Protein AF-0000000085955250 (afdb_homodimer)

Structure (mmCIF, N/CA/C/O backbone):
data_AF-0000000085955250-model_v1
#
loop_
_entity.id
_entity.type
_entity.pdbx_description
1 polymer '17-beta-hydroxysteroid dehydrogenase type 6'
#
loop_
_atom_site.group_PDB
_atom_site.id
_atom_site.type_symbol
_atom_site.label_atom_id
_atom_site.label_alt_id
_atom_site.label_comp_id
_atom_site.label_asym_id
_atom_site.label_entity_id
_atom_site.label_seq_id
_atom_site.pdbx_PDB_ins_code
_atom_site.Cartn_x
_atom_site.Cartn_y
_atom_site.Cartn_z
_atom_site.occupancy
_atom_site.B_iso_or_equiv
_atom_site.auth_seq_id
_atom_site.auth_comp_id
_atom_site.auth_asym_id
_atom_site.auth_atom_id
_atom_site.pdbx_PDB_model_num
ATOM 1 N N . CYS A 1 1 ? -8.086 26.609 -38.875 1 62.72 1 CYS A N 1
ATOM 2 C CA . CYS A 1 1 ? -8.953 26.188 -37.781 1 62.72 1 CYS A CA 1
ATOM 3 C C . CYS A 1 1 ? -8.195 25.312 -36.781 1 62.72 1 CYS A C 1
ATOM 5 O O . CYS A 1 1 ? -8.281 25.516 -35.594 1 62.72 1 CYS A O 1
ATOM 7 N N . CYS A 1 2 ? -7.375 24.484 -37.312 1 74 2 CYS A N 1
ATOM 8 C CA . CYS A 1 2 ? -6.621 23.578 -36.469 1 74 2 CYS A CA 1
ATOM 9 C C . CYS A 1 2 ? -5.504 24.312 -35.719 1 74 2 CYS A C 1
ATOM 11 O O . CYS A 1 2 ? -5.25 24.047 -34.562 1 74 2 CYS A O 1
ATOM 13 N N . LEU A 1 3 ? -4.961 25.266 -36.406 1 76 3 LEU A N 1
ATOM 14 C CA . LEU A 1 3 ? -3.863 26.016 -35.812 1 76 3 LEU A CA 1
ATOM 15 C C . LEU A 1 3 ? -4.367 26.906 -34.688 1 76 3 LEU A C 1
ATOM 17 O O . LEU A 1 3 ? -3.693 27.047 -33.656 1 76 3 LEU A O 1
ATOM 21 N N . LEU A 1 4 ? -5.566 27.5 -34.875 1 77.94 4 LEU A N 1
ATOM 22 C CA . LEU A 1 4 ? -6.16 28.344 -33.844 1 77.94 4 LEU A CA 1
ATOM 23 C C . LEU A 1 4 ? -6.535 27.516 -32.625 1 77.94 4 LEU A C 1
ATOM 25 O O . LEU A 1 4 ? -6.355 27.969 -31.5 1 77.94 4 LEU A O 1
ATOM 29 N N . ALA A 1 5 ? -7.004 26.359 -32.844 1 80.25 5 ALA A N 1
ATOM 30 C CA . ALA A 1 5 ? -7.355 25.469 -31.734 1 80.25 5 ALA A CA 1
ATOM 31 C C . ALA A 1 5 ? -6.117 25.047 -30.953 1 80.25 5 ALA A C 1
ATOM 33 O O . ALA A 1 5 ? -6.129 25.031 -29.719 1 80.25 5 ALA A O 1
ATOM 34 N N . SER A 1 6 ? -5.121 24.766 -31.641 1 82.31 6 SER A N 1
ATOM 35 C CA . SER A 1 6 ? -3.869 24.391 -31 1 82.31 6 SER A CA 1
ATOM 36 C C . SER A 1 6 ? -3.273 25.547 -30.219 1 82.31 6 SER A C 1
ATOM 38 O O . SER A 1 6 ? -2.752 25.359 -29.109 1 82.31 6 SER A O 1
ATOM 40 N N . ALA A 1 7 ? -3.342 26.656 -30.844 1 84.31 7 ALA A N 1
ATOM 41 C CA . ALA A 1 7 ? -2.832 27.859 -30.172 1 84.31 7 ALA A CA 1
ATOM 42 C C . ALA A 1 7 ? -3.633 28.156 -28.906 1 84.31 7 ALA A C 1
ATOM 44 O O . ALA A 1 7 ? -3.064 28.547 -27.875 1 84.31 7 ALA A O 1
ATOM 45 N N . LEU A 1 8 ? -4.855 27.969 -28.953 1 86.62 8 LEU A N 1
ATOM 46 C CA . LEU A 1 8 ? -5.727 28.172 -27.797 1 86.62 8 LEU A CA 1
ATOM 47 C C . LEU A 1 8 ? -5.41 27.188 -26.688 1 86.62 8 LEU A C 1
ATOM 49 O O . LEU A 1 8 ? -5.379 27.547 -25.516 1 86.62 8 LEU A O 1
ATOM 53 N N . VAL A 1 9 ? -5.164 25.984 -27.047 1 84.38 9 VAL A N 1
ATOM 54 C CA . VAL A 1 9 ? -4.82 24.969 -26.062 1 84.38 9 VAL A CA 1
ATOM 55 C C . VAL A 1 9 ? -3.502 25.328 -25.391 1 84.38 9 VAL A C 1
ATOM 57 O O . VAL A 1 9 ? -3.375 25.203 -24.172 1 84.38 9 VAL A O 1
ATOM 60 N N . VAL A 1 10 ? -2.613 25.703 -26.172 1 85 10 VAL A N 1
ATOM 61 C CA . VAL A 1 10 ? -1.311 26.078 -25.641 1 85 10 VAL A CA 1
ATOM 62 C C . VAL A 1 10 ? -1.462 27.297 -24.719 1 85 10 VAL A C 1
ATOM 64 O O . VAL A 1 10 ? -0.892 27.312 -23.625 1 85 10 VAL A O 1
ATOM 67 N N . PHE A 1 11 ? -2.209 28.266 -25.219 1 86.56 11 PHE A N 1
ATOM 68 C CA . PHE A 1 11 ? -2.428 29.469 -24.422 1 86.56 11 PHE A CA 1
ATOM 69 C C . PHE A 1 11 ? -3.129 29.125 -23.109 1 86.56 11 PHE A C 1
ATOM 71 O O . PHE A 1 11 ? -2.736 29.594 -22.047 1 86.56 11 PHE A O 1
ATOM 78 N N . LEU A 1 12 ? -4.129 28.359 -23.125 1 86.12 12 LEU A N 1
ATOM 79 C CA . LEU A 1 12 ? -4.871 27.969 -21.938 1 86.12 12 LEU A CA 1
ATOM 80 C C . LEU A 1 12 ? -3.988 27.172 -20.984 1 86.12 12 LEU A C 1
ATOM 82 O O . LEU A 1 12 ? -4.09 27.328 -19.766 1 86.12 12 LEU A O 1
ATOM 86 N N . THR A 1 13 ? -3.188 26.359 -21.531 1 83.44 13 THR A N 1
ATOM 87 C CA . THR A 1 13 ? -2.26 25.578 -20.703 1 83.44 13 THR A CA 1
ATOM 88 C C . THR A 1 13 ? -1.254 26.5 -20.016 1 83.44 13 THR A C 1
ATOM 90 O O . THR A 1 13 ? -1.001 26.375 -18.828 1 83.44 13 THR A O 1
ATOM 93 N N . LEU A 1 14 ? -0.76 27.391 -20.781 1 86.56 14 LEU A N 1
ATOM 94 C CA . LEU A 1 14 ? 0.194 28.328 -20.219 1 86.56 14 LEU A CA 1
ATOM 95 C C . LEU A 1 14 ? -0.471 29.203 -19.156 1 86.56 14 LEU A C 1
ATOM 97 O O . LEU A 1 14 ? 0.111 29.469 -18.109 1 86.56 14 LEU A O 1
ATOM 101 N N . ALA A 1 15 ? -1.614 29.734 -19.516 1 86.56 15 ALA A N 1
ATOM 102 C CA . ALA A 1 15 ? -2.359 30.547 -18.562 1 86.56 15 ALA A CA 1
ATOM 103 C C . ALA A 1 15 ? -2.641 29.781 -17.281 1 86.56 15 ALA A C 1
ATOM 105 O O . ALA A 1 15 ? -2.535 30.328 -16.172 1 86.56 15 ALA A O 1
ATOM 106 N N . TYR A 1 16 ? -2.975 28.578 -17.422 1 84.12 16 TYR A N 1
ATOM 107 C CA . TYR A 1 16 ? -3.23 27.734 -16.25 1 84.12 16 TYR A CA 1
ATOM 108 C C . TYR A 1 16 ? -1.992 27.625 -15.375 1 84.12 16 TYR A C 1
ATOM 110 O O . TYR A 1 16 ? -2.076 27.781 -14.148 1 84.12 16 TYR A O 1
ATOM 118 N N . TYR A 1 17 ? -0.926 27.438 -15.953 1 83.69 17 TYR A N 1
ATOM 119 C CA . TYR A 1 17 ? 0.299 27.25 -15.18 1 83.69 17 TYR A CA 1
ATOM 120 C C . TYR A 1 17 ? 0.752 28.562 -14.555 1 83.69 17 TYR A C 1
ATOM 122 O O . TYR A 1 17 ? 1.313 28.562 -13.453 1 83.69 17 TYR A O 1
ATOM 130 N N . VAL A 1 18 ? 0.541 29.641 -15.258 1 85.88 18 VAL A N 1
ATOM 131 C CA . VAL A 1 18 ? 0.868 30.938 -14.695 1 85.88 18 VAL A CA 1
ATOM 132 C C . VAL A 1 18 ? -0.051 31.234 -13.508 1 85.88 18 VAL A C 1
ATOM 134 O O . VAL A 1 18 ? 0.408 31.672 -12.453 1 85.88 18 VAL A O 1
ATOM 137 N N . LEU A 1 19 ? -1.279 31.016 -13.688 1 85.75 19 LEU A N 1
ATOM 138 C CA . LEU A 1 19 ? -2.238 31.234 -12.609 1 85.75 19 LEU A CA 1
ATOM 139 C C . LEU A 1 19 ? -1.94 30.328 -11.43 1 85.75 19 LEU A C 1
ATOM 141 O O . LEU A 1 19 ? -2.012 30.75 -10.273 1 85.75 19 LEU A O 1
ATOM 145 N N . ARG A 1 20 ? -1.637 29.156 -11.758 1 83.12 20 ARG A N 1
ATOM 146 C CA . ARG A 1 20 ? -1.283 28.219 -10.703 1 83.12 20 ARG A CA 1
ATOM 147 C C . ARG A 1 20 ? -0.05 28.688 -9.938 1 83.12 20 ARG A C 1
ATOM 149 O O . ARG A 1 20 ? -0.006 28.594 -8.711 1 83.12 20 ARG A O 1
ATOM 156 N N . TYR A 1 21 ? 0.845 29.125 -10.648 1 84.06 21 TYR A N 1
ATOM 157 C CA . TYR A 1 21 ? 2.057 29.656 -10.031 1 84.06 21 TYR A CA 1
ATOM 158 C C . TYR A 1 21 ? 1.734 30.812 -9.094 1 84.06 21 TYR A C 1
ATOM 160 O O . TYR A 1 21 ? 2.232 30.875 -7.969 1 84.06 21 TYR A O 1
ATOM 168 N N . LEU A 1 22 ? 0.908 31.734 -9.516 1 88.12 22 LEU A N 1
ATOM 169 C CA . LEU A 1 22 ? 0.552 32.906 -8.719 1 88.12 22 LEU A CA 1
ATOM 170 C C . LEU A 1 22 ? -0.234 32.5 -7.477 1 88.12 22 LEU A C 1
ATOM 172 O O . LEU A 1 22 ? 0.004 33 -6.383 1 88.12 22 LEU A O 1
ATOM 176 N N . TRP A 1 23 ? -1.06 31.547 -7.664 1 88.5 23 TRP A N 1
ATOM 177 C CA . TRP A 1 23 ? -1.859 31.078 -6.543 1 88.5 23 TRP A CA 1
ATOM 178 C C . TRP A 1 23 ? -0.984 30.375 -5.512 1 88.5 23 TRP A C 1
ATOM 180 O O . TRP A 1 23 ? -1.25 30.438 -4.309 1 88.5 23 TRP A O 1
ATOM 190 N N . GLU A 1 24 ? -0.008 29.797 -5.988 1 89.69 24 GLU A N 1
ATOM 191 C CA . GLU A 1 24 ? 0.88 29.031 -5.121 1 89.69 24 GLU A CA 1
ATOM 192 C C . GLU A 1 24 ? 1.785 29.953 -4.305 1 89.69 24 GLU A C 1
ATOM 194 O O . GLU A 1 24 ? 2.396 29.516 -3.324 1 89.69 24 GLU A O 1
ATOM 199 N N . LEU A 1 25 ? 1.793 31.219 -4.617 1 89.69 25 LEU A N 1
ATOM 200 C CA . LEU A 1 25 ? 2.611 32.188 -3.896 1 89.69 25 LEU A CA 1
ATOM 201 C C . LEU A 1 25 ? 1.873 32.719 -2.672 1 89.69 25 LEU A C 1
ATOM 203 O O . LEU A 1 25 ? 2.488 33.281 -1.771 1 89.69 25 LEU A O 1
ATOM 207 N N . LEU A 1 26 ? 0.583 32.594 -2.727 1 93.88 26 LEU A N 1
ATOM 208 C CA . LEU A 1 26 ? -0.203 33.062 -1.595 1 93.88 26 LEU A CA 1
ATOM 209 C C . LEU A 1 26 ? 0.048 32.219 -0.359 1 93.88 26 LEU A C 1
ATOM 211 O O . LEU A 1 26 ? 0.102 30.984 -0.45 1 93.88 26 LEU A O 1
ATOM 215 N N . THR A 1 27 ? 0.267 32.875 0.782 1 96.06 27 THR A N 1
ATOM 216 C CA . THR A 1 27 ? 0.557 32.156 2.025 1 96.06 27 THR A CA 1
ATOM 217 C C . THR A 1 27 ? -0.538 32.406 3.059 1 96.06 27 THR A C 1
ATOM 219 O O . THR A 1 27 ? -1.311 33.375 2.932 1 96.06 27 THR A O 1
ATOM 222 N N . VAL A 1 28 ? -0.69 31.547 3.996 1 96.56 28 VAL A N 1
ATOM 223 C CA . VAL A 1 28 ? -1.624 31.719 5.102 1 96.56 28 VAL A CA 1
ATOM 224 C C . VAL A 1 28 ? -1.154 32.875 5.992 1 96.56 28 VAL A C 1
ATOM 226 O O . VAL A 1 28 ? 0.038 33.188 6.039 1 96.56 28 VAL A O 1
ATOM 229 N N . ASP A 1 29 ? -2.074 33.438 6.68 1 94.81 29 ASP A N 1
ATOM 230 C CA . ASP A 1 29 ? -1.772 34.562 7.566 1 94.81 29 ASP A CA 1
ATOM 231 C C . ASP A 1 29 ? -1.427 34.094 8.969 1 94.81 29 ASP A C 1
ATOM 233 O O . ASP A 1 29 ? -1.71 32.938 9.32 1 94.81 29 ASP A O 1
ATOM 237 N N . ASN A 1 30 ? -0.737 34.906 9.75 1 95.5 30 ASN A N 1
ATOM 238 C CA . ASN A 1 30 ? -0.492 34.719 11.172 1 95.5 30 ASN A CA 1
ATOM 239 C C . ASN A 1 30 ? 0.23 33.406 11.445 1 95.5 30 ASN A C 1
ATOM 241 O O . ASN A 1 30 ? -0.233 32.594 12.258 1 95.5 30 ASN A O 1
ATOM 245 N N . ILE A 1 31 ? 1.337 33.188 10.781 1 95.5 31 ILE A N 1
ATOM 246 C CA . ILE A 1 31 ? 2.053 31.922 10.891 1 95.5 31 ILE A CA 1
ATOM 247 C C . ILE A 1 31 ? 2.615 31.766 12.305 1 95.5 31 ILE A C 1
ATOM 249 O O . ILE A 1 31 ? 2.873 30.641 12.758 1 95.5 31 ILE A O 1
ATOM 253 N N . THR A 1 32 ? 2.74 32.875 13.039 1 95.19 32 THR A N 1
ATOM 254 C CA . THR A 1 32 ? 3.295 32.844 14.383 1 95.19 32 THR A CA 1
ATOM 255 C C . THR A 1 32 ? 2.309 32.219 15.352 1 95.19 32 THR A C 1
ATOM 257 O O . THR A 1 32 ? 2.678 31.844 16.469 1 95.19 32 THR A O 1
ATOM 260 N N . THR A 1 33 ? 1.059 32.031 15 1 97.06 33 THR A N 1
ATOM 261 C CA . THR A 1 33 ? 0.061 31.391 15.844 1 97.06 33 THR A CA 1
ATOM 262 C C . THR A 1 33 ? -0.259 30 15.328 1 97.06 33 THR A C 1
ATOM 264 O O . THR A 1 33 ? -1.216 29.359 15.781 1 97.06 33 THR A O 1
ATOM 267 N N . LYS A 1 34 ? 0.477 29.547 14.352 1 98.12 34 LYS A N 1
ATOM 268 C CA . LYS A 1 34 ? 0.288 28.25 13.719 1 98.12 34 LYS A CA 1
ATOM 269 C C . LYS A 1 34 ? 1.434 27.297 14.055 1 98.12 34 LYS A C 1
ATOM 271 O O . LYS A 1 34 ? 2.492 27.344 13.43 1 98.12 34 LYS A O 1
ATOM 276 N N . ALA A 1 35 ? 1.151 26.391 14.93 1 98.62 35 ALA A N 1
ATOM 277 C CA . ALA A 1 35 ? 2.174 25.453 15.391 1 98.62 35 ALA A CA 1
ATOM 278 C C . ALA A 1 35 ? 2.291 24.266 14.445 1 98.62 35 ALA A C 1
ATOM 280 O O . ALA A 1 35 ? 1.32 23.906 13.781 1 98.62 35 ALA A O 1
ATOM 281 N N . VAL A 1 36 ? 3.465 23.672 14.422 1 98.75 36 VAL A N 1
ATOM 282 C CA . VAL A 1 36 ? 3.689 22.469 13.625 1 98.75 36 VAL A CA 1
ATOM 283 C C . VAL A 1 36 ? 4.309 21.391 14.492 1 98.75 36 VAL A C 1
ATOM 285 O O . VAL A 1 36 ? 5.109 21.672 15.383 1 98.75 36 VAL A O 1
ATOM 288 N N . PHE A 1 37 ? 3.902 20.172 14.305 1 98.88 37 PHE A N 1
ATOM 289 C CA . PHE A 1 37 ? 4.523 18.969 14.875 1 98.88 37 PHE A CA 1
ATOM 290 C C . PHE A 1 37 ? 5.121 18.094 13.781 1 98.88 37 PHE A C 1
ATOM 292 O O . PHE A 1 37 ? 4.445 17.766 12.805 1 98.88 37 PHE A O 1
ATOM 299 N N . ILE A 1 38 ? 6.355 17.734 13.953 1 98.81 38 ILE A N 1
ATOM 300 C CA . ILE A 1 38 ? 7.086 16.984 12.922 1 98.81 38 ILE A CA 1
ATOM 301 C C . ILE A 1 38 ? 7.711 15.734 13.539 1 98.81 38 ILE A C 1
ATOM 303 O O . ILE A 1 38 ? 8.414 15.82 14.547 1 98.81 38 ILE A O 1
ATOM 307 N N . THR A 1 39 ? 7.449 14.609 12.953 1 98.62 39 THR A N 1
ATOM 308 C CA . THR A 1 39 ? 8.109 13.391 13.406 1 98.62 39 THR A CA 1
ATOM 309 C C . THR A 1 39 ? 9.422 13.172 12.648 1 98.62 39 THR A C 1
ATOM 311 O O . THR A 1 39 ? 9.602 13.695 11.555 1 98.62 39 THR A O 1
ATOM 314 N N . GLY A 1 40 ? 10.312 12.328 13.234 1 96.88 40 GLY A N 1
ATOM 315 C CA . GLY A 1 40 ? 11.562 11.977 12.578 1 96.88 40 GLY A CA 1
ATOM 316 C C . GLY A 1 40 ? 12.555 13.117 12.531 1 96.88 40 GLY A C 1
ATOM 317 O O . GLY A 1 40 ? 13.188 13.359 11.5 1 96.88 40 GLY A O 1
ATOM 318 N N . CYS A 1 41 ? 12.672 13.859 13.562 1 97.12 41 CYS A N 1
ATOM 319 C CA . CYS A 1 41 ? 13.531 15.031 13.586 1 97.12 41 CYS A CA 1
ATOM 320 C C . CYS A 1 41 ? 14.906 14.695 14.156 1 97.12 41 CYS A C 1
ATOM 322 O O . CYS A 1 41 ? 15.695 15.594 14.461 1 97.12 41 CYS A O 1
ATOM 324 N N . ASP A 1 42 ? 15.195 13.398 14.312 1 94 42 ASP A N 1
ATOM 325 C CA . ASP A 1 42 ? 16.531 13 14.75 1 94 42 ASP A CA 1
ATOM 326 C C . ASP A 1 42 ? 17.594 13.445 13.742 1 94 42 ASP A C 1
ATOM 328 O O . ASP A 1 42 ? 18.734 13.703 14.117 1 94 42 ASP A O 1
ATOM 332 N N . SER A 1 43 ? 17.203 13.445 12.5 1 87.25 43 SER A N 1
ATOM 333 C CA . SER A 1 43 ? 18.094 13.828 11.414 1 87.25 43 SER A CA 1
ATOM 334 C C . SER A 1 43 ? 17.312 14.109 10.133 1 87.25 43 SER A C 1
ATOM 336 O O . SER A 1 43 ? 16.094 14.219 10.156 1 87.25 43 SER A O 1
ATOM 338 N N . GLY A 1 44 ? 18.016 14.5 9.141 1 88.5 44 GLY A N 1
ATOM 339 C CA . GLY A 1 44 ? 17.484 14.484 7.785 1 88.5 44 GLY A CA 1
ATOM 340 C C . GLY A 1 44 ? 16.469 15.594 7.527 1 88.5 44 GLY A C 1
ATOM 341 O O . GLY A 1 44 ? 16.641 16.719 8.016 1 88.5 44 GLY A O 1
ATOM 342 N N . PHE A 1 45 ? 15.461 15.297 6.691 1 92.19 45 PHE A N 1
ATOM 343 C CA . PHE A 1 45 ? 14.461 16.266 6.25 1 92.19 45 PHE A CA 1
ATOM 344 C C . PHE A 1 45 ? 13.688 16.812 7.441 1 92.19 45 PHE A C 1
ATOM 346 O O . PHE A 1 45 ? 13.391 18.016 7.492 1 92.19 45 PHE A O 1
ATOM 353 N N . GLY A 1 46 ? 13.391 15.922 8.398 1 95.75 46 GLY A N 1
ATOM 354 C CA . GLY A 1 46 ? 12.617 16.344 9.562 1 95.75 46 GLY A CA 1
ATOM 355 C C . GLY A 1 46 ? 13.281 17.453 10.352 1 95.75 46 GLY A C 1
ATOM 356 O O . GLY A 1 46 ? 12.648 18.453 10.672 1 95.75 46 GLY A O 1
ATOM 357 N N . ARG A 1 47 ? 14.539 17.25 10.586 1 94.94 47 ARG A N 1
ATOM 358 C CA . ARG A 1 47 ? 15.312 18.25 11.32 1 94.94 47 ARG A CA 1
ATOM 359 C C . ARG A 1 47 ? 15.383 19.562 10.547 1 94.94 47 ARG A C 1
ATOM 361 O O . ARG A 1 47 ? 15.188 20.641 11.125 1 94.94 47 ARG A O 1
ATOM 368 N N . MET A 1 48 ? 15.617 19.453 9.305 1 95.25 48 MET A N 1
ATOM 369 C CA . MET A 1 48 ? 15.781 20.625 8.453 1 95.25 48 MET A CA 1
ATOM 370 C C . MET A 1 48 ? 14.492 21.438 8.391 1 95.25 48 MET A C 1
ATOM 372 O O . MET A 1 48 ? 14.516 22.672 8.492 1 95.25 48 MET A O 1
ATOM 376 N N . ILE A 1 49 ? 13.359 20.781 8.242 1 97.44 49 ILE A N 1
ATOM 377 C CA . ILE A 1 49 ? 12.094 21.5 8.125 1 97.44 49 ILE A CA 1
ATOM 378 C C . ILE A 1 49 ? 11.695 22.062 9.492 1 97.44 49 ILE A C 1
ATOM 380 O O . ILE A 1 49 ? 11.102 23.141 9.578 1 97.44 49 ILE A O 1
ATOM 384 N N . ALA A 1 50 ? 12 21.344 10.57 1 97.94 50 ALA A N 1
ATOM 385 C CA . ALA A 1 50 ? 11.75 21.859 11.914 1 97.94 50 ALA A CA 1
ATOM 386 C C . ALA A 1 50 ? 12.477 23.188 12.133 1 97.94 50 ALA A C 1
ATOM 388 O O . ALA A 1 50 ? 11.883 24.156 12.602 1 97.94 50 ALA A O 1
ATOM 389 N N . MET A 1 51 ? 13.688 23.219 11.742 1 96.31 51 MET A N 1
ATOM 390 C CA . MET A 1 51 ? 14.508 24.422 11.898 1 96.31 51 MET A CA 1
ATOM 391 C C . MET A 1 51 ? 13.961 25.562 11.047 1 96.31 51 MET A C 1
ATOM 393 O O . MET A 1 51 ? 13.867 26.703 11.508 1 96.31 51 MET A O 1
ATOM 397 N N . LYS A 1 52 ? 13.617 25.25 9.844 1 96.81 52 LYS A N 1
ATOM 398 C CA . LYS A 1 52 ? 13.109 26.281 8.945 1 96.81 52 LYS A CA 1
ATOM 399 C C . LYS A 1 52 ? 11.82 26.906 9.484 1 96.81 52 LYS A C 1
ATOM 401 O O . LYS A 1 52 ? 11.656 28.125 9.461 1 96.81 52 LYS A O 1
ATOM 406 N N . CYS A 1 53 ? 10.922 26.094 9.953 1 98 53 CYS A N 1
ATOM 407 C CA . CYS A 1 53 ? 9.672 26.594 10.516 1 98 53 CYS A CA 1
ATOM 408 C C . CYS A 1 53 ? 9.938 27.484 11.727 1 98 53 CYS A C 1
ATOM 410 O O . CYS A 1 53 ? 9.398 28.578 11.828 1 98 53 CYS A O 1
ATOM 412 N N . ALA A 1 54 ? 10.797 27.016 12.609 1 97.62 54 ALA A N 1
ATOM 413 C CA . ALA A 1 54 ? 11.117 27.75 13.828 1 97.62 54 ALA A CA 1
AT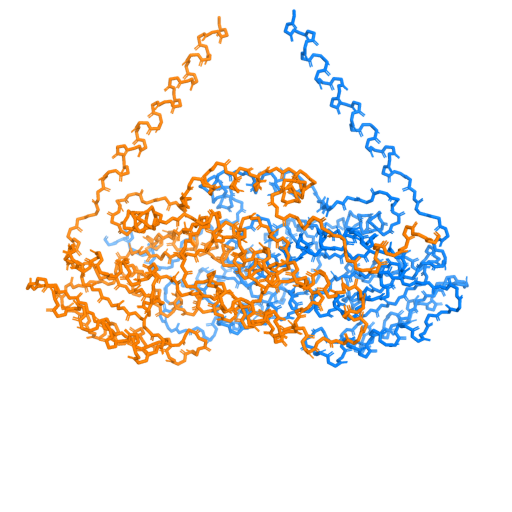OM 414 C C . ALA A 1 54 ? 11.773 29.094 13.492 1 97.62 54 ALA A C 1
ATOM 416 O O . ALA A 1 54 ? 11.453 30.125 14.086 1 97.62 54 ALA A O 1
ATOM 417 N N . GLN A 1 55 ? 12.672 29.031 12.57 1 96.12 55 GLN A N 1
ATOM 418 C CA . GLN A 1 55 ? 13.391 30.234 12.141 1 96.12 55 GLN A CA 1
ATOM 419 C C . GLN A 1 55 ? 12.43 31.266 11.562 1 96.12 55 GLN A C 1
ATOM 421 O O . GLN A 1 55 ? 12.672 32.469 11.656 1 96.12 55 GLN A O 1
ATOM 426 N N . ASN A 1 56 ? 11.359 30.812 11.008 1 95.75 56 ASN A N 1
ATOM 427 C CA . ASN A 1 56 ? 10.391 31.719 10.383 1 95.75 56 ASN A CA 1
ATOM 428 C C . ASN A 1 56 ? 9.273 32.094 11.352 1 95.75 56 ASN A C 1
ATOM 430 O O . ASN A 1 56 ? 8.273 32.688 10.953 1 95.75 56 ASN A O 1
ATOM 434 N N . GLY A 1 57 ? 9.406 31.672 12.602 1 95.38 57 GLY A N 1
ATOM 435 C CA . GLY A 1 57 ? 8.539 32.188 13.656 1 95.38 57 GLY A CA 1
ATOM 436 C C . GLY A 1 57 ? 7.387 31.234 13.977 1 95.38 57 GLY A C 1
ATOM 437 O O . GLY A 1 57 ? 6.531 31.562 14.797 1 95.38 57 GLY A O 1
ATOM 438 N N . MET A 1 58 ? 7.277 30.078 13.367 1 97.62 58 MET A N 1
ATOM 439 C CA . MET A 1 58 ? 6.23 29.125 13.695 1 97.62 58 MET A CA 1
ATOM 440 C C . MET A 1 58 ? 6.598 28.312 14.93 1 97.62 58 MET A C 1
ATOM 442 O O . MET A 1 58 ? 7.688 27.734 15 1 97.62 58 MET A O 1
ATOM 446 N N . PRO A 1 59 ? 5.715 28.297 15.953 1 97.88 59 PRO A N 1
ATOM 447 C CA . PRO A 1 59 ? 6 27.359 17.047 1 97.88 59 PRO A CA 1
ATOM 448 C C . PRO A 1 59 ? 6.156 25.922 16.547 1 97.88 59 PRO A C 1
ATOM 450 O O . PRO A 1 59 ? 5.273 25.406 15.859 1 97.88 59 PRO A O 1
ATOM 453 N N . THR A 1 60 ? 7.281 25.297 16.906 1 98.5 60 THR A N 1
ATOM 454 C CA . THR A 1 60 ? 7.625 24.016 16.281 1 98.5 60 THR A CA 1
ATOM 455 C C . THR A 1 60 ? 7.922 22.953 17.328 1 98.5 60 THR A C 1
ATOM 457 O O . THR A 1 60 ? 8.734 23.172 18.234 1 98.5 60 THR A O 1
ATOM 460 N N . PHE A 1 61 ? 7.203 21.875 17.25 1 98.62 61 PHE A N 1
ATOM 461 C CA . PHE A 1 61 ? 7.457 20.672 18.047 1 98.62 61 PHE A CA 1
ATOM 462 C C . PHE A 1 61 ? 8.141 19.609 17.203 1 98.62 61 PHE A C 1
ATOM 464 O O . PHE A 1 61 ? 7.566 19.125 16.234 1 98.62 61 PHE A O 1
ATOM 471 N N . ALA A 1 62 ? 9.367 19.234 17.625 1 98.69 62 ALA A N 1
ATOM 472 C CA . ALA A 1 62 ? 10.188 18.297 16.875 1 98.69 62 ALA A CA 1
ATOM 473 C C . ALA A 1 62 ? 10.18 16.922 17.547 1 98.69 62 ALA A C 1
ATOM 475 O O . ALA A 1 62 ? 10.812 16.719 18.594 1 98.69 62 ALA A O 1
ATOM 476 N N . GLY A 1 63 ? 9.5 15.992 16.906 1 98.56 63 GLY A N 1
ATOM 477 C CA . GLY A 1 63 ? 9.469 14.633 17.422 1 98.56 63 GLY A CA 1
ATOM 478 C C . GLY A 1 63 ? 10.75 13.859 17.156 1 98.56 63 GLY A C 1
ATOM 479 O O . GLY A 1 63 ? 11.172 13.719 16.016 1 98.56 63 GLY A O 1
ATOM 480 N N . CYS A 1 64 ? 11.328 13.273 18.234 1 98.06 64 CYS A N 1
ATOM 481 C CA . CYS A 1 64 ? 12.562 12.508 18.156 1 98.06 64 CYS A CA 1
ATOM 482 C C . CYS A 1 64 ? 12.383 11.117 18.75 1 98.06 64 CYS A C 1
ATOM 484 O O . CYS A 1 64 ? 11.664 10.961 19.75 1 98.06 64 CYS A O 1
ATOM 486 N N . LEU A 1 65 ? 12.992 10.195 18.109 1 96.94 65 LEU A N 1
ATOM 487 C CA . LEU A 1 65 ? 12.961 8.828 18.609 1 96.94 65 LEU A CA 1
ATOM 488 C C . LEU A 1 65 ? 14.023 8.625 19.688 1 96.94 65 LEU A C 1
ATOM 490 O O . LEU A 1 65 ? 13.789 7.93 20.672 1 96.94 65 LEU A O 1
ATOM 494 N N . THR A 1 66 ? 15.203 9.266 19.5 1 96.75 66 THR A N 1
ATOM 495 C CA . THR A 1 66 ? 16.344 9.023 20.391 1 96.75 66 THR A CA 1
ATOM 496 C C . THR A 1 66 ? 16.609 10.227 21.281 1 96.75 66 THR A C 1
ATOM 498 O O . THR A 1 66 ? 16.344 11.367 20.891 1 96.75 66 THR A O 1
ATOM 501 N N . GLU A 1 67 ? 17.188 9.945 22.391 1 97.06 67 GLU A N 1
ATOM 502 C CA . GLU A 1 67 ? 17.609 11.031 23.281 1 97.06 67 GLU A CA 1
ATOM 503 C C . GLU A 1 67 ? 18.672 11.906 22.625 1 97.06 67 GLU A C 1
ATOM 505 O O . GLU A 1 67 ? 18.688 13.125 22.812 1 97.06 67 GLU A O 1
ATOM 510 N N . LYS A 1 68 ? 19.516 11.25 21.938 1 96.62 68 LYS A N 1
ATOM 511 C CA . LYS A 1 68 ? 20.562 11.992 21.219 1 96.62 68 LYS A CA 1
ATOM 512 C C . LYS A 1 68 ? 19.938 12.992 20.25 1 96.62 68 LYS A C 1
ATOM 514 O O . LYS A 1 68 ? 20.375 14.141 20.172 1 96.62 68 LYS A O 1
ATOM 519 N N . GLY A 1 69 ? 18.969 12.547 19.516 1 95.94 69 GLY A N 1
ATOM 520 C CA . GLY A 1 69 ? 18.266 13.43 18.609 1 95.94 69 GLY A CA 1
ATOM 521 C C . GLY A 1 69 ? 17.578 14.586 19.297 1 95.94 69 GLY A C 1
ATOM 522 O O . GLY A 1 69 ? 17.656 15.727 18.844 1 95.94 69 GLY A O 1
ATOM 523 N N . ALA A 1 70 ? 16.953 14.32 20.406 1 97.19 70 ALA A N 1
ATOM 524 C CA . ALA A 1 70 ? 16.234 15.344 21.172 1 97.19 70 ALA A CA 1
ATOM 525 C C . ALA A 1 70 ? 17.188 16.406 21.703 1 97.19 70 ALA A C 1
ATOM 527 O O . ALA A 1 70 ? 16.906 17.609 21.625 1 97.19 70 ALA A O 1
ATOM 528 N N . LYS A 1 71 ? 18.312 15.984 22.203 1 96.62 71 LYS A N 1
ATOM 529 C CA . LYS A 1 71 ? 19.312 16.906 22.719 1 96.62 71 LYS A CA 1
ATOM 530 C C . LYS A 1 71 ? 19.859 17.797 21.609 1 96.62 71 LYS A C 1
ATOM 532 O O . LYS A 1 71 ? 20.125 18.984 21.828 1 96.62 71 LYS A O 1
ATOM 537 N N . SER A 1 72 ? 20.047 17.172 20.5 1 95.44 72 SER A N 1
ATOM 538 C CA . SER A 1 72 ? 20.531 17.938 19.344 1 95.44 72 SER A CA 1
ATOM 539 C C . SER A 1 72 ? 19.531 19.016 18.938 1 95.44 72 SER A C 1
ATOM 541 O O . SER A 1 72 ? 19.922 20.141 18.625 1 95.44 72 SER A O 1
ATOM 543 N N . VAL A 1 73 ? 18.266 18.688 18.922 1 95.06 73 VAL A N 1
ATOM 544 C CA . VAL A 1 73 ? 17.219 19.641 18.609 1 95.06 73 VAL A CA 1
ATOM 545 C C . VAL A 1 73 ? 17.234 20.797 19.609 1 95.06 73 VAL A C 1
ATOM 547 O O . VAL A 1 73 ? 17.156 21.953 19.234 1 95.06 73 VAL A O 1
ATOM 550 N N . GLU A 1 74 ? 17.328 20.5 20.828 1 94.06 74 GLU A N 1
ATOM 551 C CA . GLU A 1 74 ? 17.344 21.5 21.891 1 94.06 74 GLU A CA 1
ATOM 552 C C . GLU A 1 74 ? 18.562 22.422 21.75 1 94.06 74 GLU A C 1
ATOM 554 O O . GLU A 1 74 ? 18.453 23.625 21.969 1 94.06 74 GLU A O 1
ATOM 559 N N . SER A 1 75 ? 19.656 21.797 21.438 1 94.12 75 SER A N 1
ATOM 560 C CA . SER A 1 75 ? 20.859 22.578 21.234 1 94.12 75 SER A CA 1
ATOM 561 C C . SER A 1 75 ? 20.688 23.562 20.078 1 94.12 75 SER A C 1
ATOM 563 O O . SER A 1 75 ? 21.078 24.734 20.188 1 94.12 75 SER A O 1
ATOM 565 N N . GLU A 1 76 ? 20.141 23.109 19.031 1 91.88 76 GLU A N 1
ATOM 566 C CA . GLU A 1 76 ? 19.891 23.969 17.891 1 91.88 76 GLU A CA 1
ATOM 567 C C . GLU A 1 76 ? 18.875 25.062 18.234 1 91.88 76 GLU A C 1
ATOM 569 O O . GLU A 1 76 ? 18.984 26.188 17.75 1 91.88 76 GLU A O 1
ATOM 574 N N . ALA A 1 77 ? 17.906 24.75 18.984 1 90.38 77 ALA A N 1
ATOM 575 C CA . ALA A 1 77 ? 16.875 25.688 19.406 1 90.38 77 ALA A CA 1
ATOM 576 C C . ALA A 1 77 ? 17.5 26.891 20.125 1 90.38 77 ALA A C 1
ATOM 578 O O . ALA A 1 77 ? 17.016 28.016 19.969 1 90.38 77 ALA A O 1
ATOM 579 N N . SER A 1 78 ? 18.516 26.625 20.812 1 90.19 78 SER A N 1
ATOM 580 C CA . SER A 1 78 ? 19.172 27.672 21.594 1 90.19 78 SER A CA 1
ATOM 581 C C . SER A 1 78 ? 19.875 28.688 20.703 1 90.19 78 SER A C 1
ATOM 583 O O . SER A 1 78 ? 20.188 29.797 21.141 1 90.19 78 SER A O 1
ATOM 585 N N . THR A 1 79 ? 20.078 28.266 19.5 1 90.38 79 THR A N 1
ATOM 586 C CA . THR A 1 79 ? 20.797 29.141 18.578 1 90.38 79 THR A CA 1
ATOM 587 C C . THR A 1 79 ? 19.812 30.016 17.797 1 90.38 79 THR A C 1
ATOM 589 O O . THR A 1 79 ? 20.234 30.938 17.078 1 90.38 79 THR A O 1
ATOM 592 N N . LEU A 1 80 ? 18.594 29.781 17.922 1 90.88 80 LEU A N 1
ATOM 593 C CA . LEU A 1 80 ? 17.578 30.516 17.188 1 90.88 80 LEU A CA 1
ATOM 594 C C . LEU A 1 80 ? 17.328 31.891 17.797 1 90.88 80 LEU A C 1
ATOM 596 O O . LEU A 1 80 ? 17.734 32.125 18.938 1 90.88 80 LEU A O 1
ATOM 600 N N . ARG A 1 81 ? 16.766 32.75 17 1 86.56 81 ARG A N 1
ATOM 601 C CA . ARG A 1 81 ? 16.484 34.094 17.453 1 86.56 81 ARG A CA 1
ATOM 602 C C . ARG A 1 81 ? 15.5 34.094 18.625 1 86.56 81 ARG A C 1
ATOM 604 O O . ARG A 1 81 ? 14.742 33.125 18.797 1 86.56 81 ARG A O 1
ATOM 611 N N . GLU A 1 82 ? 15.5 35.219 19.266 1 83.38 82 GLU A N 1
ATOM 612 C CA . GLU A 1 82 ? 14.555 35.406 20.359 1 83.38 82 GLU A CA 1
ATOM 613 C C . GLU A 1 82 ? 13.109 35.344 19.859 1 83.38 82 GLU A C 1
ATOM 615 O O . GLU A 1 82 ? 12.797 35.906 18.812 1 83.38 82 GLU A O 1
ATOM 620 N N . GLY A 1 83 ? 12.344 34.594 20.484 1 83.5 83 GLY A N 1
ATOM 621 C CA . GLY A 1 83 ? 10.945 34.5 20.094 1 83.5 83 GLY A CA 1
ATOM 622 C C . GLY A 1 83 ? 10.617 33.25 19.344 1 83.5 83 GLY A C 1
ATOM 623 O O . GLY A 1 83 ? 9.453 32.875 19.219 1 83.5 83 GLY A O 1
ATOM 624 N N . SER A 1 84 ? 11.711 32.625 18.906 1 87.38 84 SER A N 1
ATOM 625 C CA . SER A 1 84 ? 11.492 31.344 18.219 1 87.38 84 SER A CA 1
ATOM 626 C C . SER A 1 84 ? 11.188 30.234 19.219 1 87.38 84 SER A C 1
ATOM 628 O O . SER A 1 84 ? 11.648 30.266 20.359 1 87.38 84 SER A O 1
ATOM 630 N N . SER A 1 85 ? 10.359 29.406 18.797 1 93.5 85 SER A N 1
ATOM 631 C CA . SER A 1 85 ? 10 28.266 19.641 1 93.5 85 SER A CA 1
ATOM 632 C C . SER A 1 85 ? 10.242 26.953 18.922 1 93.5 85 SER A C 1
ATOM 634 O O . SER A 1 85 ? 9.602 26.656 17.906 1 93.5 85 SER A O 1
ATOM 636 N N . LEU A 1 86 ? 11.188 26.234 19.406 1 96.88 86 LEU A N 1
ATOM 637 C CA . LEU A 1 86 ? 11.516 24.891 18.953 1 96.88 86 LEU A CA 1
ATOM 638 C C . LEU A 1 86 ? 11.695 23.953 20.141 1 96.88 86 LEU A C 1
ATOM 640 O O . LEU A 1 86 ? 12.594 24.141 20.953 1 96.88 86 LEU A O 1
ATOM 644 N N . ARG A 1 87 ? 10.844 22.953 20.234 1 96.62 87 ARG A N 1
ATOM 645 C CA . ARG A 1 87 ? 10.875 22.047 21.359 1 96.62 87 ARG A CA 1
ATOM 646 C C . ARG A 1 87 ? 10.945 20.594 20.891 1 96.62 87 ARG A C 1
ATOM 648 O O . ARG A 1 87 ? 10.211 20.188 20 1 96.62 87 ARG A O 1
ATOM 655 N N . ALA A 1 88 ? 11.781 19.844 21.562 1 97.75 88 ALA A N 1
ATOM 656 C CA . ALA A 1 88 ? 11.875 18.406 21.266 1 97.75 88 ALA A CA 1
ATOM 657 C C . ALA A 1 88 ? 10.766 17.641 21.984 1 97.75 88 ALA A C 1
ATOM 659 O O . ALA A 1 88 ? 10.414 17.953 23.125 1 97.75 88 ALA A O 1
ATOM 660 N N . VAL A 1 89 ? 10.203 16.672 21.312 1 98.25 89 VAL A N 1
ATOM 661 C CA . VAL A 1 89 ? 9.195 15.758 21.844 1 98.25 89 VAL A CA 1
ATOM 662 C C . VAL A 1 89 ? 9.617 14.312 21.594 1 98.25 89 VAL A C 1
ATOM 664 O O . VAL A 1 89 ? 9.852 13.914 20.453 1 98.25 89 VAL A O 1
ATOM 667 N N . MET A 1 90 ? 9.766 13.531 22.641 1 98.12 90 MET A N 1
ATOM 668 C CA . MET A 1 90 ? 10.07 12.109 22.484 1 98.12 90 MET A CA 1
ATOM 669 C C . MET A 1 90 ? 8.867 11.352 21.922 1 98.12 90 MET A C 1
ATOM 671 O O . MET A 1 90 ? 7.758 11.484 22.438 1 98.12 90 MET A O 1
ATOM 675 N N . ILE A 1 91 ? 9.125 10.523 20.922 1 98.38 91 ILE A N 1
ATOM 676 C CA . ILE A 1 91 ? 8.008 9.789 20.344 1 98.38 91 ILE A CA 1
ATOM 677 C C . ILE A 1 91 ? 8.523 8.547 19.625 1 98.38 91 ILE A C 1
ATOM 679 O O . ILE A 1 91 ? 9.492 8.609 18.875 1 98.38 91 ILE A O 1
ATOM 683 N N . ASP A 1 92 ? 7.945 7.453 19.938 1 98.12 92 ASP A N 1
ATOM 684 C CA . ASP A 1 92 ? 8.094 6.195 19.219 1 98.12 92 ASP A CA 1
ATOM 685 C C . ASP A 1 92 ? 6.824 5.848 18.438 1 98.12 92 ASP A C 1
ATOM 687 O O . ASP A 1 92 ? 5.824 5.438 19.031 1 98.12 92 ASP A O 1
ATOM 691 N N . LEU A 1 93 ? 6.941 5.887 17.125 1 97 93 LEU A N 1
ATOM 692 C CA . LEU A 1 93 ? 5.773 5.754 16.266 1 97 93 LEU A CA 1
ATOM 693 C C . LEU A 1 93 ? 5.199 4.344 16.344 1 97 93 LEU A C 1
ATOM 695 O O . LEU A 1 93 ? 4.066 4.105 15.914 1 97 93 LEU A O 1
ATOM 699 N N . THR A 1 94 ? 5.992 3.381 16.828 1 96.44 94 THR A N 1
ATOM 700 C CA . THR A 1 94 ? 5.543 1.994 16.859 1 96.44 94 THR A CA 1
ATOM 701 C C . THR A 1 94 ? 4.809 1.69 18.156 1 96.44 94 THR A C 1
ATOM 703 O O . THR A 1 94 ? 4.355 0.564 18.375 1 96.44 94 THR A O 1
ATOM 706 N N . ASN A 1 95 ? 4.738 2.672 19 1 97.44 95 ASN A N 1
ATOM 707 C CA . ASN A 1 95 ? 4.113 2.51 20.312 1 97.44 95 ASN A CA 1
ATOM 708 C C . ASN A 1 95 ? 2.91 3.434 20.469 1 97.44 95 ASN A C 1
ATOM 710 O O . ASN A 1 95 ? 3.059 4.656 20.516 1 97.44 95 ASN A O 1
ATOM 714 N N . ASP A 1 96 ? 1.738 2.83 20.688 1 96.69 96 ASP A N 1
ATOM 715 C CA . ASP A 1 96 ? 0.49 3.584 20.766 1 96.69 96 ASP A CA 1
ATOM 716 C C . ASP A 1 96 ? 0.532 4.602 21.906 1 96.69 96 ASP A C 1
ATOM 718 O O . ASP A 1 96 ? 0.142 5.754 21.719 1 96.69 96 ASP A O 1
ATOM 722 N N . ASP A 1 97 ? 0.971 4.211 23.016 1 97.31 97 ASP A N 1
ATOM 723 C CA . ASP A 1 97 ? 1.006 5.086 24.188 1 97.31 97 ASP A CA 1
ATOM 724 C C . ASP A 1 97 ? 1.982 6.242 23.969 1 97.31 97 ASP A C 1
ATOM 726 O O . ASP A 1 97 ? 1.71 7.371 24.391 1 97.31 97 ASP A O 1
ATOM 730 N N . SER A 1 98 ? 3.102 5.93 23.375 1 98.38 98 SER A N 1
ATOM 731 C CA . SER A 1 98 ? 4.09 6.969 23.094 1 98.38 98 SER A CA 1
ATOM 732 C C . SER A 1 98 ? 3.506 8.07 22.219 1 98.38 98 SER A C 1
ATOM 734 O O . SER A 1 98 ? 3.693 9.258 22.5 1 98.38 98 SER A O 1
ATOM 736 N N . VAL A 1 99 ? 2.76 7.711 21.25 1 98.38 99 VAL A N 1
ATOM 737 C CA . VAL A 1 99 ? 2.182 8.664 20.312 1 98.38 99 VAL A CA 1
ATOM 738 C C . VAL A 1 99 ? 1.086 9.469 21 1 98.38 99 VAL A C 1
ATOM 740 O O . VAL A 1 99 ? 0.998 10.688 20.828 1 98.38 99 VAL A O 1
ATOM 743 N N . LYS A 1 100 ? 0.31 8.812 21.75 1 97.19 100 LYS A N 1
ATOM 744 C CA . LYS A 1 100 ? -0.743 9.5 22.484 1 97.19 100 LYS A CA 1
ATOM 745 C C . LYS A 1 100 ? -0.156 10.531 23.453 1 97.19 100 LYS A C 1
ATOM 747 O O . LYS A 1 100 ? -0.664 11.648 23.547 1 97.19 100 LYS A O 1
ATOM 752 N N . MET A 1 101 ? 0.868 10.156 24.125 1 98.06 101 MET A N 1
ATOM 753 C CA . MET A 1 101 ? 1.521 11.047 25.078 1 98.06 101 MET A CA 1
ATOM 754 C C . MET A 1 101 ? 2.129 12.25 24.359 1 98.06 101 MET A C 1
ATOM 756 O O . MET A 1 101 ? 2.104 13.367 24.875 1 98.06 101 MET A O 1
ATOM 760 N N . ALA A 1 102 ? 2.691 12.008 23.219 1 98.5 102 ALA A N 1
ATOM 761 C CA . ALA A 1 102 ? 3.244 13.109 22.422 1 98.5 102 ALA A CA 1
ATOM 762 C C . ALA A 1 102 ? 2.156 14.102 22.047 1 98.5 102 ALA A C 1
ATOM 764 O O . ALA A 1 102 ? 2.361 15.32 22.125 1 98.5 102 ALA A O 1
ATOM 765 N N . ALA A 1 103 ? 1.008 13.609 21.609 1 98.12 103 ALA A N 1
ATOM 766 C CA . ALA A 1 103 ? -0.104 14.477 21.234 1 98.12 103 ALA A CA 1
ATOM 767 C C . ALA A 1 103 ? -0.589 15.297 22.422 1 98.12 103 ALA A C 1
ATOM 769 O O . ALA A 1 103 ? -0.854 16.5 22.281 1 98.12 103 ALA A O 1
ATOM 770 N N . GLU A 1 104 ? -0.695 14.664 23.531 1 97.62 104 GLU A N 1
ATOM 771 C CA . GLU A 1 104 ? -1.11 15.359 24.75 1 97.62 104 GLU A CA 1
ATOM 772 C C . GLU A 1 104 ? -0.095 16.422 25.156 1 97.62 104 GLU A C 1
ATOM 774 O O . GLU A 1 104 ? -0.471 17.531 25.562 1 97.62 104 GLU A O 1
ATOM 779 N N . PHE A 1 105 ? 1.125 16.062 25.047 1 97.94 105 PHE A N 1
ATOM 780 C CA . PHE A 1 105 ? 2.191 17 25.375 1 97.94 105 PHE A CA 1
ATOM 781 C C . PHE A 1 105 ? 2.094 18.25 24.5 1 97.94 105 PHE A C 1
ATOM 783 O O . PHE A 1 105 ? 2.137 19.375 25 1 97.94 105 PHE A O 1
ATOM 790 N N . VAL A 1 106 ? 1.95 18.062 23.203 1 98.12 106 VAL A N 1
ATOM 791 C CA . VAL A 1 106 ? 1.86 19.172 22.266 1 98.12 106 VAL A CA 1
ATOM 792 C C . VAL A 1 106 ? 0.649 20.031 22.594 1 98.12 106 VAL A C 1
ATOM 794 O O . VAL A 1 106 ? 0.751 21.266 22.641 1 98.12 106 VAL A O 1
ATOM 797 N N . LYS A 1 107 ? -0.457 19.406 22.812 1 97.06 107 LYS A N 1
ATOM 798 C CA . LYS A 1 107 ? -1.684 20.109 23.172 1 97.06 107 LYS A CA 1
ATOM 799 C C . LYS A 1 107 ? -1.48 20.984 24.406 1 97.06 107 LYS A C 1
ATOM 801 O O . LYS A 1 107 ? -1.886 22.156 24.422 1 97.06 107 LYS A O 1
ATOM 806 N N . ASN A 1 108 ? -0.821 20.438 25.375 1 96.81 108 ASN A N 1
ATOM 807 C CA . ASN A 1 108 ? -0.661 21.109 26.672 1 96.81 108 ASN A CA 1
ATOM 808 C C . ASN A 1 108 ? 0.395 22.203 26.594 1 96.81 108 ASN A C 1
ATOM 810 O O . ASN A 1 108 ? 0.336 23.172 27.359 1 96.81 108 ASN A O 1
ATOM 814 N N . GLU A 1 109 ? 1.344 22.062 25.703 1 95.75 109 GLU A N 1
ATOM 815 C CA . GLU A 1 109 ? 2.477 22.969 25.656 1 95.75 109 GLU A CA 1
ATOM 816 C C . GLU A 1 109 ? 2.201 24.141 24.719 1 95.75 109 GLU A C 1
ATOM 818 O O . GLU A 1 109 ? 2.961 25.109 24.672 1 95.75 109 GLU A O 1
ATOM 823 N N . MET A 1 110 ? 1.164 24.016 23.922 1 94.62 110 MET A N 1
ATOM 824 C CA . MET A 1 110 ? 0.817 25.109 23.031 1 94.62 110 MET A CA 1
ATOM 825 C C . MET A 1 110 ? 0.344 26.328 23.812 1 94.62 110 MET A C 1
ATOM 827 O O . MET A 1 110 ? -0.466 26.203 24.734 1 94.62 110 MET A O 1
ATOM 831 N N . GLN A 1 111 ? 0.83 27.469 23.5 1 91.44 111 GLN A N 1
ATOM 832 C CA . GLN A 1 111 ? 0.471 28.719 24.156 1 91.44 111 GLN A CA 1
ATOM 833 C C . GLN A 1 111 ? -0.957 29.125 23.812 1 91.44 111 GLN A C 1
ATOM 835 O O . GLN A 1 111 ? -1.516 28.672 22.812 1 91.44 111 GLN A O 1
ATOM 840 N N . ALA A 1 112 ? -1.419 30.047 24.609 1 92.44 112 ALA A N 1
ATOM 841 C CA . ALA A 1 112 ? -2.748 30.594 24.344 1 92.44 112 ALA A CA 1
ATOM 842 C C . ALA A 1 112 ? -2.791 31.281 23 1 92.44 112 ALA A C 1
ATOM 844 O O . ALA A 1 112 ? -1.863 32 22.625 1 92.44 112 ALA A O 1
ATOM 845 N N . GLY A 1 113 ? -3.789 30.953 22.266 1 94.19 113 GLY A N 1
ATOM 846 C CA . GLY A 1 113 ? -3.959 31.594 20.969 1 94.19 113 GLY A CA 1
ATOM 847 C C . GLY A 1 113 ? -3.289 30.828 19.844 1 94.19 113 GLY A C 1
ATOM 848 O O . GLY A 1 113 ? -3.527 31.109 18.672 1 94.19 113 GLY A O 1
ATOM 849 N N . VAL A 1 114 ? -2.42 29.969 20.203 1 96.88 114 VAL A N 1
ATOM 850 C CA . VAL A 1 114 ? -1.746 29.141 19.203 1 96.88 114 VAL A CA 1
ATOM 851 C C . VAL A 1 114 ? -2.547 27.859 18.969 1 96.88 114 VAL A C 1
ATOM 853 O O . VAL A 1 114 ? -3.08 27.266 19.906 1 96.88 114 VAL A O 1
ATOM 856 N N . LYS A 1 115 ? -2.727 27.469 17.75 1 97.88 115 LYS A N 1
ATOM 857 C CA . LYS A 1 115 ? -3.379 26.203 17.375 1 97.88 115 LYS A CA 1
ATOM 858 C C . LYS A 1 115 ? -2.449 25.328 16.562 1 97.88 115 LYS A C 1
ATOM 860 O O . LYS A 1 115 ? -1.553 25.828 15.875 1 97.88 115 LYS A O 1
ATOM 865 N N . LEU A 1 116 ? -2.635 24.062 16.672 1 98.62 116 LEU A N 1
ATOM 866 C CA . LEU A 1 116 ? -1.868 23.156 15.82 1 98.62 116 LEU A CA 1
ATOM 867 C C . LEU A 1 116 ? -2.309 23.281 14.367 1 98.62 116 LEU A C 1
ATOM 869 O O . LEU A 1 116 ? -3.467 23.016 14.039 1 98.62 116 LEU A O 1
ATOM 873 N N . TRP A 1 117 ? -1.392 23.688 13.57 1 98.69 117 TRP A N 1
ATOM 874 C CA . TRP A 1 117 ? -1.687 23.984 12.172 1 98.69 117 TRP A CA 1
ATOM 875 C C . TRP A 1 117 ? -1.346 22.781 11.289 1 98.69 117 TRP A C 1
ATOM 877 O O . TRP A 1 117 ? -2.086 22.469 10.352 1 98.69 117 TRP A O 1
ATOM 887 N N . ALA A 1 118 ? -0.223 22.125 11.609 1 98.88 118 ALA A N 1
ATOM 888 C CA . ALA A 1 118 ? 0.2 21.031 10.719 1 98.88 118 ALA A CA 1
ATOM 889 C C . ALA A 1 118 ? 0.891 19.922 11.5 1 98.88 118 ALA A C 1
ATOM 891 O O . ALA A 1 118 ? 1.646 20.188 12.438 1 98.88 118 ALA A O 1
ATOM 892 N N . VAL A 1 119 ? 0.581 18.75 11.109 1 98.88 119 VAL A N 1
ATOM 893 C CA . VAL A 1 119 ? 1.33 17.562 11.492 1 98.88 119 VAL A CA 1
ATOM 894 C C . VAL A 1 119 ? 2.076 17 10.289 1 98.88 119 VAL A C 1
ATOM 896 O O . VAL A 1 119 ? 1.485 16.797 9.227 1 98.88 119 VAL A O 1
ATOM 899 N N . ILE A 1 120 ? 3.385 16.812 10.477 1 98.81 120 ILE A N 1
ATOM 900 C CA . ILE A 1 120 ? 4.23 16.312 9.406 1 98.81 120 ILE A CA 1
ATOM 901 C C . ILE A 1 120 ? 4.734 14.914 9.773 1 98.81 120 ILE A C 1
ATOM 903 O O . ILE A 1 120 ? 5.617 14.766 10.617 1 98.81 120 ILE A O 1
ATOM 907 N N . ASN A 1 121 ? 4.141 13.945 9.109 1 98.62 121 ASN A N 1
ATOM 908 C CA . ASN A 1 121 ? 4.664 12.586 9.18 1 98.62 121 ASN A CA 1
ATOM 909 C C . ASN A 1 121 ? 5.914 12.414 8.312 1 98.62 121 ASN A C 1
ATOM 911 O O . ASN A 1 121 ? 5.812 12.141 7.117 1 98.62 121 ASN A O 1
ATOM 915 N N . ASN A 1 122 ? 7.039 12.461 8.969 1 97.25 122 ASN A N 1
ATOM 916 C CA . ASN A 1 122 ? 8.297 12.453 8.234 1 97.25 122 ASN A CA 1
ATOM 917 C C . ASN A 1 122 ? 9.156 11.242 8.602 1 97.25 122 ASN A C 1
ATOM 919 O O . ASN A 1 122 ? 10.031 10.844 7.836 1 97.25 122 ASN A O 1
ATOM 923 N N . ALA A 1 123 ? 8.891 10.672 9.773 1 92.69 123 ALA A N 1
ATOM 924 C CA . ALA A 1 123 ? 9.68 9.523 10.203 1 92.69 123 ALA A CA 1
ATOM 925 C C . ALA A 1 123 ? 9.562 8.375 9.211 1 92.69 123 ALA A C 1
ATOM 927 O O . ALA A 1 123 ? 8.484 8.117 8.672 1 92.69 123 ALA A O 1
ATOM 928 N N . GLY A 1 124 ? 10.625 7.73 8.945 1 90.88 124 GLY A N 1
ATOM 929 C CA . GLY A 1 124 ? 10.602 6.59 8.047 1 90.88 124 GLY A CA 1
ATOM 930 C C . GLY A 1 124 ? 11.867 5.758 8.109 1 90.88 124 GLY A C 1
ATOM 931 O O . GLY A 1 124 ? 12.914 6.234 8.562 1 90.88 124 GLY A O 1
ATOM 932 N N . VAL A 1 125 ? 11.75 4.527 7.684 1 85.5 125 VAL A N 1
ATOM 933 C CA . VAL A 1 125 ? 12.898 3.625 7.66 1 85.5 125 VAL A CA 1
ATOM 934 C C . VAL A 1 125 ? 12.945 2.887 6.324 1 85.5 125 VAL A C 1
ATOM 936 O O . VAL A 1 125 ? 11.906 2.66 5.695 1 85.5 125 VAL A O 1
ATOM 939 N N . PHE A 1 126 ? 14.07 2.67 5.902 1 81.88 126 PHE A N 1
ATOM 940 C CA . PHE A 1 126 ? 14.359 1.752 4.809 1 81.88 126 PHE A CA 1
ATOM 941 C C . PHE A 1 126 ? 15.141 0.545 5.305 1 81.88 126 PHE A C 1
ATOM 943 O O . PHE A 1 126 ? 16.375 0.59 5.383 1 81.88 126 PHE A O 1
ATOM 950 N N . THR A 1 127 ? 14.523 -0.504 5.629 1 69.38 127 THR A N 1
ATOM 951 C CA . THR A 1 127 ? 15.102 -1.563 6.449 1 69.38 127 THR A CA 1
ATOM 952 C C . THR A 1 127 ? 15.836 -2.582 5.582 1 69.38 127 THR A C 1
ATOM 954 O O . THR A 1 127 ? 16.812 -3.182 6.016 1 69.38 127 THR A O 1
ATOM 957 N N . THR A 1 128 ? 15.312 -2.904 4.496 1 72.12 128 THR A N 1
ATOM 958 C CA . THR A 1 128 ? 15.906 -4.027 3.785 1 72.12 128 THR A CA 1
ATOM 959 C C . THR A 1 128 ? 15.938 -3.766 2.281 1 72.12 128 THR A C 1
ATOM 961 O O . THR A 1 128 ? 14.977 -3.238 1.721 1 72.12 128 THR A O 1
ATOM 964 N N . TYR A 1 129 ? 17.172 -4.098 1.829 1 75.75 129 TYR A N 1
ATOM 965 C CA . TYR A 1 129 ? 17.375 -4.121 0.384 1 75.75 129 TYR A CA 1
ATOM 966 C C . TYR A 1 129 ? 17.719 -5.523 -0.098 1 75.75 129 TYR A C 1
ATOM 968 O O . TYR A 1 129 ? 18.422 -6.27 0.598 1 75.75 129 TYR A O 1
ATOM 976 N N . GLY A 1 130 ? 17.203 -5.816 -1.2 1 87 130 GLY A N 1
ATOM 977 C CA . GLY A 1 130 ? 17.438 -7.113 -1.815 1 87 130 GLY A CA 1
ATOM 978 C C . GLY A 1 130 ? 16.156 -7.773 -2.303 1 87 130 GLY A C 1
ATOM 979 O O . GLY A 1 130 ? 15.055 -7.273 -2.045 1 87 130 GLY A O 1
ATOM 980 N N . PRO A 1 131 ? 16.406 -8.883 -3.002 1 92.44 131 PRO A N 1
ATOM 981 C CA . PRO A 1 131 ? 15.211 -9.586 -3.484 1 92.44 131 PRO A CA 1
ATOM 982 C C . PRO A 1 131 ? 14.312 -10.07 -2.35 1 92.44 131 PRO A C 1
ATOM 984 O O . PRO A 1 131 ? 14.773 -10.25 -1.22 1 92.44 131 PRO A O 1
ATOM 987 N N . ASP A 1 132 ? 13.055 -10.227 -2.645 1 95.56 132 ASP A N 1
ATOM 988 C CA . ASP A 1 132 ? 12.078 -10.734 -1.688 1 95.56 132 ASP A CA 1
ATOM 989 C C . ASP A 1 132 ? 12.555 -12.047 -1.063 1 95.56 132 ASP A C 1
ATOM 991 O O . ASP A 1 132 ? 12.273 -12.32 0.104 1 95.56 132 ASP A O 1
ATOM 995 N N . ASP A 1 133 ? 13.32 -12.781 -1.773 1 94.56 133 ASP A N 1
ATOM 996 C CA . ASP A 1 133 ? 13.867 -14.047 -1.29 1 94.56 133 ASP A CA 1
ATOM 997 C C . ASP A 1 133 ? 14.734 -13.836 -0.052 1 94.56 133 ASP A C 1
ATOM 999 O O . ASP A 1 133 ? 14.953 -14.766 0.729 1 94.56 133 ASP A O 1
ATOM 1003 N N . TRP A 1 134 ? 15.258 -12.609 0.05 1 92.88 134 TRP A N 1
ATOM 1004 C CA . TRP A 1 134 ? 16.141 -12.297 1.171 1 92.88 134 TRP A CA 1
ATOM 1005 C C . TRP A 1 134 ? 15.359 -11.656 2.314 1 92.88 134 TRP A C 1
ATOM 1007 O O . TRP A 1 134 ? 15.922 -11.398 3.385 1 92.88 134 TRP A O 1
ATOM 1017 N N . CYS A 1 135 ? 14.102 -11.453 2.152 1 93.12 135 CYS A N 1
ATOM 1018 C CA . CYS A 1 135 ? 13.297 -10.734 3.133 1 93.12 135 CYS A CA 1
ATOM 1019 C C . CYS A 1 135 ? 12.414 -11.688 3.924 1 93.12 135 CYS A C 1
ATOM 1021 O O . CYS A 1 135 ? 11.859 -12.641 3.363 1 93.12 135 CYS A O 1
ATOM 1023 N N . SER A 1 136 ? 12.32 -11.445 5.191 1 92.19 136 SER A N 1
ATOM 1024 C CA . SER A 1 136 ? 11.391 -12.172 6.047 1 92.19 136 SER A CA 1
ATOM 1025 C C . SER A 1 136 ? 10.078 -11.414 6.203 1 92.19 136 SER A C 1
ATOM 1027 O O . SER A 1 136 ? 9.984 -10.242 5.832 1 92.19 136 SER A O 1
ATOM 1029 N N . ILE A 1 137 ? 9.109 -12.102 6.738 1 95 137 ILE A N 1
ATOM 1030 C CA . ILE A 1 137 ? 7.832 -11.461 7.027 1 95 137 ILE A CA 1
ATOM 1031 C C . ILE A 1 137 ? 8.039 -10.328 8.039 1 95 137 ILE A C 1
ATOM 1033 O O . ILE A 1 137 ? 7.383 -9.289 7.957 1 95 137 ILE A O 1
ATOM 1037 N N . ASP A 1 138 ? 8.922 -10.539 8.945 1 93.38 138 ASP A N 1
ATOM 1038 C CA . ASP A 1 138 ? 9.188 -9.547 9.984 1 93.38 138 ASP A CA 1
ATOM 1039 C C . ASP A 1 138 ? 9.773 -8.266 9.391 1 93.38 138 ASP A C 1
ATOM 1041 O O . ASP A 1 138 ? 9.523 -7.168 9.891 1 93.38 138 ASP A O 1
ATOM 1045 N N . ASP A 1 139 ? 10.562 -8.383 8.32 1 92.81 139 ASP A N 1
ATOM 1046 C CA . ASP A 1 139 ? 11.078 -7.207 7.633 1 92.81 139 ASP A CA 1
ATOM 1047 C C . ASP A 1 139 ? 9.938 -6.352 7.082 1 92.81 139 ASP A C 1
ATOM 1049 O O . ASP A 1 139 ? 9.961 -5.125 7.215 1 92.81 139 ASP A O 1
ATOM 1053 N N . TYR A 1 140 ? 8.984 -7.008 6.469 1 96.44 140 TYR A N 1
ATOM 1054 C CA . TYR A 1 140 ? 7.812 -6.301 5.961 1 96.44 140 TYR A CA 1
ATOM 1055 C C . TYR A 1 140 ? 7.012 -5.688 7.102 1 96.44 140 TYR A C 1
ATOM 1057 O O . TYR A 1 140 ? 6.605 -4.523 7.023 1 96.44 140 TYR A O 1
ATOM 1065 N N . ARG A 1 141 ? 6.812 -6.473 8.117 1 95.44 141 ARG A N 1
ATOM 1066 C CA . ARG A 1 141 ? 6.039 -6.016 9.273 1 95.44 141 ARG A CA 1
ATOM 1067 C C . ARG A 1 141 ? 6.668 -4.773 9.891 1 95.44 141 ARG A C 1
ATOM 1069 O O . ARG A 1 141 ? 5.965 -3.814 10.219 1 95.44 141 ARG A O 1
ATOM 1076 N N . PHE A 1 142 ? 7.922 -4.816 10.062 1 94.06 142 PHE A N 1
ATOM 1077 C CA . PHE A 1 142 ? 8.625 -3.686 10.664 1 94.06 142 PHE A CA 1
ATOM 1078 C C . PHE A 1 142 ? 8.5 -2.443 9.797 1 94.06 142 PHE A C 1
ATOM 1080 O O . PHE A 1 142 ? 8.25 -1.346 10.297 1 94.06 142 PHE A O 1
ATOM 1087 N N . SER A 1 143 ? 8.711 -2.609 8.523 1 94.75 143 SER A N 1
ATOM 1088 C CA . SER A 1 143 ? 8.562 -1.499 7.59 1 94.75 143 SER A CA 1
ATOM 1089 C C . SER A 1 143 ? 7.168 -0.885 7.676 1 94.75 143 SER A C 1
ATOM 1091 O O . SER A 1 143 ? 7.023 0.339 7.695 1 94.75 143 SER A O 1
ATOM 1093 N N . PHE A 1 144 ? 6.121 -1.709 7.754 1 96.81 144 PHE A N 1
ATOM 1094 C CA . PHE A 1 144 ? 4.746 -1.229 7.879 1 96.81 144 PHE A CA 1
ATOM 1095 C C . PHE A 1 144 ? 4.543 -0.501 9.203 1 96.81 144 PHE A C 1
ATOM 1097 O O . PHE A 1 144 ? 3.883 0.539 9.25 1 96.81 144 PHE A O 1
ATOM 1104 N N . GLU A 1 145 ? 5.094 -1.068 10.203 1 96.75 145 GLU A N 1
ATOM 1105 C CA . GLU A 1 145 ? 4.883 -0.53 11.547 1 96.75 145 GLU A CA 1
ATOM 1106 C C . GLU A 1 145 ? 5.395 0.904 11.648 1 96.75 145 GLU A C 1
ATOM 1108 O O . GLU A 1 145 ? 4.801 1.732 12.344 1 96.75 145 GLU A O 1
ATOM 1113 N N . VAL A 1 146 ? 6.418 1.197 10.984 1 96 146 VAL A N 1
ATOM 1114 C CA . VAL A 1 146 ? 7.023 2.521 11.086 1 96 146 VAL A CA 1
ATOM 1115 C C . VAL A 1 146 ? 6.473 3.426 9.984 1 96 146 VAL A C 1
ATOM 1117 O O . VAL A 1 146 ? 5.91 4.484 10.266 1 96 146 VAL A O 1
ATOM 1120 N N . ASN A 1 147 ? 6.551 2.977 8.742 1 96.81 147 ASN A N 1
ATOM 1121 C CA . ASN A 1 147 ? 6.32 3.838 7.586 1 96.81 147 ASN A CA 1
ATOM 1122 C C . ASN A 1 147 ? 4.832 4.055 7.336 1 96.81 147 ASN A C 1
ATOM 1124 O O . ASN A 1 147 ? 4.441 5.016 6.676 1 96.81 147 ASN A O 1
ATOM 1128 N N . THR A 1 148 ? 4 3.123 7.777 1 98.31 148 THR A N 1
ATOM 1129 C CA . THR A 1 148 ? 2.574 3.211 7.484 1 98.31 148 THR A CA 1
ATOM 1130 C C . THR A 1 148 ? 1.764 3.361 8.766 1 98.31 148 THR A C 1
ATOM 1132 O O . THR A 1 148 ? 1.203 4.426 9.031 1 98.31 148 THR A O 1
ATOM 1135 N N . LEU A 1 149 ? 1.838 2.35 9.609 1 98.38 149 LEU A N 1
ATOM 1136 C CA . LEU A 1 149 ? 1.03 2.363 10.82 1 98.38 149 LEU A CA 1
ATOM 1137 C C . LEU A 1 149 ? 1.476 3.48 11.758 1 98.38 149 LEU A C 1
ATOM 1139 O O . LEU A 1 149 ? 0.654 4.066 12.469 1 98.38 149 LEU A O 1
ATOM 1143 N N . GLY A 1 150 ? 2.783 3.74 11.766 1 98.38 150 GLY A N 1
ATOM 1144 C CA . GLY A 1 150 ? 3.27 4.871 12.539 1 98.38 150 GLY A CA 1
ATOM 1145 C C . GLY A 1 150 ? 2.645 6.191 12.125 1 98.38 150 GLY A C 1
ATOM 1146 O O . GLY A 1 150 ? 2.229 6.98 12.977 1 98.38 150 GLY A O 1
ATOM 1147 N N . HIS A 1 151 ? 2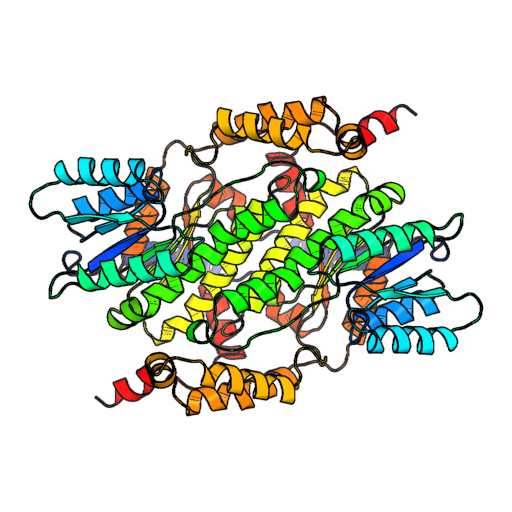.566 6.445 10.844 1 98.44 151 HIS A N 1
ATOM 1148 C CA . HIS A 1 151 ? 1.961 7.66 10.312 1 98.44 151 HIS A CA 1
ATOM 1149 C C . HIS A 1 151 ? 0.464 7.703 10.602 1 98.44 151 HIS A C 1
ATOM 1151 O O . HIS A 1 151 ? -0.086 8.773 10.891 1 98.44 151 HIS A O 1
ATOM 1157 N N . ILE A 1 152 ? -0.197 6.547 10.508 1 98.5 152 ILE A N 1
ATOM 1158 C CA . ILE A 1 152 ? -1.618 6.457 10.828 1 98.5 152 ILE A CA 1
ATOM 1159 C C . ILE A 1 152 ? -1.841 6.797 12.297 1 98.5 152 ILE A C 1
ATOM 1161 O O . ILE A 1 152 ? -2.729 7.586 12.633 1 98.5 152 ILE A O 1
ATOM 1165 N N . ARG A 1 153 ? -0.996 6.258 13.18 1 98.12 153 ARG A N 1
ATOM 1166 C CA . ARG A 1 153 ? -1.082 6.492 14.617 1 98.12 153 ARG A CA 1
ATOM 1167 C C . ARG A 1 153 ? -0.97 7.98 14.938 1 98.12 153 ARG A C 1
ATOM 1169 O O . ARG A 1 153 ? -1.766 8.516 15.711 1 98.12 153 ARG A O 1
ATOM 1176 N N . VAL A 1 154 ? -0.022 8.57 14.352 1 98.62 154 VAL A N 1
ATOM 1177 C CA . VAL A 1 154 ? 0.214 9.992 14.594 1 98.62 154 VAL A CA 1
ATOM 1178 C C . VAL A 1 154 ? -0.96 10.812 14.062 1 98.62 154 VAL A C 1
ATOM 1180 O O . VAL A 1 154 ? -1.476 11.695 14.75 1 98.62 154 VAL A O 1
ATOM 1183 N N . SER A 1 155 ? -1.38 10.539 12.844 1 98.56 155 SER A N 1
ATOM 1184 C CA . SER A 1 155 ? -2.498 11.266 12.242 1 98.56 155 SER A CA 1
ATOM 1185 C C . SER A 1 155 ? -3.752 11.156 13.102 1 98.56 155 SER A C 1
ATOM 1187 O O . SER A 1 155 ? -4.441 12.148 13.336 1 98.56 155 SER A O 1
ATOM 1189 N N . GLN A 1 156 ? -4.012 9.969 13.586 1 97.38 156 GLN A N 1
ATOM 1190 C CA . GLN A 1 156 ? -5.211 9.734 14.391 1 97.38 156 GLN A CA 1
ATOM 1191 C C . GLN A 1 156 ? -5.121 10.445 15.734 1 97.38 156 GLN A C 1
ATOM 1193 O O . GLN A 1 156 ? -6.117 10.977 16.234 1 97.38 156 GLN A O 1
ATOM 1198 N N . ALA A 1 157 ? -3.945 10.469 16.312 1 97.56 157 ALA A N 1
ATOM 1199 C CA . ALA A 1 157 ? -3.756 11.062 17.625 1 97.56 157 ALA A CA 1
ATOM 1200 C C . ALA A 1 157 ? -3.91 12.586 17.578 1 97.56 157 ALA A C 1
ATOM 1202 O O . ALA A 1 157 ? -4.328 13.203 18.562 1 97.56 157 ALA A O 1
ATOM 1203 N N . PHE A 1 158 ? -3.576 13.195 16.453 1 98 158 PHE A N 1
ATOM 1204 C CA . PHE A 1 158 ? -3.514 14.648 16.375 1 98 158 PHE A CA 1
ATOM 1205 C C . PHE A 1 158 ? -4.707 15.203 15.602 1 98 158 PHE A C 1
ATOM 1207 O O . PHE A 1 158 ? -4.895 16.422 15.523 1 98 158 PHE A O 1
ATOM 1214 N N . LYS A 1 159 ? -5.48 14.352 15.055 1 96.31 159 LYS A N 1
ATOM 1215 C CA . LYS A 1 159 ? -6.52 14.719 14.102 1 96.31 159 LYS A CA 1
ATOM 1216 C C . LYS A 1 159 ? -7.527 15.68 14.727 1 96.31 159 LYS A C 1
ATOM 1218 O O . LYS A 1 159 ? -8 16.609 14.062 1 96.31 159 LYS A O 1
ATOM 1223 N N . SER A 1 160 ? -7.934 15.469 15.945 1 95.25 160 SER A N 1
ATOM 1224 C CA . SER A 1 160 ? -8.914 16.328 16.594 1 95.25 160 SER A CA 1
ATOM 1225 C C . SER A 1 160 ? -8.414 17.766 16.688 1 95.25 160 SER A C 1
ATOM 1227 O O . SER A 1 160 ? -9.18 18.703 16.484 1 95.25 160 SER A O 1
ATOM 1229 N N . LEU A 1 161 ? -7.176 17.969 16.984 1 96.75 161 LEU A N 1
ATOM 1230 C CA . LEU A 1 161 ? -6.578 19.297 17.047 1 96.75 161 LEU A CA 1
ATOM 1231 C C . LEU A 1 161 ? -6.562 19.953 15.664 1 96.75 161 LEU A C 1
ATOM 1233 O O . LEU A 1 161 ? -6.785 21.172 15.547 1 96.75 161 LEU A O 1
ATOM 1237 N N . LEU A 1 162 ? -6.34 19.172 14.68 1 97.94 162 LEU A N 1
ATOM 1238 C CA . LEU A 1 162 ? -6.262 19.688 13.32 1 97.94 162 LEU A CA 1
ATOM 1239 C C . LEU A 1 162 ? -7.645 20.094 12.812 1 97.94 162 LEU A C 1
ATOM 1241 O O . LEU A 1 162 ? -7.777 21.047 12.047 1 97.94 162 LEU A O 1
ATOM 1245 N N . LYS A 1 163 ? -8.641 19.344 13.18 1 95.88 163 LYS A N 1
ATOM 1246 C CA . LYS A 1 163 ? -10 19.719 12.828 1 95.88 163 LYS A CA 1
ATOM 1247 C C . LYS A 1 163 ? -10.367 21.078 13.422 1 95.88 163 LYS A C 1
ATOM 1249 O O . LYS A 1 163 ? -11.023 21.891 12.758 1 95.88 163 LYS A O 1
ATOM 1254 N N . GLN A 1 164 ? -9.914 21.344 14.602 1 94.38 164 GLN A N 1
ATOM 1255 C CA . GLN A 1 164 ? -10.203 22.609 15.266 1 94.38 164 GLN A CA 1
ATOM 1256 C C . GLN A 1 164 ? -9.562 23.781 14.531 1 94.38 164 GLN A C 1
ATOM 1258 O O . GLN A 1 164 ? -10.156 24.859 14.422 1 94.38 164 GLN A O 1
ATOM 1263 N N . SER A 1 165 ? -8.414 23.562 14.039 1 97.19 165 SER A N 1
ATOM 1264 C CA . SER A 1 165 ? -7.672 24.641 13.398 1 97.19 165 SER A CA 1
ATOM 1265 C C . SER A 1 165 ? -7.906 24.656 11.898 1 97.19 165 SER A C 1
ATOM 1267 O O . SER A 1 165 ? -7.449 25.578 11.203 1 97.19 165 SER A O 1
ATOM 1269 N N . LYS A 1 166 ? -8.656 23.625 11.422 1 97.38 166 LYS A N 1
ATOM 1270 C CA . LYS A 1 166 ? -8.75 23.438 9.977 1 97.38 166 LYS A CA 1
ATOM 1271 C C . LYS A 1 166 ? -7.363 23.406 9.344 1 97.38 166 LYS A C 1
ATOM 1273 O O . LYS A 1 166 ? -7.113 24.109 8.359 1 97.38 166 LYS A O 1
ATOM 1278 N N . GLY A 1 167 ? -6.469 22.625 9.969 1 98.31 167 GLY A N 1
ATOM 1279 C CA . GLY A 1 167 ? -5.059 22.562 9.617 1 98.31 167 GLY A CA 1
ATOM 1280 C C . GLY A 1 167 ? -4.75 21.531 8.555 1 98.31 167 GLY A C 1
ATOM 1281 O O . GLY A 1 167 ? -5.52 21.359 7.602 1 98.31 167 GLY A O 1
ATOM 1282 N N . ARG A 1 168 ? -3.451 20.938 8.688 1 98.31 168 ARG A N 1
ATOM 1283 C CA . ARG A 1 168 ? -3.016 20.094 7.586 1 98.31 168 ARG A CA 1
ATOM 1284 C C . ARG A 1 168 ? -2.248 18.875 8.102 1 98.31 168 ARG A C 1
ATOM 1286 O O . ARG A 1 168 ? -1.612 18.938 9.156 1 98.31 168 ARG A O 1
ATOM 1293 N N . ILE A 1 169 ? -2.371 17.844 7.41 1 98.81 169 ILE A N 1
ATOM 1294 C CA . ILE A 1 169 ? -1.544 16.656 7.59 1 98.81 169 ILE A CA 1
ATOM 1295 C C . ILE A 1 169 ? -0.634 16.469 6.379 1 98.81 169 ILE A C 1
ATOM 1297 O O . ILE A 1 169 ? -1.112 16.344 5.246 1 98.81 169 ILE A O 1
ATOM 1301 N N . LEU A 1 170 ? 0.645 16.547 6.582 1 98.81 170 LEU A N 1
ATOM 1302 C CA . LEU A 1 170 ? 1.638 16.25 5.551 1 98.81 170 LEU A CA 1
ATOM 1303 C C . LEU A 1 170 ? 2.324 14.922 5.816 1 98.81 170 LEU A C 1
ATOM 1305 O O . LEU A 1 170 ? 2.686 14.617 6.957 1 98.81 170 LEU A O 1
ATOM 1309 N N . THR A 1 171 ? 2.465 14.133 4.797 1 98.62 171 THR A N 1
ATOM 1310 C CA . THR A 1 171 ? 3.18 12.867 4.93 1 98.62 171 THR A CA 1
ATOM 1311 C C . THR A 1 171 ? 4.191 12.695 3.801 1 98.62 171 THR A C 1
ATOM 1313 O O . THR A 1 171 ? 3.871 12.93 2.635 1 98.62 171 THR A O 1
ATOM 1316 N N . VAL A 1 172 ? 5.391 12.336 4.23 1 96.5 172 VAL A N 1
ATOM 1317 C CA . VAL A 1 172 ? 6.414 12.062 3.225 1 96.5 172 VAL A CA 1
ATOM 1318 C C . VAL A 1 172 ? 6.406 10.578 2.863 1 96.5 172 VAL A C 1
ATOM 1320 O O . VAL A 1 172 ? 6.438 9.719 3.746 1 96.5 172 VAL A O 1
ATOM 1323 N N . THR A 1 173 ? 6.25 10.344 1.672 1 95.19 173 THR A N 1
ATOM 1324 C CA . THR A 1 173 ? 6.391 8.984 1.154 1 95.19 173 THR A CA 1
ATOM 1325 C C . THR A 1 173 ? 7.652 8.859 0.308 1 95.19 173 THR A C 1
ATOM 1327 O O . THR A 1 173 ? 8.766 8.891 0.837 1 95.19 173 THR A O 1
ATOM 1330 N N . SER A 1 174 ? 7.562 8.648 -0.965 1 90.69 174 SER A N 1
ATOM 1331 C CA . SER A 1 174 ? 8.648 8.461 -1.92 1 90.69 174 SER A CA 1
ATOM 1332 C C . SER A 1 174 ? 8.117 8.172 -3.318 1 90.69 174 SER A C 1
ATOM 1334 O O . SER A 1 174 ? 6.93 7.887 -3.486 1 90.69 174 SER A O 1
ATOM 1336 N N . VAL A 1 175 ? 9.008 8.383 -4.223 1 90.19 175 VAL A N 1
ATOM 1337 C CA . VAL A 1 175 ? 8.68 7.875 -5.551 1 90.19 175 VAL A CA 1
ATOM 1338 C C . VAL A 1 175 ? 8.398 6.375 -5.477 1 90.19 175 VAL A C 1
ATOM 1340 O O . VAL A 1 175 ? 7.672 5.828 -6.312 1 90.19 175 VAL A O 1
ATOM 1343 N N . ALA A 1 176 ? 8.891 5.738 -4.445 1 90 176 ALA A N 1
ATOM 1344 C CA . ALA A 1 176 ? 8.648 4.316 -4.207 1 90 176 ALA A CA 1
ATOM 1345 C C . ALA A 1 176 ? 7.215 4.07 -3.752 1 90 176 ALA A C 1
ATOM 1347 O O . ALA A 1 176 ? 6.805 2.92 -3.572 1 90 176 ALA A O 1
ATOM 1348 N N . GLY A 1 177 ? 6.449 5.066 -3.58 1 92.69 177 GLY A N 1
ATOM 1349 C CA . GLY A 1 177 ? 5.02 4.961 -3.336 1 92.69 177 GLY A CA 1
ATOM 1350 C C . GLY A 1 177 ? 4.188 5.055 -4.602 1 92.69 177 GLY A C 1
ATOM 1351 O O . GLY A 1 177 ? 2.965 4.906 -4.559 1 92.69 177 GLY A O 1
ATOM 1352 N N . ARG A 1 178 ? 4.875 5.258 -5.703 1 91.75 178 ARG A N 1
ATOM 1353 C CA . ARG A 1 178 ? 4.215 5.41 -6.996 1 91.75 178 ARG A CA 1
ATOM 1354 C C . ARG A 1 178 ? 4.648 4.316 -7.965 1 91.75 178 ARG A C 1
ATOM 1356 O O . ARG A 1 178 ? 3.871 3.895 -8.82 1 91.75 178 ARG A O 1
ATOM 1363 N N . VAL A 1 179 ? 5.879 3.957 -7.836 1 93.5 179 VAL A N 1
ATOM 1364 C CA . VAL A 1 179 ? 6.434 2.844 -8.602 1 93.5 179 VAL A CA 1
ATOM 1365 C C . VAL A 1 179 ? 7.074 1.833 -7.656 1 93.5 179 VAL A C 1
ATOM 1367 O O . VAL A 1 179 ? 7.926 2.193 -6.836 1 93.5 179 VAL A O 1
ATOM 1370 N N . SER A 1 180 ? 6.637 0.594 -7.809 1 94 180 SER A N 1
ATOM 1371 C CA . SER A 1 180 ? 7.238 -0.443 -6.98 1 94 180 SER A CA 1
ATOM 1372 C C . SER A 1 180 ? 8.641 -0.793 -7.461 1 94 180 SER A C 1
ATOM 1374 O O . SER A 1 180 ? 8.805 -1.377 -8.531 1 94 180 SER A O 1
ATOM 1376 N N . LEU A 1 181 ? 9.633 -0.492 -6.656 1 89.44 181 LEU A N 1
ATOM 1377 C CA . LEU A 1 181 ? 11.023 -0.739 -7.012 1 89.44 181 LEU A CA 1
ATOM 1378 C C . LEU A 1 181 ? 11.398 -2.193 -6.75 1 89.44 181 LEU A C 1
ATOM 1380 O O . LEU A 1 181 ? 11.148 -2.721 -5.664 1 89.44 181 LEU A O 1
ATOM 1384 N N . PRO A 1 182 ? 11.992 -2.848 -7.773 1 91.31 182 PRO A N 1
ATOM 1385 C CA . PRO A 1 182 ? 12.539 -4.168 -7.465 1 91.31 182 PRO A CA 1
ATOM 1386 C C . PRO A 1 182 ? 13.617 -4.125 -6.387 1 91.31 182 PRO A C 1
ATOM 1388 O O . PRO A 1 182 ? 14.383 -3.156 -6.316 1 91.31 182 PRO A O 1
ATOM 1391 N N . TYR A 1 183 ? 13.633 -5.195 -5.492 1 89.56 183 TYR A N 1
ATOM 1392 C CA . TYR A 1 183 ? 14.641 -5.363 -4.449 1 89.56 183 TYR A CA 1
ATOM 1393 C C . TYR A 1 183 ? 14.414 -4.375 -3.312 1 89.56 183 TYR A C 1
ATOM 1395 O O . TYR A 1 183 ? 15.336 -4.09 -2.541 1 89.56 183 TYR A O 1
ATOM 1403 N N . ALA A 1 184 ? 13.242 -3.777 -3.285 1 90.88 184 ALA A N 1
ATOM 1404 C CA . ALA A 1 184 ? 12.852 -2.885 -2.195 1 90.88 184 ALA A CA 1
ATOM 1405 C C . ALA A 1 184 ? 11.438 -3.189 -1.719 1 90.88 184 ALA A C 1
ATOM 1407 O O . ALA A 1 184 ? 10.672 -2.277 -1.387 1 90.88 184 ALA A O 1
ATOM 1408 N N . GLY A 1 185 ? 11.094 -4.43 -1.691 1 94.81 185 GLY A N 1
ATOM 1409 C CA . GLY A 1 185 ? 9.75 -4.902 -1.389 1 94.81 185 GLY A CA 1
ATOM 1410 C C . GLY A 1 185 ? 9.172 -4.293 -0.125 1 94.81 185 GLY A C 1
ATOM 1411 O O . GLY A 1 185 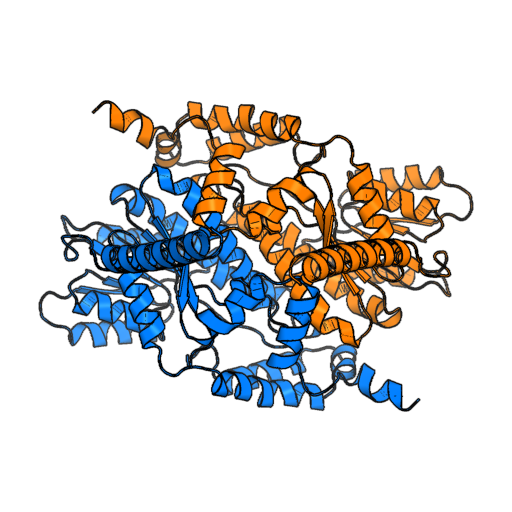? 8.133 -3.635 -0.167 1 94.81 185 GLY A O 1
ATOM 1412 N N . PRO A 1 186 ? 9.875 -4.48 1.028 1 95.12 186 PRO A N 1
ATOM 1413 C CA . PRO A 1 186 ? 9.344 -3.955 2.285 1 95.12 186 PRO A CA 1
ATOM 1414 C C . PRO A 1 186 ? 9.117 -2.445 2.244 1 95.12 186 PRO A C 1
ATOM 1416 O O . PRO A 1 186 ? 8.086 -1.959 2.719 1 95.12 186 PRO A O 1
ATOM 1419 N N . TYR A 1 187 ? 9.969 -1.717 1.676 1 94 187 TYR A N 1
ATOM 1420 C CA . TYR A 1 187 ? 9.875 -0.263 1.606 1 94 187 TYR A CA 1
ATOM 1421 C C . TYR A 1 187 ? 8.758 0.165 0.662 1 94 187 TYR A C 1
ATOM 1423 O O . TYR A 1 187 ? 7.887 0.95 1.039 1 94 187 TYR A O 1
ATOM 1431 N N . SER A 1 188 ? 8.727 -0.377 -0.587 1 95.81 188 SER A N 1
ATOM 1432 C CA . SER A 1 188 ? 7.727 -0.009 -1.584 1 95.81 188 SER A CA 1
ATOM 1433 C C . SER A 1 188 ? 6.316 -0.323 -1.094 1 95.81 188 SER A C 1
ATOM 1435 O O . SER A 1 188 ? 5.406 0.496 -1.239 1 95.81 188 SER A O 1
ATOM 1437 N N . THR A 1 189 ? 6.125 -1.494 -0.514 1 97.69 189 THR A N 1
ATOM 1438 C CA . THR A 1 189 ? 4.801 -1.88 -0.037 1 97.69 189 THR A CA 1
ATOM 1439 C C . THR A 1 189 ? 4.301 -0.901 1.022 1 97.69 189 THR A C 1
ATOM 1441 O O . THR A 1 189 ? 3.148 -0.469 0.98 1 97.69 189 THR A O 1
ATOM 1444 N N . SER A 1 190 ? 5.16 -0.513 1.939 1 97.44 190 SER A N 1
ATOM 1445 C CA . SER A 1 190 ? 4.766 0.403 3.006 1 97.44 190 SER A CA 1
ATOM 1446 C C . SER A 1 190 ? 4.445 1.788 2.453 1 97.44 190 SER A C 1
ATOM 1448 O O . SER A 1 190 ? 3.508 2.443 2.91 1 97.44 190 SER A O 1
ATOM 1450 N N . LYS A 1 191 ? 5.238 2.23 1.523 1 97.44 191 LYS A N 1
ATOM 1451 C CA . LYS A 1 191 ? 5.031 3.57 0.979 1 97.44 191 LYS A CA 1
ATOM 1452 C C . LYS A 1 191 ? 3.768 3.629 0.127 1 97.44 191 LYS A C 1
ATOM 1454 O O . LYS A 1 191 ? 3.047 4.629 0.145 1 97.44 191 LYS A O 1
ATOM 1459 N N . PHE A 1 192 ? 3.463 2.564 -0.651 1 98.19 192 PHE A N 1
ATOM 1460 C CA . PHE A 1 192 ? 2.197 2.488 -1.372 1 98.19 192 PHE A CA 1
ATOM 1461 C C . PHE A 1 192 ? 1.02 2.541 -0.406 1 98.19 192 PHE A C 1
ATOM 1463 O O . PHE A 1 192 ? 0.038 3.244 -0.654 1 98.19 192 PHE A O 1
ATOM 1470 N N . ALA A 1 193 ? 1.124 1.801 0.628 1 98.5 193 ALA A N 1
ATOM 1471 C CA . ALA A 1 193 ? 0.07 1.792 1.639 1 98.5 193 ALA A CA 1
ATOM 1472 C C . ALA A 1 193 ? -0.131 3.184 2.234 1 98.5 193 ALA A C 1
ATOM 1474 O O . ALA A 1 193 ? -1.267 3.615 2.447 1 98.5 193 ALA A O 1
ATOM 1475 N N . THR A 1 194 ? 0.934 3.855 2.492 1 98.5 194 THR A N 1
ATOM 1476 C CA . THR A 1 194 ? 0.881 5.184 3.098 1 98.5 194 THR A CA 1
ATOM 1477 C C . THR A 1 194 ? 0.214 6.18 2.156 1 98.5 194 THR A C 1
ATOM 1479 O O . THR A 1 194 ? -0.575 7.02 2.592 1 98.5 194 THR A O 1
ATOM 1482 N N . GLU A 1 195 ? 0.536 6.105 0.88 1 98.19 195 GLU A N 1
ATOM 1483 C CA . GLU A 1 195 ? -0.131 6.961 -0.094 1 98.19 195 GLU A CA 1
ATOM 1484 C C . GLU A 1 195 ? -1.638 6.719 -0.105 1 98.19 195 GLU A C 1
ATOM 1486 O O . GLU A 1 195 ? -2.424 7.668 -0.155 1 98.19 195 GLU A O 1
ATOM 1491 N N . ALA A 1 196 ? -1.991 5.465 -0.082 1 98.25 196 ALA A N 1
ATOM 1492 C CA . ALA A 1 196 ? -3.408 5.113 -0.085 1 98.25 196 ALA A CA 1
ATOM 1493 C C . ALA A 1 196 ? -4.117 5.676 1.143 1 98.25 196 ALA A C 1
ATOM 1495 O O . ALA A 1 196 ? -5.246 6.164 1.048 1 98.25 196 ALA A O 1
ATOM 1496 N N . TYR A 1 197 ? -3.434 5.59 2.291 1 98.62 197 TYR A N 1
ATOM 1497 C CA . TYR A 1 197 ? -4.004 6.141 3.516 1 98.62 197 TYR A CA 1
ATOM 1498 C C . TYR A 1 197 ? -4.262 7.637 3.373 1 98.62 197 TYR A C 1
ATOM 1500 O O . TYR A 1 197 ? -5.352 8.117 3.691 1 98.62 197 TYR A O 1
ATOM 1508 N N . MET A 1 198 ? -3.297 8.312 2.881 1 98.69 198 MET A N 1
ATOM 1509 C CA . MET A 1 198 ? -3.396 9.766 2.744 1 98.69 198 MET A CA 1
ATOM 1510 C C . MET A 1 198 ? -4.496 10.141 1.76 1 98.69 198 MET A C 1
ATOM 1512 O O . MET A 1 198 ? -5.234 11.102 1.987 1 98.69 198 MET A O 1
ATOM 1516 N N . ASP A 1 199 ? -4.574 9.445 0.669 1 97.94 199 ASP A N 1
ATOM 1517 C CA . ASP A 1 199 ? -5.633 9.711 -0.301 1 97.94 199 ASP A CA 1
ATOM 1518 C C . ASP A 1 199 ? -7.012 9.469 0.313 1 97.94 199 ASP A C 1
ATOM 1520 O O . ASP A 1 199 ? -7.973 10.164 -0.014 1 97.94 199 ASP A O 1
ATOM 1524 N N . CYS A 1 200 ? -7.082 8.477 1.156 1 97.12 200 CYS A N 1
ATOM 1525 C CA . CYS A 1 200 ? -8.344 8.164 1.819 1 97.12 200 CYS A CA 1
ATOM 1526 C C . CYS A 1 200 ? -8.75 9.281 2.773 1 97.12 200 CYS A C 1
ATOM 1528 O O . CYS A 1 200 ? -9.836 9.844 2.645 1 97.12 200 CYS A O 1
ATOM 1530 N N . ILE A 1 201 ? -7.848 9.664 3.625 1 97.94 201 ILE A N 1
ATOM 1531 C CA . ILE A 1 201 ? -8.227 10.602 4.676 1 97.94 201 ILE A CA 1
ATOM 1532 C C . ILE A 1 201 ? -8.359 12.008 4.094 1 97.94 201 ILE A C 1
ATOM 1534 O O . ILE A 1 201 ? -9.109 12.836 4.617 1 97.94 201 ILE A O 1
ATOM 1538 N N . ARG A 1 202 ? -7.645 12.312 3.008 1 97.88 202 ARG A N 1
ATOM 1539 C CA . ARG A 1 202 ? -7.84 13.594 2.336 1 97.88 202 ARG A CA 1
ATOM 1540 C C . ARG A 1 202 ? -9.305 13.812 1.985 1 97.88 202 ARG A C 1
ATOM 1542 O O . ARG A 1 202 ? -9.852 14.891 2.221 1 97.88 202 ARG A O 1
ATOM 1549 N N . GLN A 1 203 ? -9.906 12.812 1.435 1 95.5 203 GLN A N 1
ATOM 1550 C CA . GLN A 1 203 ? -11.305 12.891 1.027 1 95.5 203 GLN A CA 1
ATOM 1551 C C . GLN A 1 203 ? -12.227 12.977 2.24 1 95.5 203 GLN A C 1
ATOM 1553 O O . GLN A 1 203 ? -13.203 13.727 2.232 1 95.5 203 GLN A O 1
ATOM 1558 N N . GLU A 1 204 ? -11.922 12.266 3.277 1 94.75 204 GLU A N 1
ATOM 1559 C CA . GLU A 1 204 ? -12.773 12.172 4.457 1 94.75 204 GLU A CA 1
ATOM 1560 C C . GLU A 1 204 ? -12.695 13.445 5.297 1 94.75 204 GLU A C 1
ATOM 1562 O O . GLU A 1 204 ? -13.68 13.836 5.938 1 94.75 204 GLU A O 1
ATOM 1567 N N . LEU A 1 205 ? -11.555 14.117 5.289 1 96.56 205 LEU A N 1
ATOM 1568 C CA . LEU A 1 205 ? -11.32 15.25 6.176 1 96.56 205 LEU A CA 1
ATOM 1569 C C . LEU A 1 205 ? -11.625 16.562 5.473 1 96.56 205 LEU A C 1
ATOM 1571 O O . LEU A 1 205 ? -11.727 17.609 6.117 1 96.56 205 LEU A O 1
ATOM 1575 N N . LYS A 1 206 ? -11.781 16.5 4.184 1 94.69 206 LYS A N 1
ATOM 1576 C CA . LYS A 1 206 ? -12.047 17.703 3.393 1 94.69 206 LYS A CA 1
ATOM 1577 C C . LYS A 1 206 ? -13.227 18.484 3.955 1 94.69 206 LYS A C 1
ATOM 1579 O O . LYS A 1 206 ? -13.148 19.703 4.125 1 94.69 206 LYS A O 1
ATOM 1584 N N . PRO A 1 207 ? -14.312 17.812 4.344 1 92.44 207 PRO A N 1
ATOM 1585 C CA . PRO A 1 207 ? -15.438 18.562 4.898 1 92.44 207 PRO A CA 1
ATOM 1586 C C . PRO A 1 207 ? -15.078 19.297 6.191 1 92.44 207 PRO A C 1
ATOM 1588 O O . PRO A 1 207 ? -15.688 20.312 6.523 1 92.44 207 PRO A O 1
ATOM 1591 N N . PHE A 1 208 ? -14.117 18.812 6.922 1 94.81 208 PHE A N 1
ATOM 1592 C CA . PHE A 1 208 ? -13.711 19.406 8.188 1 94.81 208 PHE A CA 1
ATOM 1593 C C . PHE A 1 208 ? -12.711 20.531 7.953 1 94.81 208 PHE A C 1
ATOM 1595 O O . PHE A 1 208 ? -12.273 21.188 8.898 1 94.81 208 PHE A O 1
ATOM 1602 N N . GLY A 1 209 ? -12.32 20.719 6.656 1 96.19 209 GLY A N 1
ATOM 1603 C CA . GLY A 1 209 ? -11.398 21.797 6.312 1 96.19 209 GLY A CA 1
ATOM 1604 C C . GLY A 1 209 ? -9.945 21.406 6.48 1 96.19 209 GLY A C 1
ATOM 1605 O O . GLY A 1 209 ? -9.055 22.266 6.375 1 96.19 209 GLY A O 1
ATOM 1606 N N . VAL A 1 210 ? -9.688 20.172 6.809 1 97.94 210 VAL A N 1
ATOM 1607 C CA . VAL A 1 210 ? -8.32 19.688 6.98 1 97.94 210 VAL A CA 1
ATOM 1608 C C . VAL A 1 210 ? -7.742 19.281 5.629 1 97.94 210 VAL A C 1
ATOM 1610 O O . VAL A 1 210 ? -8.383 18.531 4.875 1 97.94 210 VAL A O 1
ATOM 1613 N N . THR A 1 211 ? -6.555 19.797 5.293 1 98.06 211 THR A N 1
ATOM 1614 C CA . THR A 1 211 ? -5.887 19.484 4.035 1 98.06 211 THR A CA 1
ATOM 1615 C C . THR A 1 211 ? -4.855 18.375 4.23 1 98.06 211 THR A C 1
ATOM 1617 O O . THR A 1 211 ? -4.156 18.344 5.25 1 98.06 211 THR A O 1
ATOM 1620 N N . CYS A 1 212 ? -4.801 17.453 3.324 1 98.5 212 CYS A N 1
ATOM 1621 C CA . CYS A 1 212 ? -3.818 16.391 3.355 1 98.5 212 CYS A CA 1
ATOM 1622 C C . CYS A 1 212 ? -2.902 16.453 2.139 1 98.5 212 CYS A C 1
ATOM 1624 O O . CYS A 1 212 ? -3.375 16.469 1.002 1 98.5 212 CYS A O 1
ATOM 1626 N N . CYS A 1 213 ? -1.587 16.484 2.4 1 98.44 213 CYS A N 1
ATOM 1627 C CA . CYS A 1 213 ? -0.59 16.578 1.339 1 98.44 213 CYS A CA 1
ATOM 1628 C C . CYS A 1 213 ? 0.404 15.43 1.417 1 98.44 213 CYS A C 1
ATOM 1630 O O . CYS A 1 213 ? 0.775 15 2.51 1 98.44 213 CYS A O 1
ATOM 1632 N N . ILE A 1 214 ? 0.811 14.984 0.263 1 98.56 214 ILE A N 1
ATOM 1633 C CA . ILE A 1 214 ? 1.84 13.953 0.171 1 98.56 214 ILE A CA 1
ATOM 1634 C C . ILE A 1 214 ? 3.094 14.539 -0.478 1 98.56 214 ILE A C 1
ATOM 1636 O O . ILE A 1 214 ? 3.012 15.227 -1.496 1 98.56 214 ILE A O 1
ATOM 1640 N N . LEU A 1 215 ? 4.227 14.383 0.15 1 98 215 LEU A N 1
ATOM 1641 C CA . LEU A 1 215 ? 5.508 14.664 -0.49 1 98 215 LEU A CA 1
ATOM 1642 C C . LEU A 1 215 ? 6.121 13.391 -1.062 1 98 215 LEU A C 1
ATOM 1644 O O . LEU A 1 215 ? 6.238 12.383 -0.36 1 98 215 LEU A O 1
ATOM 1648 N N . GLU A 1 216 ? 6.504 13.422 -2.289 1 97.25 216 GLU A N 1
ATOM 1649 C CA . GLU A 1 216 ? 7.074 12.281 -2.998 1 97.25 216 GLU A CA 1
ATOM 1650 C C . GLU A 1 216 ? 8.492 12.57 -3.467 1 97.25 216 GLU A C 1
ATOM 1652 O O . GLU A 1 216 ? 8.734 12.789 -4.656 1 97.25 216 GLU A O 1
ATOM 1657 N N . PRO A 1 217 ? 9.445 12.5 -2.547 1 94.44 217 PRO A N 1
ATOM 1658 C CA . PRO A 1 217 ? 10.836 12.742 -2.932 1 94.44 217 PRO A CA 1
ATOM 1659 C C . PRO A 1 217 ? 11.406 11.641 -3.814 1 94.44 217 PRO A C 1
ATOM 1661 O O . PRO A 1 217 ? 11.078 10.461 -3.629 1 94.44 217 PRO A O 1
ATOM 1664 N N . GLY A 1 218 ? 12.242 12.07 -4.77 1 92.38 218 GLY A N 1
ATOM 1665 C CA . GLY A 1 218 ? 13.102 11.117 -5.453 1 92.38 218 GLY A CA 1
ATOM 1666 C C . GLY A 1 218 ? 14.25 10.625 -4.59 1 92.38 218 GLY A C 1
ATOM 1667 O O . GLY A 1 218 ? 14.07 10.367 -3.398 1 92.38 218 GLY A O 1
ATOM 1668 N N . VAL A 1 219 ? 15.391 10.406 -5.152 1 86.44 219 VAL A N 1
ATOM 1669 C CA . VAL A 1 219 ? 16.562 9.922 -4.426 1 86.44 219 VAL A CA 1
ATOM 1670 C C . VAL A 1 219 ? 17.391 11.109 -3.959 1 86.44 219 VAL A C 1
ATOM 1672 O O . VAL A 1 219 ? 17.828 11.938 -4.77 1 86.44 219 VAL A O 1
ATOM 1675 N N . PHE A 1 220 ? 17.531 11.172 -2.66 1 86.12 220 PHE A N 1
ATOM 1676 C CA . PHE A 1 220 ? 18.328 12.234 -2.07 1 86.12 220 PHE A CA 1
ATOM 1677 C C . PHE A 1 220 ? 19.375 11.656 -1.115 1 86.12 220 PHE A C 1
ATOM 1679 O O . PHE A 1 220 ? 19.188 10.57 -0.567 1 86.12 220 PHE A O 1
ATOM 1686 N N . LYS A 1 221 ? 20.406 12.344 -0.975 1 78.25 221 LYS A N 1
ATOM 1687 C CA . LYS A 1 221 ? 21.469 11.906 -0.063 1 78.25 221 LYS A CA 1
ATOM 1688 C C . LYS A 1 221 ? 21.078 12.156 1.391 1 78.25 221 LYS A C 1
ATOM 1690 O O . LYS A 1 221 ? 21.141 13.289 1.874 1 78.25 221 LYS A O 1
ATOM 1695 N N . THR A 1 222 ? 20.547 11.125 2.045 1 74.75 222 THR A N 1
ATOM 1696 C CA . THR A 1 222 ? 20.188 11.133 3.461 1 74.75 222 THR A CA 1
ATOM 1697 C C . THR A 1 222 ? 20.703 9.875 4.152 1 74.75 222 THR A C 1
ATOM 1699 O O . THR A 1 222 ? 21.266 8.992 3.506 1 74.75 222 THR A O 1
ATOM 1702 N N . THR A 1 223 ? 20.547 9.891 5.414 1 71.81 223 THR A N 1
ATOM 1703 C CA . THR A 1 223 ? 20.969 8.742 6.191 1 71.81 223 THR A CA 1
ATOM 1704 C C . THR A 1 223 ? 20.203 7.488 5.785 1 71.81 223 THR A C 1
ATOM 1706 O O . THR A 1 223 ? 20.625 6.367 6.07 1 71.81 223 THR A O 1
ATOM 1709 N N . LEU A 1 224 ? 19.203 7.645 5.105 1 68.06 224 LEU A N 1
ATOM 1710 C CA . LEU A 1 224 ? 18.359 6.523 4.691 1 68.06 224 LEU A CA 1
ATOM 1711 C C . LEU A 1 224 ? 19.109 5.621 3.717 1 68.06 224 LEU A C 1
ATOM 1713 O O . LEU A 1 224 ? 18.875 4.41 3.691 1 68.06 224 LEU A O 1
ATOM 1717 N N . ILE A 1 225 ? 20.031 6.223 2.945 1 68.25 225 ILE A N 1
ATOM 1718 C CA . ILE A 1 225 ? 20.703 5.422 1.931 1 68.25 225 ILE A CA 1
ATOM 1719 C C . ILE A 1 225 ? 22.203 5.336 2.248 1 68.25 225 ILE A C 1
ATOM 1721 O O . ILE A 1 225 ? 23.031 5.258 1.34 1 68.25 225 ILE A O 1
ATOM 1725 N N . ASP A 1 226 ? 22.5 5.301 3.463 1 73.12 226 ASP A N 1
ATOM 1726 C CA . ASP A 1 226 ? 23.891 5.23 3.887 1 73.12 226 ASP A CA 1
ATOM 1727 C C . ASP A 1 226 ? 24.547 3.934 3.406 1 73.12 226 ASP A C 1
ATOM 1729 O O . ASP A 1 226 ? 24.062 2.842 3.707 1 73.12 226 ASP A O 1
ATOM 1733 N N . ARG A 1 227 ? 25.688 4.078 2.803 1 75 227 ARG A N 1
ATOM 1734 C CA . ARG A 1 227 ? 26.375 2.969 2.15 1 75 227 ARG A CA 1
ATOM 1735 C C . ARG A 1 227 ? 26.844 1.94 3.172 1 75 227 ARG A C 1
ATOM 1737 O O . ARG A 1 227 ? 26.75 0.734 2.938 1 75 227 ARG A O 1
ATOM 1744 N N . VAL A 1 228 ? 27.406 2.432 4.203 1 76.25 228 VAL A N 1
ATOM 1745 C CA . VAL A 1 228 ? 27.984 1.541 5.207 1 76.25 228 VAL A CA 1
ATOM 1746 C C . VAL A 1 228 ? 26.859 0.731 5.871 1 76.25 228 VAL A C 1
ATOM 1748 O O . VAL A 1 228 ? 26.984 -0.486 6.031 1 76.25 228 VAL A O 1
ATOM 1751 N N . GLU A 1 229 ? 25.812 1.394 6.176 1 75.12 229 GLU A N 1
ATOM 1752 C CA . GLU A 1 229 ? 24.688 0.728 6.824 1 75.12 229 GLU A CA 1
ATOM 1753 C C . GLU A 1 229 ? 24.031 -0.287 5.891 1 75.12 229 GLU A C 1
ATOM 1755 O O . GLU A 1 229 ? 23.609 -1.359 6.328 1 75.12 229 GLU A O 1
ATOM 1760 N N . MET A 1 230 ? 24 0.046 4.688 1 75.75 230 MET A N 1
ATOM 1761 C CA . MET A 1 230 ? 23.391 -0.846 3.715 1 75.75 230 MET A CA 1
ATOM 1762 C C . MET A 1 230 ? 24.219 -2.107 3.52 1 75.75 230 MET A C 1
ATOM 1764 O O . MET A 1 230 ? 23.672 -3.211 3.453 1 75.75 230 MET A O 1
ATOM 1768 N N . LYS A 1 231 ? 25.516 -1.893 3.371 1 79.81 231 LYS A N 1
ATOM 1769 C CA . LYS A 1 231 ? 26.406 -3.041 3.217 1 79.81 231 LYS A CA 1
ATOM 1770 C C . LYS A 1 231 ? 26.297 -3.982 4.414 1 79.81 231 LYS A C 1
ATOM 1772 O O . LYS A 1 231 ? 26.219 -5.203 4.246 1 79.81 231 LYS A O 1
ATOM 1777 N N . GLN A 1 232 ? 26.281 -3.393 5.551 1 80.94 232 GLN A N 1
ATOM 1778 C CA . GLN A 1 232 ? 26.188 -4.191 6.77 1 80.94 232 GLN A CA 1
ATOM 1779 C C . GLN A 1 232 ? 24.859 -4.945 6.828 1 80.94 232 GLN A C 1
ATOM 1781 O O . GLN A 1 232 ? 24.812 -6.102 7.262 1 80.94 232 GLN A O 1
ATOM 1786 N N . ARG A 1 233 ? 23.906 -4.352 6.391 1 78.75 233 ARG A N 1
ATOM 1787 C CA . ARG A 1 233 ? 22.594 -4.984 6.395 1 78.75 233 ARG A CA 1
ATOM 1788 C C . ARG A 1 233 ? 22.562 -6.172 5.441 1 78.75 233 ARG A C 1
ATOM 1790 O O . ARG A 1 233 ? 22.016 -7.227 5.773 1 78.75 233 ARG A O 1
ATOM 1797 N N . ILE A 1 234 ? 23.078 -5.992 4.277 1 83.31 234 ILE A N 1
ATOM 1798 C CA . ILE A 1 234 ? 23.078 -7.062 3.285 1 83.31 234 ILE A CA 1
ATOM 1799 C C . ILE A 1 234 ? 23.859 -8.266 3.828 1 83.31 234 ILE A C 1
ATOM 1801 O O . ILE A 1 234 ? 23.422 -9.406 3.68 1 83.31 234 ILE A O 1
ATOM 1805 N N . GLU A 1 235 ? 24.969 -7.938 4.449 1 84.56 235 GLU A N 1
ATOM 1806 C CA . GLU A 1 235 ? 25.766 -9.016 5.02 1 84.56 235 GLU A CA 1
ATOM 1807 C C . GLU A 1 235 ? 25 -9.758 6.109 1 84.56 235 GLU A C 1
ATOM 1809 O O . GLU A 1 235 ? 25.047 -10.984 6.176 1 84.56 235 GLU A O 1
ATOM 1814 N N . ARG A 1 236 ? 24.328 -9.016 6.914 1 83.38 236 ARG A N 1
ATOM 1815 C CA . ARG A 1 236 ? 23.562 -9.617 8 1 83.38 236 ARG A CA 1
ATOM 1816 C C . ARG A 1 236 ? 22.438 -10.484 7.457 1 83.38 236 ARG A C 1
ATOM 1818 O O . ARG A 1 236 ? 22.172 -11.578 7.969 1 83.38 236 ARG A O 1
ATOM 1825 N N . VAL A 1 237 ? 21.812 -10.062 6.453 1 85.56 237 VAL A N 1
ATOM 1826 C CA . VAL A 1 237 ? 20.703 -10.797 5.863 1 85.56 237 VAL A CA 1
ATOM 1827 C C . VAL A 1 237 ? 21.203 -12.047 5.164 1 85.56 237 VAL A C 1
ATOM 1829 O O . VAL A 1 237 ? 20.594 -13.117 5.262 1 85.56 237 VAL A O 1
ATOM 1832 N N . TRP A 1 238 ? 22.281 -11.852 4.488 1 87.12 238 TRP A N 1
ATOM 1833 C CA . TRP A 1 238 ? 22.859 -12.969 3.748 1 87.12 238 TRP A CA 1
ATOM 1834 C C . TRP A 1 238 ? 23.172 -14.133 4.676 1 87.12 238 TRP A C 1
ATOM 1836 O O . TRP A 1 238 ? 22.969 -15.297 4.312 1 87.12 238 TRP A O 1
ATOM 1846 N N . GLU A 1 239 ? 23.625 -13.781 5.863 1 87.38 239 GLU A N 1
ATOM 1847 C CA . GLU A 1 239 ? 24.016 -14.797 6.836 1 87.38 239 GLU A CA 1
ATOM 1848 C C . GLU A 1 239 ? 22.812 -15.594 7.328 1 87.38 239 GLU A C 1
ATOM 1850 O O . GLU A 1 239 ? 22.938 -16.734 7.758 1 87.38 239 GLU A O 1
ATOM 1855 N N . LYS A 1 240 ? 21.672 -15.039 7.219 1 86.44 240 LYS A N 1
ATOM 1856 C CA . LYS A 1 240 ? 20.469 -15.672 7.754 1 86.44 240 LYS A CA 1
ATOM 1857 C C . LYS A 1 240 ? 19.734 -16.469 6.672 1 86.44 240 LYS A C 1
ATOM 1859 O O . LYS A 1 240 ? 18.75 -17.156 6.961 1 86.44 240 LYS A O 1
ATOM 1864 N N . LEU A 1 241 ? 20.188 -16.328 5.492 1 89.75 241 LEU A N 1
ATOM 1865 C CA . LEU A 1 241 ? 19.531 -17.016 4.383 1 89.75 241 LEU A CA 1
ATOM 1866 C C . LEU A 1 241 ? 19.781 -18.516 4.441 1 89.75 241 LEU A C 1
ATOM 1868 O O . LEU A 1 241 ? 20.781 -18.953 4.98 1 89.75 241 LEU A O 1
ATOM 1872 N N . THR A 1 242 ? 18.812 -19.281 3.936 1 88.69 242 THR A N 1
ATOM 1873 C CA . THR A 1 242 ? 19.031 -20.719 3.783 1 88.69 242 THR A CA 1
ATOM 1874 C C . THR A 1 242 ? 20.062 -21 2.707 1 88.69 242 THR A C 1
ATOM 1876 O O . THR A 1 242 ? 20.375 -20.141 1.882 1 88.69 242 THR A O 1
ATOM 1879 N N . ASP A 1 243 ? 20.594 -22.188 2.689 1 90.75 243 ASP A N 1
ATOM 1880 C CA . ASP A 1 243 ? 21.562 -22.594 1.677 1 90.75 243 ASP A CA 1
ATOM 1881 C C . ASP A 1 243 ? 20.969 -22.5 0.275 1 90.75 243 ASP A C 1
ATOM 1883 O O . ASP A 1 243 ? 21.641 -22.062 -0.665 1 90.75 243 ASP A O 1
ATOM 1887 N N . GLU A 1 244 ? 19.734 -22.875 0.173 1 88 244 GLU A N 1
ATOM 1888 C CA . GLU A 1 244 ? 19.062 -22.828 -1.121 1 88 244 GLU A CA 1
ATOM 1889 C C . GLU A 1 244 ? 18.969 -21.391 -1.642 1 88 244 GLU A C 1
ATOM 1891 O O . GLU A 1 244 ? 19.219 -21.141 -2.82 1 88 244 GLU A O 1
ATOM 1896 N N . GLN A 1 245 ? 18.656 -20.531 -0.784 1 88.56 245 GLN A N 1
ATOM 1897 C CA . GLN A 1 245 ? 18.547 -19.125 -1.152 1 88.56 245 GLN A CA 1
ATOM 1898 C C . GLN A 1 245 ? 19.891 -18.562 -1.562 1 88.56 245 GLN A C 1
ATOM 1900 O O . GLN A 1 245 ? 19.984 -17.797 -2.533 1 88.56 245 GLN A O 1
ATOM 1905 N N . ARG A 1 246 ? 20.906 -18.891 -0.846 1 91.75 246 ARG A N 1
ATOM 1906 C CA . ARG A 1 246 ? 22.25 -18.422 -1.168 1 91.75 246 ARG A CA 1
ATOM 1907 C C . ARG A 1 246 ? 22.719 -18.969 -2.518 1 91.75 246 ARG A C 1
ATOM 1909 O O . ARG A 1 246 ? 23.344 -18.25 -3.297 1 91.75 246 ARG A O 1
ATOM 1916 N N . GLN A 1 247 ? 22.328 -20.203 -2.746 1 90.56 247 GLN A N 1
ATOM 1917 C CA . GLN A 1 247 ? 22.719 -20.828 -4.008 1 90.56 247 GLN A CA 1
ATOM 1918 C C . GLN A 1 247 ? 21.969 -20.203 -5.184 1 90.56 247 GLN A C 1
ATOM 1920 O O . GLN A 1 247 ? 22.516 -20.062 -6.273 1 90.56 247 GLN A O 1
ATOM 1925 N N . ASP A 1 248 ? 20.781 -19.891 -4.969 1 91.31 248 ASP A N 1
ATOM 1926 C CA . ASP A 1 248 ? 19.953 -19.297 -6.016 1 91.31 248 ASP A CA 1
ATOM 1927 C C . ASP A 1 248 ? 20.578 -18 -6.539 1 91.31 248 ASP A C 1
ATOM 1929 O O . ASP A 1 248 ? 20.547 -17.734 -7.742 1 91.31 248 ASP A O 1
ATOM 1933 N N . TYR A 1 249 ? 21.109 -17.219 -5.695 1 91.62 249 TYR A N 1
ATOM 1934 C CA . TYR A 1 249 ? 21.547 -15.891 -6.094 1 91.62 249 TYR A CA 1
ATOM 1935 C C . TYR A 1 249 ? 23.062 -15.836 -6.242 1 91.62 249 TYR A C 1
ATOM 1937 O O . TYR A 1 249 ? 23.578 -15.203 -7.168 1 91.62 249 TYR A O 1
ATOM 1945 N N . GLY A 1 250 ? 23.797 -16.5 -5.348 1 92.31 250 GLY A N 1
ATOM 1946 C CA . GLY A 1 250 ? 25.25 -16.531 -5.418 1 92.31 250 GLY A CA 1
ATOM 1947 C C . GLY A 1 250 ? 25.906 -15.312 -4.824 1 92.31 250 GLY A C 1
ATOM 1948 O O . GLY A 1 250 ? 25.281 -14.258 -4.695 1 92.31 250 GLY A O 1
ATOM 1949 N N . GLU A 1 251 ? 27.156 -15.43 -4.508 1 89.81 251 GLU A N 1
ATOM 1950 C CA . GLU A 1 251 ? 27.938 -14.391 -3.846 1 89.81 251 GLU A CA 1
ATOM 1951 C C . GLU A 1 251 ? 28.141 -13.188 -4.762 1 89.81 251 GLU A C 1
ATOM 1953 O O . GLU A 1 251 ? 28.188 -12.047 -4.297 1 89.81 251 GLU A O 1
ATOM 1958 N N . ASP A 1 252 ? 28.25 -13.461 -5.996 1 87.56 252 ASP A N 1
ATOM 1959 C CA . ASP A 1 252 ? 28.438 -12.359 -6.934 1 87.56 252 ASP A CA 1
ATOM 1960 C C . ASP A 1 252 ? 27.234 -11.414 -6.926 1 87.56 252 ASP A C 1
ATOM 1962 O O . ASP A 1 252 ? 27.406 -10.195 -6.945 1 87.56 252 ASP A O 1
ATOM 1966 N N . PHE A 1 253 ? 26.109 -12.047 -6.934 1 89 253 PHE A N 1
ATOM 1967 C CA . PHE A 1 253 ? 24.891 -11.242 -6.879 1 89 253 PHE A CA 1
ATOM 1968 C C . PHE A 1 253 ? 24.797 -10.477 -5.566 1 89 253 PHE A C 1
ATOM 1970 O O . PHE A 1 253 ? 24.422 -9.297 -5.555 1 89 253 PHE A O 1
ATOM 1977 N N . LYS A 1 254 ? 25.125 -11.102 -4.484 1 88.12 254 LYS A N 1
ATOM 1978 C CA . LYS A 1 254 ? 25.188 -10.445 -3.182 1 88.12 254 LYS A CA 1
ATOM 1979 C C . LYS A 1 254 ? 26.125 -9.234 -3.213 1 88.12 254 LYS A C 1
ATOM 1981 O O . LYS A 1 254 ? 25.766 -8.156 -2.734 1 88.12 254 LYS A O 1
ATOM 1986 N N . ASN A 1 255 ? 27.25 -9.43 -3.789 1 83.62 255 ASN A N 1
ATOM 1987 C CA . ASN A 1 255 ? 28.266 -8.375 -3.836 1 83.62 255 ASN A CA 1
ATOM 1988 C C . ASN A 1 255 ? 27.812 -7.215 -4.727 1 83.62 255 ASN A C 1
ATOM 1990 O O . ASN A 1 255 ? 28.141 -6.059 -4.461 1 83.62 255 ASN A O 1
ATOM 1994 N N . PHE A 1 256 ? 27.141 -7.582 -5.719 1 78.56 256 PHE A N 1
ATOM 1995 C CA . PHE A 1 256 ? 26.562 -6.539 -6.559 1 78.56 256 PHE A CA 1
ATOM 1996 C C . PHE A 1 256 ? 25.672 -5.625 -5.738 1 78.56 256 PHE A C 1
ATOM 1998 O O . PHE A 1 256 ? 25.781 -4.398 -5.82 1 78.56 256 PHE A O 1
ATOM 2005 N N . PHE A 1 257 ? 24.719 -6.172 -4.938 1 79.44 257 PHE A N 1
ATOM 2006 C CA . PHE A 1 257 ? 23.797 -5.371 -4.148 1 79.44 257 PHE A CA 1
ATOM 2007 C C . PHE A 1 257 ? 24.531 -4.641 -3.029 1 79.44 257 PHE A C 1
ATOM 2009 O O . PHE A 1 257 ? 24.203 -3.498 -2.703 1 79.44 257 PHE A O 1
ATOM 2016 N N . ALA A 1 258 ? 25.5 -5.312 -2.482 1 76.62 258 ALA A N 1
ATOM 2017 C CA . ALA A 1 258 ? 26.25 -4.707 -1.378 1 76.62 258 ALA A CA 1
ATOM 2018 C C . ALA A 1 258 ? 27.047 -3.502 -1.854 1 76.62 258 ALA A C 1
ATOM 2020 O O . ALA A 1 258 ? 27.188 -2.516 -1.126 1 76.62 258 ALA A O 1
ATOM 2021 N N . VAL A 1 259 ? 27.484 -3.58 -3.066 1 75.12 259 VAL A N 1
ATOM 2022 C CA . VAL A 1 259 ? 28.406 -2.543 -3.52 1 75.12 259 VAL A CA 1
ATOM 2023 C C . VAL A 1 259 ? 27.734 -1.674 -4.574 1 75.12 259 VAL A C 1
ATOM 2025 O O . VAL A 1 259 ? 27.609 -0.459 -4.402 1 75.12 259 VAL A O 1
ATOM 2028 N N . TYR A 1 260 ? 27.188 -2.305 -5.551 1 71 260 TYR A N 1
ATOM 2029 C CA . TYR A 1 260 ? 26.781 -1.572 -6.746 1 71 260 TYR A CA 1
ATOM 2030 C C . TYR A 1 260 ? 25.469 -0.843 -6.516 1 71 260 TYR A C 1
ATOM 2032 O O . TYR A 1 260 ? 25.312 0.316 -6.91 1 71 260 TYR A O 1
ATOM 2040 N N . TRP A 1 261 ? 24.578 -1.481 -5.852 1 72.12 261 TRP A N 1
ATOM 2041 C CA . TRP A 1 261 ? 23.281 -0.85 -5.637 1 72.12 261 TRP A CA 1
ATOM 2042 C C . TRP A 1 261 ? 23.422 0.368 -4.727 1 72.12 261 TRP A C 1
ATOM 2044 O O . TRP A 1 261 ? 22.859 1.432 -5.023 1 72.12 261 TRP A O 1
ATOM 2054 N N . SER A 1 262 ? 24.219 0.219 -3.678 1 70.5 262 SER A N 1
ATOM 2055 C CA . SER A 1 262 ? 24.469 1.337 -2.773 1 70.5 262 SER A CA 1
ATOM 2056 C C . SER A 1 262 ? 25.156 2.49 -3.496 1 70.5 262 SER A C 1
ATOM 2058 O O . SER A 1 262 ? 24.812 3.656 -3.283 1 70.5 262 SER A O 1
ATOM 2060 N N . GLU A 1 263 ? 26 2.104 -4.367 1 72.81 263 GLU A N 1
ATOM 2061 C CA . GLU A 1 263 ? 26.734 3.115 -5.129 1 72.81 263 GLU A CA 1
ATOM 2062 C C . GLU A 1 263 ? 25.812 3.807 -6.141 1 72.81 263 GLU A C 1
ATOM 2064 O O . GLU A 1 263 ? 25.922 5.016 -6.348 1 72.81 263 GLU A O 1
ATOM 2069 N N . THR A 1 264 ? 25.031 3.037 -6.707 1 72.38 264 THR A N 1
ATOM 2070 C CA . THR A 1 264 ? 24.109 3.574 -7.703 1 72.38 264 THR A CA 1
ATOM 2071 C C . THR A 1 264 ? 23.156 4.582 -7.066 1 72.38 264 THR A C 1
ATOM 2073 O O . THR A 1 264 ? 22.969 5.68 -7.598 1 72.38 264 THR A O 1
ATOM 2076 N N . PHE A 1 265 ? 22.641 4.301 -5.91 1 75.38 265 PHE A N 1
ATOM 2077 C CA . PHE A 1 265 ? 21.703 5.207 -5.262 1 75.38 265 PHE A CA 1
ATOM 2078 C C . PHE A 1 265 ? 22.422 6.441 -4.727 1 75.38 265 PHE A C 1
ATOM 2080 O O . PHE A 1 265 ? 21.844 7.539 -4.727 1 75.38 265 PHE A O 1
ATOM 2087 N N . ASN A 1 266 ? 23.609 6.207 -4.293 1 75.12 266 ASN A N 1
ATOM 2088 C CA . ASN A 1 266 ? 24.391 7.359 -3.861 1 75.12 266 ASN A CA 1
ATOM 2089 C C . ASN A 1 266 ? 24.703 8.297 -5.027 1 75.12 266 ASN A C 1
ATOM 2091 O O . ASN A 1 266 ? 24.703 9.516 -4.867 1 75.12 266 ASN A O 1
ATOM 2095 N N . LYS A 1 267 ? 24.969 7.664 -6.133 1 75.94 267 LYS A N 1
ATOM 2096 C CA . LYS A 1 267 ? 25.281 8.453 -7.324 1 75.94 267 LYS A CA 1
ATOM 2097 C C . LYS A 1 267 ? 24.031 9.148 -7.863 1 75.94 267 LYS A C 1
ATOM 2099 O O . LYS A 1 267 ? 24.094 10.273 -8.352 1 75.94 267 LYS A O 1
ATOM 2104 N N . LEU A 1 268 ? 22.922 8.477 -7.711 1 75.94 268 LEU A N 1
ATOM 2105 C CA . LEU A 1 268 ? 21.656 9.023 -8.211 1 75.94 268 LEU A CA 1
ATOM 2106 C C . LEU A 1 268 ? 21.078 10.047 -7.234 1 75.94 268 LEU A C 1
ATOM 2108 O O . LEU A 1 268 ? 20.25 10.875 -7.617 1 75.94 268 LEU A O 1
ATOM 2112 N N . GLY A 1 269 ? 21.547 9.938 -6.039 1 82.5 269 GLY A N 1
ATOM 2113 C CA . GLY A 1 269 ? 20.984 10.805 -5.012 1 82.5 269 GLY A CA 1
ATOM 2114 C C . GLY A 1 269 ? 21.391 12.266 -5.176 1 82.5 269 GLY A C 1
ATOM 2115 O O . GLY A 1 269 ? 22.562 12.57 -5.402 1 82.5 269 GLY A O 1
ATOM 2116 N N . SER A 1 270 ? 20.391 13.141 -5.137 1 86.69 270 SER A N 1
ATOM 2117 C CA . SER A 1 270 ? 20.641 14.578 -5.195 1 86.69 270 SER A CA 1
ATOM 2118 C C . SER A 1 270 ? 21.125 15.109 -3.852 1 86.69 270 SER A C 1
ATOM 2120 O O . SER A 1 270 ? 20.625 14.711 -2.801 1 86.69 270 SER A O 1
ATOM 2122 N N . ALA A 1 271 ? 22.094 15.969 -3.885 1 84.44 271 ALA A N 1
ATOM 2123 C CA . ALA A 1 271 ? 22.562 16.641 -2.678 1 84.44 271 ALA A CA 1
ATOM 2124 C C . ALA A 1 271 ? 21.703 17.859 -2.359 1 84.44 271 ALA A C 1
ATOM 2126 O O . ALA A 1 271 ? 21.844 18.469 -1.299 1 84.44 271 ALA A O 1
ATOM 2127 N N . HIS A 1 272 ? 20.781 18.156 -3.236 1 89.62 272 HIS A N 1
ATOM 2128 C CA . HIS A 1 272 ? 19.969 19.359 -3.098 1 89.62 272 HIS A CA 1
ATOM 2129 C C . HIS A 1 272 ? 18.703 19.078 -2.289 1 89.62 272 HIS A C 1
ATOM 2131 O O . HIS A 1 272 ? 17.594 19.234 -2.795 1 89.62 272 HIS A O 1
ATOM 2137 N N . THR A 1 273 ? 18.906 18.844 -0.994 1 91.19 273 THR A N 1
ATOM 2138 C CA . THR A 1 273 ? 17.797 18.531 -0.09 1 91.19 273 THR A CA 1
ATOM 2139 C C . THR A 1 273 ? 16.859 19.719 0.04 1 91.19 273 THR A C 1
ATOM 2141 O O . THR A 1 273 ? 15.719 19.578 0.501 1 91.19 273 THR A O 1
ATOM 2144 N N . LYS A 1 274 ? 17.312 20.891 -0.401 1 92.56 274 LYS A N 1
ATOM 2145 C CA . LYS A 1 274 ? 16.516 22.109 -0.34 1 92.56 274 LYS A CA 1
ATOM 2146 C C . LYS A 1 274 ? 15.219 21.953 -1.132 1 92.56 274 LYS A C 1
ATOM 2148 O O . LYS A 1 274 ? 14.188 22.547 -0.776 1 92.56 274 LYS A O 1
ATOM 2153 N N . TYR A 1 275 ? 15.234 21.156 -2.16 1 92.81 275 TYR A N 1
ATOM 2154 C CA . TYR A 1 275 ? 14.039 20.922 -2.961 1 92.81 275 TYR A CA 1
ATOM 2155 C C . TYR A 1 275 ? 12.93 20.297 -2.115 1 92.81 275 TYR A C 1
ATOM 2157 O O . TYR A 1 275 ? 11.766 20.672 -2.244 1 92.81 275 TYR A O 1
ATOM 2165 N N . VAL A 1 276 ? 13.32 19.422 -1.277 1 95.44 276 VAL A N 1
ATOM 2166 C CA . VAL A 1 276 ? 12.344 18.75 -0.424 1 95.44 276 VAL A CA 1
ATOM 2167 C C . VAL A 1 276 ? 11.867 19.703 0.669 1 95.44 276 VAL A C 1
ATOM 2169 O O . VAL A 1 276 ? 10.672 19.812 0.931 1 95.44 276 VAL A O 1
ATOM 2172 N N . ILE A 1 277 ? 12.805 20.406 1.229 1 97.12 277 ILE A N 1
ATOM 2173 C CA . ILE A 1 277 ? 12.5 21.297 2.348 1 97.12 277 ILE A CA 1
ATOM 2174 C C . ILE A 1 277 ? 11.609 22.438 1.871 1 97.12 277 ILE A C 1
ATOM 2176 O O . ILE A 1 277 ? 10.656 22.828 2.559 1 97.12 277 ILE A O 1
ATOM 2180 N N . ASP A 1 278 ? 11.883 22.969 0.7 1 96.88 278 ASP A N 1
ATOM 2181 C CA . ASP A 1 278 ? 11.07 24.031 0.142 1 96.88 278 ASP A CA 1
ATOM 2182 C C . ASP A 1 278 ? 9.648 23.547 -0.148 1 96.88 278 ASP A C 1
ATOM 2184 O O . ASP A 1 278 ? 8.68 24.297 0.035 1 96.88 278 ASP A O 1
ATOM 2188 N N . ASN A 1 279 ? 9.562 22.375 -0.628 1 97.19 279 ASN A N 1
ATOM 2189 C CA . ASN A 1 279 ? 8.242 21.797 -0.862 1 97.19 279 ASN A CA 1
ATOM 2190 C C . ASN A 1 279 ? 7.477 21.594 0.443 1 97.19 279 ASN A C 1
ATOM 2192 O O . ASN A 1 279 ? 6.277 21.875 0.51 1 97.19 279 ASN A O 1
ATOM 2196 N N . TYR A 1 280 ? 8.164 21.125 1.492 1 98 280 TYR A N 1
ATOM 2197 C CA . TYR A 1 280 ? 7.551 21.031 2.812 1 98 280 TYR A CA 1
ATOM 2198 C C . TYR A 1 280 ? 7.012 22.375 3.266 1 98 280 TYR A C 1
ATOM 2200 O O . TYR A 1 280 ? 5.852 22.484 3.668 1 98 280 TYR A O 1
ATOM 2208 N N . TYR A 1 281 ? 7.875 23.312 3.209 1 98.31 281 TYR A N 1
ATOM 2209 C CA . TYR A 1 281 ? 7.523 24.625 3.721 1 98.31 281 TYR A CA 1
ATOM 2210 C C . TYR A 1 281 ? 6.355 25.219 2.943 1 98.31 281 TYR A C 1
ATOM 2212 O O . TYR A 1 281 ? 5.465 25.844 3.527 1 98.31 281 TYR A O 1
ATOM 2220 N N . HIS A 1 282 ? 6.359 25.047 1.614 1 97.94 282 HIS A N 1
ATOM 2221 C CA . HIS A 1 282 ? 5.223 25.484 0.813 1 97.94 282 HIS A CA 1
ATOM 2222 C C . HIS A 1 282 ? 3.939 24.781 1.256 1 97.94 282 HIS A C 1
ATOM 2224 O O . HIS A 1 282 ? 2.902 25.422 1.426 1 97.94 282 HIS A O 1
ATOM 2230 N N . ALA A 1 283 ? 4.016 23.516 1.439 1 98.12 283 ALA A N 1
ATOM 2231 C CA . ALA A 1 283 ? 2.844 22.75 1.851 1 98.12 283 ALA A CA 1
ATOM 2232 C C . ALA A 1 283 ? 2.301 23.25 3.186 1 98.12 283 ALA A C 1
ATOM 2234 O O . ALA A 1 283 ? 1.09 23.219 3.42 1 98.12 283 ALA A O 1
ATOM 2235 N N . ILE A 1 284 ? 3.18 23.672 4.051 1 98.5 284 ILE A N 1
ATOM 2236 C CA . ILE A 1 284 ? 2.812 24.141 5.387 1 98.5 284 ILE A CA 1
ATOM 2237 C C . ILE A 1 284 ? 2.211 25.531 5.301 1 98.5 284 ILE A C 1
ATOM 2239 O O . ILE A 1 284 ? 1.217 25.828 5.969 1 98.5 284 ILE A O 1
ATOM 2243 N N . THR A 1 285 ? 2.729 26.375 4.41 1 98.12 285 THR A N 1
ATOM 2244 C CA . THR A 1 285 ? 2.443 27.797 4.535 1 98.12 285 THR A CA 1
ATOM 2245 C C . THR A 1 285 ? 1.557 28.281 3.391 1 98.12 285 THR A C 1
ATOM 2247 O O . THR A 1 285 ? 0.996 29.375 3.447 1 98.12 285 THR A O 1
ATOM 2250 N N . ALA A 1 286 ? 1.454 27.516 2.32 1 97.56 286 ALA A N 1
ATOM 2251 C CA . ALA A 1 286 ? 0.663 27.953 1.172 1 97.56 286 ALA A CA 1
ATOM 2252 C C . ALA A 1 286 ? -0.818 28.047 1.527 1 97.56 286 ALA A C 1
ATOM 2254 O O . ALA A 1 286 ? -1.34 27.188 2.252 1 97.56 286 ALA A O 1
ATOM 2255 N N . ARG A 1 287 ? -1.499 29.031 1.032 1 96.44 287 ARG A N 1
ATOM 2256 C CA . ARG A 1 287 ? -2.947 29.109 1.186 1 96.44 287 ARG A CA 1
ATOM 2257 C C . ARG A 1 287 ? -3.641 27.984 0.443 1 96.44 287 ARG A C 1
ATOM 2259 O O . ARG A 1 287 ? -4.652 27.453 0.909 1 96.44 287 ARG A O 1
ATOM 2266 N N . TYR A 1 288 ? -3.061 27.672 -0.708 1 94.25 288 TYR A N 1
ATOM 2267 C CA . TYR A 1 288 ? -3.578 26.594 -1.54 1 94.25 288 TYR A CA 1
ATOM 2268 C C . TYR A 1 288 ? -2.498 25.547 -1.821 1 94.25 288 TYR A C 1
ATOM 2270 O O . TYR A 1 288 ? -1.943 25.5 -2.922 1 94.25 288 TYR A O 1
ATOM 2278 N N . PRO A 1 289 ? -2.252 24.672 -0.889 1 96.12 289 PRO A N 1
ATOM 2279 C CA . PRO A 1 289 ? -1.216 23.656 -1.093 1 96.12 289 PRO A CA 1
ATOM 2280 C C . PRO A 1 289 ? -1.619 22.609 -2.119 1 96.12 289 PRO A C 1
ATOM 2282 O O . PRO A 1 289 ? -2.799 22.484 -2.459 1 96.12 289 PRO A O 1
ATOM 2285 N N . ARG A 1 290 ? -0.641 21.938 -2.656 1 95.12 290 ARG A N 1
ATOM 2286 C CA . ARG A 1 290 ? -0.867 20.844 -3.586 1 95.12 290 ARG A CA 1
ATOM 2287 C C . ARG A 1 290 ? -1.212 19.562 -2.84 1 95.12 290 ARG A C 1
ATOM 2289 O O . ARG A 1 290 ? -0.878 19.406 -1.662 1 95.12 290 ARG A O 1
ATOM 2296 N N . TYR A 1 291 ? -1.887 18.688 -3.547 1 96 291 TYR A N 1
ATOM 2297 C CA . TYR A 1 291 ? -2.158 17.391 -2.955 1 96 291 TYR A CA 1
ATOM 2298 C C . TYR A 1 291 ? -0.904 16.516 -2.941 1 96 291 TYR A C 1
ATOM 2300 O O . TYR A 1 291 ? -0.723 15.695 -2.047 1 96 291 TYR A O 1
ATOM 2308 N N . ARG A 1 292 ? -0.101 16.672 -3.979 1 96.88 292 ARG A N 1
ATOM 2309 C CA . ARG A 1 292 ? 1.135 15.906 -4.109 1 96.88 292 ARG A CA 1
ATOM 2310 C C . ARG A 1 292 ? 2.291 16.812 -4.535 1 96.88 292 ARG A C 1
ATOM 2312 O O . ARG A 1 292 ? 2.176 17.562 -5.508 1 96.88 292 ARG A O 1
ATOM 2319 N N . TYR A 1 293 ? 3.344 16.75 -3.766 1 96.75 293 TYR A N 1
ATOM 2320 C CA . TYR A 1 293 ? 4.586 17.438 -4.086 1 96.75 293 TYR A CA 1
ATOM 2321 C C . TYR A 1 293 ? 5.633 16.469 -4.609 1 96.75 293 TYR A C 1
ATOM 2323 O O . TYR A 1 293 ? 6.094 15.594 -3.875 1 96.75 293 TYR A O 1
ATOM 2331 N N . ARG A 1 294 ? 5.992 16.594 -5.871 1 95.19 294 ARG A N 1
ATOM 2332 C CA . ARG A 1 294 ? 7.043 15.797 -6.488 1 95.19 294 ARG A CA 1
ATOM 2333 C C . ARG A 1 294 ? 8.414 16.438 -6.285 1 95.19 294 ARG A C 1
ATOM 2335 O O . ARG A 1 294 ? 8.742 17.438 -6.938 1 95.19 294 ARG A O 1
ATOM 2342 N N . CYS A 1 295 ? 9.125 15.906 -5.395 1 94.88 295 CYS A N 1
ATOM 2343 C CA . CYS A 1 295 ? 10.344 16.578 -4.949 1 94.88 295 CYS A CA 1
ATOM 2344 C C . CYS A 1 295 ? 11.562 16.031 -5.684 1 94.88 295 CYS A C 1
ATOM 2346 O O . CYS A 1 295 ? 11.953 14.883 -5.492 1 94.88 295 CYS A O 1
ATOM 2348 N N . GLY A 1 296 ? 12.234 16.875 -6.441 1 92.5 296 GLY A N 1
ATOM 2349 C CA . GLY A 1 296 ? 13.422 16.484 -7.195 1 92.5 296 GLY A CA 1
ATOM 2350 C C . GLY A 1 296 ? 13.141 16.266 -8.664 1 92.5 296 GLY A C 1
ATOM 2351 O O . GLY A 1 296 ? 12.055 15.812 -9.039 1 92.5 296 GLY A O 1
ATOM 2352 N N . TRP A 1 297 ? 14.172 16.406 -9.453 1 90.25 297 TRP A N 1
ATOM 2353 C CA . TRP A 1 297 ? 14.023 16.297 -10.898 1 90.25 297 TRP A CA 1
ATOM 2354 C C . TRP A 1 297 ? 13.766 14.852 -11.312 1 90.25 297 TRP A C 1
ATOM 2356 O O . TRP A 1 297 ? 13.039 14.602 -12.281 1 90.25 297 TRP A O 1
ATOM 2366 N N . ASP A 1 298 ? 14.422 13.984 -10.625 1 90.12 298 ASP A N 1
ATOM 2367 C CA . ASP A 1 298 ? 14.195 12.578 -10.945 1 90.12 298 ASP A CA 1
ATOM 2368 C C . ASP A 1 298 ? 12.75 12.172 -10.664 1 90.12 298 ASP A C 1
ATOM 2370 O O . ASP A 1 298 ? 12.156 11.398 -11.414 1 90.12 298 ASP A O 1
ATOM 2374 N N . ALA A 1 299 ? 12.195 12.688 -9.586 1 92 299 ALA A N 1
ATOM 2375 C CA . ALA A 1 299 ? 10.789 12.43 -9.297 1 92 299 ALA A CA 1
ATOM 2376 C C . ALA A 1 299 ? 9.883 13.023 -10.375 1 92 299 ALA A C 1
ATOM 2378 O O . ALA A 1 299 ? 9 12.344 -10.898 1 92 299 ALA A O 1
ATOM 2379 N N . LEU A 1 300 ? 10.156 14.242 -10.766 1 91.56 300 LEU A N 1
ATOM 2380 C CA . LEU A 1 300 ? 9.297 15.008 -11.656 1 91.56 300 LEU A CA 1
ATOM 2381 C C . LEU A 1 300 ? 9.367 14.469 -13.078 1 91.56 300 LEU A C 1
ATOM 2383 O O . LEU A 1 300 ? 8.352 14.383 -13.773 1 91.56 300 LEU A O 1
ATOM 2387 N N . LEU A 1 301 ? 10.555 14.047 -13.477 1 91.75 301 LEU A N 1
ATOM 2388 C CA . LEU A 1 301 ? 10.742 13.805 -14.906 1 91.75 301 LEU A CA 1
ATOM 2389 C C . LEU A 1 301 ? 10.891 12.312 -15.188 1 91.75 301 LEU A C 1
ATOM 2391 O O . LEU A 1 301 ? 10.766 11.883 -16.344 1 91.75 301 LEU A O 1
ATOM 2395 N N . LEU A 1 302 ? 11.141 11.578 -14.188 1 92.56 302 LEU A N 1
ATOM 2396 C CA . LEU A 1 302 ? 11.43 10.172 -14.445 1 92.56 302 LEU A CA 1
ATOM 2397 C C . LEU A 1 302 ? 10.414 9.273 -13.75 1 92.56 302 LEU A C 1
ATOM 2399 O O . LEU A 1 302 ? 9.484 8.773 -14.383 1 92.56 302 LEU A O 1
ATOM 2403 N N . PHE A 1 303 ? 10.406 9.234 -12.453 1 92.44 303 PHE A N 1
ATOM 2404 C CA . PHE A 1 303 ? 9.688 8.195 -11.727 1 92.44 303 PHE A CA 1
ATOM 2405 C C . PHE A 1 303 ? 8.18 8.438 -11.797 1 92.44 303 PHE A C 1
ATOM 2407 O O . PHE A 1 303 ? 7.406 7.5 -11.984 1 92.44 303 PHE A O 1
ATOM 2414 N N . ILE A 1 304 ? 7.715 9.664 -11.617 1 92.81 304 ILE A N 1
ATOM 2415 C CA . ILE A 1 304 ? 6.281 9.93 -11.609 1 92.81 304 ILE A CA 1
ATOM 2416 C C . ILE A 1 304 ? 5.711 9.711 -13.008 1 92.81 304 ILE A C 1
ATOM 2418 O O . ILE A 1 304 ? 4.703 9.016 -13.172 1 92.81 304 ILE A O 1
ATOM 2422 N N . PRO A 1 305 ? 6.332 10.188 -14.07 1 92.5 305 PRO A N 1
ATOM 2423 C CA . PRO A 1 305 ? 5.828 9.867 -15.406 1 92.5 305 PRO A CA 1
ATOM 2424 C C . PRO A 1 305 ? 5.801 8.359 -15.68 1 92.5 305 PRO A C 1
ATOM 2426 O O . PRO A 1 305 ? 4.848 7.855 -16.281 1 92.5 305 PRO A O 1
ATOM 2429 N N . ILE A 1 306 ? 6.812 7.66 -15.25 1 93 306 ILE A N 1
ATOM 2430 C CA . ILE A 1 306 ? 6.887 6.215 -15.43 1 93 306 ILE A CA 1
ATOM 2431 C C . ILE A 1 306 ? 5.684 5.551 -14.766 1 93 306 ILE A C 1
ATOM 2433 O O . ILE A 1 306 ? 5.152 4.562 -15.273 1 93 306 ILE A O 1
ATOM 2437 N N . SER A 1 307 ? 5.227 6.094 -13.641 1 93.5 307 SER A N 1
ATOM 2438 C CA . SER A 1 307 ? 4.152 5.492 -12.859 1 93.5 307 SER A CA 1
ATOM 2439 C C . SER A 1 307 ? 2.834 5.504 -13.625 1 93.5 307 SER A C 1
ATOM 2441 O O . SER A 1 307 ? 1.891 4.797 -13.266 1 93.5 307 SER A O 1
ATOM 2443 N N . TYR A 1 308 ? 2.73 6.227 -14.711 1 91.25 308 TYR A N 1
ATOM 2444 C CA . TYR A 1 308 ? 1.495 6.324 -15.484 1 91.25 308 TYR A CA 1
ATOM 2445 C C . TYR A 1 308 ? 1.551 5.43 -16.719 1 91.25 308 TYR A C 1
ATOM 2447 O O . TYR A 1 308 ? 0.582 5.348 -17.469 1 91.25 308 TYR A O 1
ATOM 2455 N N . LEU A 1 309 ? 2.615 4.738 -16.922 1 91.94 309 LEU A N 1
ATOM 2456 C CA . LEU A 1 309 ? 2.775 3.85 -18.062 1 91.94 309 LEU A CA 1
ATOM 2457 C C . LEU A 1 309 ? 2.145 2.488 -17.781 1 91.94 309 LEU A C 1
ATOM 2459 O O . LEU A 1 309 ? 1.878 2.143 -16.641 1 91.94 309 LEU A O 1
ATOM 2463 N N . PRO A 1 310 ? 1.879 1.768 -18.906 1 90.81 310 PRO A N 1
ATOM 2464 C CA . PRO A 1 310 ? 1.45 0.385 -18.688 1 90.81 310 PRO A CA 1
ATOM 2465 C C . PRO A 1 310 ? 2.488 -0.439 -17.938 1 90.81 310 PRO A C 1
ATOM 2467 O O . PRO A 1 310 ? 3.689 -0.187 -18.047 1 90.81 310 PRO A O 1
ATOM 2470 N N . THR A 1 311 ? 2.027 -1.432 -17.25 1 93.88 311 THR A N 1
ATOM 2471 C CA . THR A 1 311 ? 2.84 -2.207 -16.312 1 93.88 311 THR A CA 1
ATOM 2472 C C . THR A 1 311 ? 4.102 -2.721 -17 1 93.88 311 THR A C 1
ATOM 2474 O O . THR A 1 311 ? 5.199 -2.623 -16.453 1 93.88 311 THR A O 1
ATOM 2477 N N . ALA A 1 312 ? 4.008 -3.277 -18.188 1 93.38 312 ALA A N 1
ATOM 2478 C CA . ALA A 1 312 ? 5.156 -3.824 -18.906 1 93.38 312 ALA A CA 1
ATOM 2479 C C . ALA A 1 312 ? 6.203 -2.744 -19.172 1 93.38 312 ALA A C 1
ATOM 2481 O O . ALA A 1 312 ? 7.406 -3 -19.078 1 93.38 312 ALA A O 1
ATOM 2482 N N . ALA A 1 313 ? 5.723 -1.564 -19.531 1 94.44 313 ALA A N 1
ATOM 2483 C CA . ALA A 1 313 ? 6.625 -0.448 -19.797 1 94.44 313 ALA A CA 1
ATOM 2484 C C . ALA A 1 313 ? 7.301 0.029 -18.516 1 94.44 313 ALA A C 1
ATOM 2486 O O . ALA A 1 313 ? 8.477 0.397 -18.516 1 94.44 313 ALA A O 1
ATOM 2487 N N . VAL A 1 314 ? 6.574 0.026 -17.438 1 95 314 VAL A N 1
ATOM 2488 C CA . VAL A 1 314 ? 7.156 0.378 -16.141 1 95 314 VAL A CA 1
ATOM 2489 C C . VAL A 1 314 ? 8.289 -0.585 -15.805 1 95 314 VAL A C 1
ATOM 2491 O O . VAL A 1 314 ? 9.398 -0.156 -15.453 1 95 314 VAL A O 1
ATOM 2494 N N . ASP A 1 315 ? 8.016 -1.864 -15.961 1 94.69 315 ASP A N 1
ATOM 2495 C CA . ASP A 1 315 ? 9.016 -2.885 -15.672 1 94.69 315 ASP A CA 1
ATOM 2496 C C . ASP A 1 315 ? 10.273 -2.672 -16.516 1 94.69 315 ASP A C 1
ATOM 2498 O O . ASP A 1 315 ? 11.391 -2.799 -16 1 94.69 315 ASP A O 1
ATOM 2502 N N . LEU A 1 316 ? 10.062 -2.385 -17.75 1 93.75 316 LEU A N 1
ATOM 2503 C CA . LEU A 1 316 ? 11.195 -2.176 -18.656 1 93.75 316 LEU A CA 1
ATOM 2504 C C . LEU A 1 316 ? 12.016 -0.968 -18.219 1 93.75 316 LEU A C 1
ATOM 2506 O O . LEU A 1 316 ? 13.25 -1.028 -18.188 1 93.75 316 LEU A O 1
ATOM 2510 N N . CYS A 1 317 ? 11.352 0.115 -17.938 1 93.5 317 CYS A N 1
ATOM 2511 C CA . CYS A 1 317 ? 12.039 1.319 -17.484 1 93.5 317 CYS A CA 1
ATOM 2512 C C . CYS A 1 317 ? 12.852 1.047 -16.219 1 93.5 317 CYS A C 1
ATOM 2514 O O . CYS A 1 317 ? 14.008 1.451 -16.125 1 93.5 317 CYS A O 1
ATOM 2516 N N . LEU A 1 318 ? 12.266 0.342 -15.305 1 90.94 318 LEU A N 1
ATOM 2517 C CA . LEU A 1 318 ? 12.938 0.076 -14.039 1 90.94 318 LEU A CA 1
ATOM 2518 C C . LEU A 1 318 ? 14.102 -0.887 -14.227 1 90.94 318 LEU A C 1
ATOM 2520 O O . LEU A 1 318 ? 15.133 -0.755 -13.562 1 90.94 318 LEU A O 1
ATOM 2524 N N . LYS A 1 319 ? 13.938 -1.853 -15.078 1 89.81 319 LYS A N 1
ATOM 2525 C CA . LYS A 1 319 ? 15.031 -2.764 -15.398 1 89.81 319 LYS A CA 1
ATOM 2526 C C . LYS A 1 319 ? 16.234 -2.004 -15.961 1 89.81 319 LYS A C 1
ATOM 2528 O O . LYS A 1 319 ? 17.375 -2.271 -15.578 1 89.81 319 LYS A O 1
ATOM 2533 N N . LEU A 1 320 ? 15.945 -1.07 -16.812 1 86.88 320 LEU A N 1
ATOM 2534 C CA . LEU A 1 320 ? 17 -0.291 -17.453 1 86.88 320 LEU A CA 1
ATOM 2535 C C . LEU A 1 320 ? 17.672 0.645 -16.438 1 86.88 320 LEU A C 1
ATOM 2537 O O . LEU A 1 320 ? 18.875 0.875 -16.516 1 86.88 320 LEU A O 1
ATOM 2541 N N . LEU A 1 321 ? 16.906 1.092 -15.531 1 82.69 321 LEU A N 1
ATOM 2542 C CA . LEU A 1 321 ? 17.406 2.092 -14.594 1 82.69 321 LEU A CA 1
ATOM 2543 C C . LEU A 1 321 ? 18.094 1.429 -13.406 1 82.69 321 LEU A C 1
ATOM 2545 O O . LEU A 1 321 ? 19.125 1.922 -12.922 1 82.69 321 LEU A O 1
ATOM 2549 N N . LEU A 1 322 ? 17.469 0.291 -12.938 1 76.88 322 LEU A N 1
ATOM 2550 C CA . LEU A 1 322 ? 17.859 -0.233 -11.641 1 76.88 322 LEU A CA 1
ATOM 2551 C C . LEU A 1 322 ? 18.281 -1.697 -11.742 1 76.88 322 LEU A C 1
ATOM 2553 O O . LEU A 1 322 ? 18.797 -2.273 -10.781 1 76.88 322 LEU A O 1
ATOM 2557 N N . GLY A 1 323 ? 18.016 -2.271 -12.82 1 75.06 323 GLY A N 1
ATOM 2558 C CA . GLY A 1 323 ? 18.266 -3.697 -12.961 1 75.06 323 GLY A CA 1
ATOM 2559 C C . GLY A 1 323 ? 19.734 -4.066 -12.844 1 75.06 323 GLY A C 1
ATOM 2560 O O . GLY A 1 323 ? 20.609 -3.318 -13.297 1 75.06 323 GLY A O 1
ATOM 2561 N N . PRO A 1 324 ? 19.844 -5.191 -12.094 1 73.12 324 PRO A N 1
ATOM 2562 C CA . PRO A 1 324 ? 21.219 -5.66 -12.016 1 73.12 324 PRO A CA 1
ATOM 2563 C C . PRO A 1 324 ? 21.797 -6.031 -13.383 1 73.12 324 PRO A C 1
ATOM 2565 O O . PRO A 1 324 ? 21.062 -6.496 -14.258 1 73.12 324 PRO A O 1
ATOM 2568 N N . ASN A 1 325 ? 22.969 -5.777 -13.445 1 72.44 325 ASN A N 1
ATOM 2569 C CA . ASN A 1 325 ? 23.656 -6.152 -14.672 1 72.44 325 ASN A CA 1
ATOM 2570 C C . ASN A 1 325 ? 24.094 -7.617 -14.641 1 72.44 325 ASN A C 1
ATOM 2572 O O . ASN A 1 325 ? 24.922 -8.039 -15.453 1 72.44 325 ASN A O 1
ATOM 2576 N N . MET A 1 326 ? 23.578 -8.312 -13.586 1 79.38 326 MET A N 1
ATOM 2577 C CA . MET A 1 326 ? 23.906 -9.734 -13.469 1 79.38 326 MET A CA 1
ATOM 2578 C C . MET A 1 326 ? 22.672 -10.547 -13.109 1 79.38 326 MET A C 1
ATOM 2580 O O . MET A 1 326 ? 21.734 -10.023 -12.508 1 79.38 326 MET A O 1
ATOM 2584 N N . LYS A 1 327 ? 22.766 -11.789 -13.516 1 85 327 LYS A N 1
ATOM 2585 C CA . LYS A 1 327 ? 21.688 -12.711 -13.195 1 85 327 LYS A CA 1
ATOM 2586 C C . LYS A 1 327 ? 22 -13.531 -11.953 1 85 327 LYS A C 1
ATOM 2588 O O . LYS A 1 327 ? 23.172 -13.758 -11.633 1 85 327 LYS A O 1
ATOM 2593 N N . PRO A 1 328 ? 20.938 -13.891 -11.18 1 89.81 328 PRO A N 1
ATOM 2594 C CA . PRO A 1 328 ? 21.156 -14.836 -10.086 1 89.81 328 PRO A CA 1
ATOM 2595 C C . PRO A 1 328 ? 21.906 -16.094 -10.531 1 89.81 328 PRO A C 1
ATOM 2597 O O . PRO A 1 328 ? 21.812 -16.484 -11.703 1 89.81 328 PRO A O 1
ATOM 2600 N N . ALA A 1 329 ? 22.562 -16.656 -9.633 1 89.56 329 ALA A N 1
ATOM 2601 C CA . ALA A 1 329 ? 23.422 -17.781 -9.93 1 89.56 329 ALA A CA 1
ATOM 2602 C C . ALA A 1 329 ? 22.625 -18.953 -10.523 1 89.56 329 ALA A C 1
ATOM 2604 O O . ALA A 1 329 ? 23.094 -19.625 -11.438 1 89.56 329 ALA A O 1
ATOM 2605 N N . ALA A 1 330 ? 21.5 -19.188 -10.055 1 88.31 330 ALA A N 1
ATOM 2606 C CA . ALA A 1 330 ? 20.672 -20.297 -10.484 1 88.31 330 ALA A CA 1
ATOM 2607 C C . ALA A 1 330 ? 20.344 -20.203 -11.977 1 88.31 330 ALA A C 1
ATOM 2609 O O . ALA A 1 330 ? 20.078 -21.219 -12.625 1 88.31 330 ALA A O 1
ATOM 2610 N N . ILE A 1 331 ? 20.438 -19.031 -12.492 1 86.19 331 ILE A N 1
ATOM 2611 C CA . ILE A 1 331 ? 20.078 -18.797 -13.883 1 86.19 331 ILE A CA 1
ATOM 2612 C C . ILE A 1 331 ? 21.344 -18.672 -14.727 1 86.19 331 ILE A C 1
ATOM 2614 O O . ILE A 1 331 ? 21.344 -19.031 -15.914 1 86.19 331 ILE A O 1
ATOM 2618 N N . ALA A 1 332 ? 22.312 -18.078 -14.211 1 76.19 332 ALA A N 1
ATOM 2619 C CA . ALA A 1 332 ? 23.562 -17.906 -14.945 1 76.19 332 ALA A CA 1
ATOM 2620 C C . ALA A 1 332 ? 24.141 -19.25 -15.352 1 76.19 332 ALA A C 1
ATOM 2622 O O . ALA A 1 332 ? 24.703 -19.391 -16.438 1 76.19 332 ALA A O 1
ATOM 2623 N N . HIS A 1 333 ? 24.125 -20.203 -14.492 1 62.16 333 HIS A N 1
ATOM 2624 C CA . HIS A 1 333 ? 24.719 -21.5 -14.789 1 62.16 333 HIS A CA 1
ATOM 2625 C C . HIS A 1 333 ? 23.844 -22.297 -15.773 1 62.16 333 HIS A C 1
ATOM 2627 O O . HIS A 1 333 ? 24.328 -23.25 -16.391 1 62.16 333 HIS A O 1
ATOM 2633 N N . SER A 1 334 ? 22.578 -22.109 -15.836 1 50.72 334 SER A N 1
ATOM 2634 C CA . SER A 1 334 ? 21.766 -22.922 -16.734 1 50.72 334 SER A CA 1
ATOM 2635 C C . SER A 1 334 ? 22.125 -22.656 -18.203 1 50.72 334 SER A C 1
ATOM 2637 O O . SER A 1 334 ? 21.734 -23.406 -19.094 1 50.72 334 SER A O 1
ATOM 2639 N N . LYS A 1 335 ? 22.688 -21.609 -18.688 1 46.16 335 LYS A N 1
ATOM 2640 C CA . LYS A 1 335 ? 23.125 -21.453 -20.078 1 46.16 335 LYS A CA 1
ATOM 2641 C C . LYS A 1 335 ? 24.266 -22.406 -20.406 1 46.16 335 LYS A C 1
ATOM 2643 O O . LYS A 1 335 ? 24.641 -22.562 -21.578 1 46.16 335 LYS A O 1
ATOM 2648 N N . HIS A 1 336 ? 25.078 -22.812 -19.562 1 37.56 336 HIS A N 1
ATOM 2649 C CA . HIS A 1 336 ? 26.156 -23.703 -20.016 1 37.56 336 HIS A CA 1
ATOM 2650 C C . HIS A 1 336 ? 25.734 -25.156 -19.969 1 37.56 336 HIS A C 1
ATOM 2652 O O . HIS A 1 336 ? 26.531 -26.047 -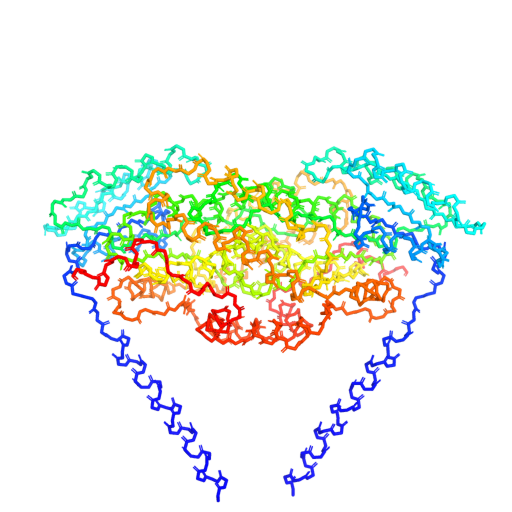20.281 1 37.56 336 HIS A O 1
ATOM 2658 N N . LYS A 1 337 ? 24.547 -25.516 -19.531 1 35.5 337 LYS A N 1
ATOM 2659 C CA . LYS A 1 337 ? 24.25 -26.922 -19.781 1 35.5 337 LYS A CA 1
ATOM 2660 C C . LYS A 1 337 ? 23.375 -27.094 -21.016 1 35.5 337 LYS A C 1
ATOM 2662 O O . LYS A 1 337 ? 22.422 -26.328 -21.219 1 35.5 337 LYS A O 1
ATOM 2667 N N . CYS B 1 1 ? -2.266 13.57 -45.75 1 62.31 1 CYS B N 1
ATOM 2668 C CA . CYS B 1 1 ? -1.166 13.07 -44.938 1 62.31 1 CYS B CA 1
ATOM 2669 C C . CYS B 1 1 ? -1.635 12.781 -43.531 1 62.31 1 CYS B C 1
ATOM 2671 O O . CYS B 1 1 ? -1.326 11.727 -42.969 1 62.31 1 CYS B O 1
ATOM 2673 N N . CYS B 1 2 ? -2.49 13.609 -43.031 1 74.5 2 CYS B N 1
ATOM 2674 C CA . CYS B 1 2 ? -2.988 13.445 -41.688 1 74.5 2 CYS B CA 1
ATOM 2675 C C . CYS B 1 2 ? -3.992 12.305 -41.594 1 74.5 2 CYS B C 1
ATOM 2677 O O . CYS B 1 2 ? -3.992 11.531 -40.625 1 74.5 2 CYS B O 1
ATOM 2679 N N . LEU B 1 3 ? -4.711 12.141 -42.656 1 75.88 3 LEU B N 1
ATOM 2680 C CA . LEU B 1 3 ? -5.727 11.094 -42.656 1 75.88 3 LEU B CA 1
ATOM 2681 C C . LEU B 1 3 ? -5.086 9.711 -42.75 1 75.88 3 LEU B C 1
ATOM 2683 O O . LEU B 1 3 ? -5.555 8.773 -42.094 1 75.88 3 LEU B O 1
ATOM 2687 N N . LEU B 1 4 ? -4.023 9.625 -43.562 1 77.94 4 LEU B N 1
ATOM 2688 C CA . LEU B 1 4 ? -3.311 8.359 -43.688 1 77.94 4 LEU B CA 1
ATOM 2689 C C . LEU B 1 4 ? -2.635 7.977 -42.375 1 77.94 4 LEU B C 1
ATOM 2691 O O . LEU B 1 4 ? -2.631 6.805 -42 1 77.94 4 LEU B O 1
ATOM 2695 N N . ALA B 1 5 ? -2.121 8.93 -41.719 1 80.06 5 ALA B N 1
ATOM 2696 C CA . ALA B 1 5 ? -1.484 8.68 -40.406 1 80.06 5 ALA B CA 1
ATOM 2697 C C . ALA B 1 5 ? -2.506 8.219 -39.375 1 80.06 5 ALA B C 1
ATOM 2699 O O . ALA B 1 5 ? -2.25 7.285 -38.625 1 80.06 5 ALA B O 1
ATOM 2700 N N . SER B 1 6 ? -3.596 8.828 -39.406 1 82.38 6 SER B N 1
ATOM 2701 C CA . SER B 1 6 ? -4.66 8.453 -38.469 1 82.38 6 SER B CA 1
ATOM 2702 C C . SER B 1 6 ? -5.184 7.051 -38.781 1 82.38 6 SER B C 1
ATOM 2704 O O . SER B 1 6 ? -5.457 6.273 -37.875 1 82.38 6 SER B O 1
ATOM 2706 N N . ALA B 1 7 ? -5.328 6.84 -40.031 1 84.12 7 ALA B N 1
ATOM 2707 C CA . ALA B 1 7 ? -5.789 5.516 -40.438 1 84.12 7 ALA B CA 1
ATOM 2708 C C . ALA B 1 7 ? -4.781 4.441 -40.062 1 84.12 7 ALA B C 1
ATOM 2710 O O . ALA B 1 7 ? -5.164 3.35 -39.625 1 84.12 7 ALA B O 1
ATOM 2711 N N . LEU B 1 8 ? -3.576 4.723 -40.156 1 86.31 8 LEU B N 1
ATOM 2712 C CA . LEU B 1 8 ? -2.514 3.795 -39.781 1 86.31 8 LEU B CA 1
ATOM 2713 C C . LEU B 1 8 ? -2.518 3.547 -38.281 1 86.31 8 LEU B C 1
ATOM 2715 O O . LEU B 1 8 ? -2.346 2.41 -37.844 1 86.31 8 LEU B O 1
ATOM 2719 N N . VAL B 1 9 ? -2.742 4.551 -37.531 1 84.25 9 VAL B N 1
ATOM 2720 C CA . VAL B 1 9 ? -2.795 4.418 -36.094 1 84.25 9 VAL B CA 1
ATOM 2721 C C . VAL B 1 9 ? -3.977 3.535 -35.688 1 84.25 9 VAL B C 1
ATOM 2723 O O . VAL B 1 9 ? -3.846 2.666 -34.812 1 84.25 9 VAL B O 1
ATOM 2726 N N . VAL B 1 10 ? -5.035 3.811 -36.312 1 84.75 10 VAL B N 1
ATOM 2727 C CA . VAL B 1 10 ? -6.227 3.023 -36 1 84.75 10 VAL B CA 1
ATOM 2728 C C . VAL B 1 10 ? -5.992 1.566 -36.406 1 84.75 10 VAL B C 1
ATOM 2730 O O . VAL B 1 10 ? -6.328 0.651 -35.656 1 84.75 10 VAL B O 1
ATOM 2733 N N . PHE B 1 11 ? -5.453 1.409 -37.625 1 86.25 11 PHE B N 1
ATOM 2734 C CA . PHE B 1 11 ? -5.18 0.058 -38.094 1 86.25 11 PHE B CA 1
ATOM 2735 C C . PHE B 1 11 ? -4.199 -0.651 -37.156 1 86.25 11 PHE B C 1
ATOM 2737 O O . PHE B 1 11 ? -4.402 -1.812 -36.781 1 86.25 11 PHE B O 1
ATOM 2744 N N . LEU B 1 12 ? -3.154 -0.043 -36.781 1 85.81 12 LEU B N 1
ATOM 2745 C CA . LEU B 1 12 ? -2.154 -0.633 -35.875 1 85.81 12 LEU B CA 1
ATOM 2746 C C . LEU B 1 12 ? -2.754 -0.948 -34.531 1 85.81 12 LEU B C 1
ATOM 2748 O O . LEU B 1 12 ? -2.422 -1.97 -33.906 1 85.81 12 LEU B O 1
ATOM 2752 N N . THR B 1 13 ? -3.576 -0.104 -34.062 1 82.88 13 THR B N 1
ATOM 2753 C CA . THR B 1 13 ? -4.25 -0.338 -32.812 1 82.88 13 THR B CA 1
ATOM 2754 C C . THR B 1 13 ? -5.168 -1.553 -32.906 1 82.88 13 THR B C 1
ATOM 2756 O O . THR B 1 13 ? -5.164 -2.412 -32 1 82.88 13 THR B O 1
ATOM 2759 N N . LEU B 1 14 ? -5.887 -1.576 -33.938 1 86.38 14 LEU B N 1
ATOM 2760 C CA . LEU B 1 14 ? -6.781 -2.711 -34.125 1 86.38 14 LEU B CA 1
ATOM 2761 C C . LEU B 1 14 ? -5.992 -4.008 -34.281 1 86.38 14 LEU B C 1
ATOM 2763 O O . LEU B 1 14 ? -6.367 -5.039 -33.719 1 86.38 14 LEU B O 1
ATOM 2767 N N . ALA B 1 15 ? -4.992 -3.961 -35.125 1 86.12 15 ALA B N 1
ATOM 2768 C CA . ALA B 1 15 ? -4.137 -5.133 -35.312 1 86.12 15 ALA B CA 1
ATOM 2769 C C . ALA B 1 15 ? -3.541 -5.594 -34 1 86.12 15 ALA B C 1
ATOM 2771 O O . ALA B 1 15 ? -3.473 -6.793 -33.719 1 86.12 15 ALA B O 1
ATOM 2772 N N . TYR B 1 16 ? -3.145 -4.695 -33.219 1 83.44 16 TYR B N 1
ATOM 2773 C CA . TYR B 1 16 ? -2.592 -5.023 -31.906 1 83.44 16 TYR B CA 1
ATOM 2774 C C . TYR B 1 16 ? -3.613 -5.758 -31.047 1 83.44 16 TYR B C 1
ATOM 2776 O O . TYR B 1 16 ? -3.297 -6.781 -30.438 1 83.44 16 TYR B O 1
ATOM 2784 N N . TYR B 1 17 ? -4.75 -5.293 -31.062 1 83.19 17 TYR B N 1
ATOM 2785 C CA . TYR B 1 17 ? -5.773 -5.887 -30.219 1 83.19 17 TYR B CA 1
ATOM 2786 C C . TYR B 1 17 ? -6.199 -7.25 -30.75 1 83.19 17 TYR B C 1
ATOM 2788 O O . TYR B 1 17 ? -6.523 -8.156 -29.969 1 83.19 17 TYR B O 1
ATOM 2796 N N . VAL B 1 18 ? -6.234 -7.371 -32.031 1 85.44 18 VAL B N 1
ATOM 2797 C CA . VAL B 1 18 ? -6.547 -8.664 -32.625 1 85.44 18 VAL B CA 1
ATOM 2798 C C . VAL B 1 18 ? -5.438 -9.664 -32.312 1 85.44 18 VAL B C 1
ATOM 2800 O O . VAL B 1 18 ? -5.711 -10.797 -31.906 1 85.44 18 VAL B O 1
ATOM 2803 N N . LEU B 1 19 ? -4.258 -9.266 -32.5 1 85.25 19 LEU B N 1
ATOM 2804 C CA . LEU B 1 19 ? -3.121 -10.125 -32.188 1 85.25 19 LEU B CA 1
ATOM 2805 C C . LEU B 1 19 ? -3.094 -10.484 -30.703 1 85.25 19 LEU B C 1
ATOM 2807 O O . LEU B 1 19 ? -2.824 -11.633 -30.344 1 85.25 19 LEU B O 1
ATOM 2811 N N . ARG B 1 20 ? -3.357 -9.523 -29.969 1 82.44 20 ARG B N 1
ATOM 2812 C CA . ARG B 1 20 ? -3.408 -9.766 -28.531 1 82.44 20 ARG B CA 1
ATOM 2813 C C . ARG B 1 20 ? -4.496 -10.773 -28.188 1 82.44 20 ARG B C 1
ATOM 2815 O O . ARG B 1 20 ? -4.285 -11.672 -27.359 1 82.44 20 ARG B O 1
ATOM 2822 N N . TYR B 1 21 ? -5.543 -10.609 -28.797 1 83.94 21 TYR B N 1
ATOM 2823 C CA . TYR B 1 21 ? -6.645 -11.539 -28.578 1 83.94 21 TYR B CA 1
ATOM 2824 C C . TYR B 1 21 ? -6.246 -12.961 -28.953 1 83.94 21 TYR B C 1
ATOM 2826 O O . TYR B 1 21 ? -6.504 -13.906 -28.219 1 83.94 21 TYR B O 1
ATOM 2834 N N . LEU B 1 22 ? -5.609 -13.133 -30.078 1 87.75 22 LEU B N 1
ATOM 2835 C CA . LEU B 1 22 ? -5.199 -14.453 -30.562 1 87.75 22 LEU B CA 1
ATOM 2836 C C . LEU B 1 22 ? -4.145 -15.055 -29.641 1 87.75 22 LEU B C 1
ATOM 2838 O O . LEU B 1 22 ? -4.195 -16.25 -29.328 1 87.75 22 LEU B O 1
ATOM 2842 N N . TRP B 1 23 ? -3.305 -14.227 -29.203 1 87.94 23 TRP B N 1
ATOM 2843 C CA . TRP B 1 23 ? -2.254 -14.688 -28.297 1 87.94 23 TRP B CA 1
ATOM 2844 C C . TRP B 1 23 ? -2.838 -15.125 -26.953 1 87.94 23 TRP B C 1
ATOM 2846 O O . TRP B 1 23 ? -2.34 -16.062 -26.328 1 87.94 23 TRP B O 1
ATOM 2856 N N . GLU B 1 24 ? -3.832 -14.508 -26.625 1 89.25 24 GLU B N 1
ATOM 2857 C CA . GLU B 1 24 ? -4.453 -14.773 -25.328 1 89.25 24 GLU B CA 1
ATOM 2858 C C . GLU B 1 24 ? -5.25 -16.078 -25.359 1 89.25 24 GLU B C 1
ATOM 2860 O O . GLU B 1 24 ? -5.609 -16.609 -24.297 1 89.25 24 GLU B O 1
ATOM 2865 N N . LEU B 1 25 ? -5.438 -16.641 -26.531 1 89.38 25 LEU B N 1
ATOM 2866 C CA . LEU B 1 25 ? -6.172 -17.891 -26.672 1 89.38 25 LEU B CA 1
ATOM 2867 C C . LEU B 1 25 ? -5.246 -19.094 -26.469 1 89.38 25 LEU B C 1
ATOM 2869 O O . LEU B 1 25 ? -5.707 -20.203 -26.25 1 89.38 25 LEU B O 1
ATOM 2873 N N . LEU B 1 26 ? -3.99 -18.812 -26.672 1 93.62 26 LEU B N 1
ATOM 2874 C CA . LEU B 1 26 ? -3.031 -19.906 -26.516 1 93.62 26 LEU B CA 1
ATOM 2875 C C . LEU B 1 26 ? -2.938 -20.328 -25.047 1 93.62 26 LEU B C 1
ATOM 2877 O O . LEU B 1 26 ? -2.887 -19.484 -24.156 1 93.62 26 LEU B O 1
ATOM 2881 N N . THR B 1 27 ? -2.975 -21.656 -24.828 1 95.94 27 THR B N 1
ATOM 2882 C CA . THR B 1 27 ? -2.932 -22.188 -23.469 1 95.94 27 THR B CA 1
ATOM 2883 C C . THR B 1 27 ? -1.677 -23.031 -23.25 1 95.94 27 THR B C 1
ATOM 2885 O O . THR B 1 27 ? -1.041 -23.453 -24.219 1 95.94 27 THR B O 1
ATOM 2888 N N . VAL B 1 28 ? -1.245 -23.188 -22.047 1 96.5 28 VAL B N 1
ATOM 2889 C CA . VAL B 1 28 ? -0.123 -24.047 -21.703 1 96.5 28 VAL B CA 1
ATOM 2890 C C . VAL B 1 28 ? -0.506 -25.516 -21.953 1 96.5 28 VAL B C 1
ATOM 2892 O O . VAL B 1 28 ? -1.688 -25.859 -21.922 1 96.5 28 VAL B O 1
ATOM 2895 N N . ASP B 1 29 ? 0.48 -26.297 -22.156 1 94.69 29 ASP B N 1
ATOM 2896 C CA . ASP B 1 29 ? 0.261 -27.719 -22.422 1 94.69 29 ASP B CA 1
ATOM 2897 C C . ASP B 1 29 ? 0.255 -28.516 -21.125 1 94.69 29 ASP B C 1
ATOM 2899 O O . ASP B 1 29 ? 0.702 -28.031 -20.078 1 94.69 29 ASP B O 1
ATOM 2903 N N . ASN B 1 30 ? -0.329 -29.719 -21.141 1 95.44 30 ASN B N 1
ATOM 2904 C CA . ASN B 1 30 ? -0.26 -30.719 -20.078 1 95.44 30 ASN B CA 1
ATOM 2905 C C . ASN B 1 30 ? -0.78 -30.172 -18.75 1 95.44 30 ASN B C 1
ATOM 2907 O O . ASN B 1 30 ? -0.086 -30.234 -17.734 1 95.44 30 ASN B O 1
ATOM 2911 N N . ILE B 1 31 ? -1.986 -29.625 -18.766 1 95.44 31 ILE B N 1
ATOM 2912 C CA . ILE B 1 31 ? -2.539 -28.969 -17.578 1 95.44 31 ILE B CA 1
ATOM 2913 C C . ILE B 1 31 ? -2.781 -30.016 -16.484 1 95.44 31 ILE B C 1
ATOM 2915 O O . ILE B 1 31 ? -2.83 -29.672 -15.297 1 95.44 31 ILE B O 1
ATOM 2919 N N . THR B 1 32 ? -2.859 -31.297 -16.859 1 95.12 32 THR B N 1
ATOM 2920 C CA . THR B 1 32 ? -3.117 -32.375 -15.898 1 95.12 32 THR B CA 1
ATOM 2921 C C . THR B 1 32 ? -1.895 -32.594 -15.016 1 95.12 32 THR B C 1
ATOM 2923 O O . THR B 1 32 ? -1.989 -33.25 -13.984 1 95.12 32 THR B O 1
ATOM 2926 N N . THR B 1 33 ? -0.731 -32.094 -15.375 1 97 33 THR B N 1
ATOM 2927 C CA . THR B 1 33 ? 0.477 -32.25 -14.57 1 97 33 THR B CA 1
ATOM 2928 C C . THR B 1 33 ? 0.82 -30.922 -13.875 1 97 33 THR B C 1
ATOM 2930 O O . THR B 1 33 ? 1.905 -30.781 -13.312 1 97 33 THR B O 1
ATOM 2933 N N . LYS B 1 34 ? -0.053 -29.969 -13.984 1 98.12 34 LYS B N 1
ATOM 2934 C CA . LYS B 1 34 ? 0.125 -28.641 -13.406 1 98.12 34 LYS B CA 1
ATOM 2935 C C . LYS B 1 34 ? -0.83 -28.406 -12.242 1 98.12 34 LYS B C 1
ATOM 2937 O O . LYS B 1 34 ? -1.998 -28.078 -12.445 1 98.12 34 LYS B O 1
ATOM 2942 N N . ALA B 1 35 ? -0.283 -28.469 -11.062 1 98.62 35 ALA B N 1
ATOM 2943 C CA . ALA B 1 35 ? -1.095 -28.328 -9.859 1 98.62 35 ALA B CA 1
ATOM 2944 C C . ALA B 1 35 ? -1.286 -26.859 -9.492 1 98.62 35 ALA B C 1
ATOM 2946 O O . ALA B 1 35 ? -0.445 -26.016 -9.82 1 98.62 35 ALA B O 1
ATOM 2947 N N . VAL B 1 36 ? -2.381 -26.594 -8.812 1 98.75 36 VAL B N 1
ATOM 2948 C CA . VAL B 1 36 ? -2.648 -25.234 -8.328 1 98.75 36 VAL B CA 1
ATOM 2949 C C . VAL B 1 36 ? -2.969 -25.281 -6.836 1 98.75 36 VAL B C 1
ATOM 2951 O O . VAL B 1 36 ? -3.592 -26.219 -6.352 1 98.75 36 VAL B O 1
ATOM 2954 N N . PHE B 1 37 ? -2.484 -24.312 -6.102 1 98.88 37 PHE B N 1
ATOM 2955 C CA . PHE B 1 37 ? -2.855 -24.062 -4.715 1 98.88 37 PHE B CA 1
ATOM 2956 C C . PHE B 1 37 ? -3.576 -22.734 -4.586 1 98.88 37 PHE B C 1
ATOM 2958 O O . PHE B 1 37 ? -3.088 -21.703 -5.066 1 98.88 37 PHE B O 1
ATOM 2965 N N . ILE B 1 38 ? -4.711 -22.75 -3.949 1 98.81 38 ILE B N 1
ATO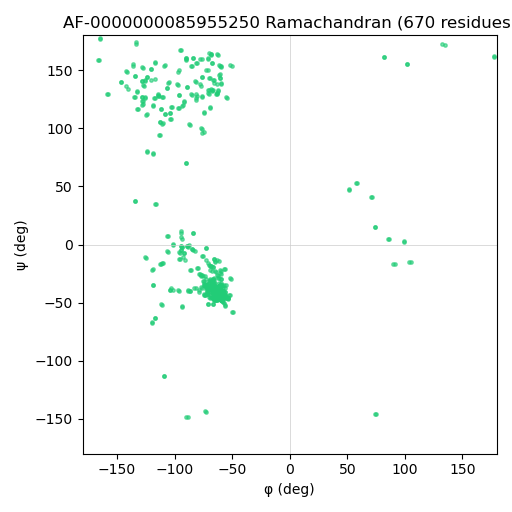M 2966 C CA . ILE B 1 38 ? -5.559 -21.562 -3.854 1 98.81 38 ILE B CA 1
ATOM 2967 C C . ILE B 1 38 ? -5.918 -21.297 -2.393 1 98.81 38 ILE B C 1
ATOM 2969 O O . ILE B 1 38 ? -6.41 -22.188 -1.699 1 98.81 38 ILE B O 1
ATOM 2973 N N . THR B 1 39 ? -5.672 -20.109 -1.93 1 98.62 39 THR B N 1
ATOM 2974 C CA . THR B 1 39 ? -6.105 -19.75 -0.583 1 98.62 39 THR B CA 1
ATOM 2975 C C . THR B 1 39 ? -7.512 -19.156 -0.604 1 98.62 39 THR B C 1
ATOM 2977 O O . THR B 1 39 ? -7.973 -18.672 -1.642 1 98.62 39 THR B O 1
ATOM 2980 N N . GLY B 1 40 ? -8.18 -19.172 0.576 1 96.94 40 GLY B N 1
ATOM 2981 C CA . GLY B 1 40 ? -9.5 -18.562 0.705 1 96.94 40 GLY B CA 1
ATOM 2982 C C . GLY B 1 40 ? -10.586 -19.344 0.007 1 96.94 40 GLY B C 1
ATOM 2983 O O . GLY B 1 40 ? -11.445 -18.766 -0.667 1 96.94 40 GLY B O 1
ATOM 2984 N N . CYS B 1 41 ? -10.562 -20.609 0.089 1 97.19 41 CYS B N 1
ATOM 2985 C CA . CYS B 1 41 ? -11.516 -21.469 -0.625 1 97.19 41 CYS B CA 1
ATOM 2986 C C . CYS B 1 41 ? -12.703 -21.812 0.26 1 97.19 41 CYS B C 1
ATOM 2988 O O . CYS B 1 41 ? -13.492 -22.688 -0.082 1 97.19 41 CYS B O 1
ATOM 2990 N N . ASP B 1 42 ? -12.82 -21.156 1.423 1 94.06 42 ASP B N 1
ATOM 2991 C CA . ASP B 1 42 ? -13.992 -21.359 2.27 1 94.06 42 ASP B CA 1
ATOM 2992 C C . ASP B 1 42 ? -15.273 -20.984 1.538 1 94.06 42 ASP B C 1
ATOM 2994 O O . ASP B 1 42 ? -16.344 -21.547 1.806 1 94.06 42 ASP B O 1
ATOM 2998 N N . SER B 1 43 ? -15.148 -19.984 0.686 1 87.38 43 SER B N 1
ATOM 2999 C CA . SER B 1 43 ? -16.281 -19.469 -0.087 1 87.38 43 SER B CA 1
ATOM 3000 C C . SER B 1 43 ? -15.812 -18.594 -1.243 1 87.38 43 SER B C 1
ATOM 3002 O O . SER B 1 43 ? -14.625 -18.578 -1.573 1 87.38 43 SER B O 1
ATOM 3004 N N . GLY B 1 44 ? -16.734 -18.156 -2.008 1 88.62 44 GLY B N 1
ATOM 3005 C CA . GLY B 1 44 ? -16.484 -17.062 -2.93 1 88.62 44 GLY B CA 1
ATOM 3006 C C . GLY B 1 44 ? -15.672 -17.469 -4.141 1 88.62 44 GLY B C 1
ATOM 3007 O O . GLY B 1 44 ? -15.844 -18.562 -4.672 1 88.62 44 GLY B O 1
ATOM 3008 N N . PHE B 1 45 ? -14.828 -16.531 -4.625 1 92.25 45 PHE B N 1
ATOM 3009 C CA . PHE B 1 45 ? -14.039 -16.703 -5.84 1 92.25 45 PHE B CA 1
ATOM 3010 C C . PHE B 1 45 ? -13.094 -17.891 -5.703 1 92.25 45 PHE B C 1
ATOM 3012 O O . PHE B 1 45 ? -12.914 -18.672 -6.648 1 92.25 45 PHE B O 1
ATOM 3019 N N . GLY B 1 46 ? -12.516 -18.031 -4.496 1 95.88 46 GLY B N 1
ATOM 3020 C CA . GLY B 1 46 ? -11.562 -19.109 -4.273 1 95.88 46 GLY B CA 1
ATOM 3021 C C . GLY B 1 46 ? -12.148 -20.484 -4.5 1 95.88 46 GLY B C 1
ATOM 3022 O O . GLY B 1 46 ? -11.57 -21.312 -5.211 1 95.88 46 GLY B O 1
ATOM 3023 N N . ARG B 1 47 ? -13.328 -20.672 -3.934 1 94.94 47 ARG B N 1
ATOM 3024 C CA . ARG B 1 47 ? -14.016 -21.938 -4.098 1 94.94 47 ARG B CA 1
ATOM 3025 C C . ARG B 1 47 ? -14.375 -22.188 -5.559 1 94.94 47 ARG B C 1
ATOM 3027 O O . ARG B 1 47 ? -14.172 -23.281 -6.078 1 94.94 47 ARG B O 1
ATOM 3034 N N . MET B 1 48 ? -14.852 -21.188 -6.184 1 95.31 48 MET B N 1
ATOM 3035 C CA . MET B 1 48 ? -15.305 -21.297 -7.57 1 95.31 48 MET B CA 1
ATOM 3036 C C . MET B 1 48 ? -14.141 -21.641 -8.492 1 95.31 48 MET B C 1
ATOM 3038 O O . MET B 1 48 ? -14.266 -22.5 -9.367 1 95.31 48 MET B O 1
ATOM 3042 N N . ILE B 1 49 ? -13 -20.984 -8.328 1 97.44 49 ILE B N 1
ATOM 3043 C CA . ILE B 1 49 ? -11.859 -21.234 -9.203 1 97.44 49 ILE B CA 1
ATOM 3044 C C . ILE B 1 49 ? -11.25 -22.594 -8.891 1 97.44 49 ILE B C 1
ATOM 3046 O O . ILE B 1 49 ? -10.758 -23.281 -9.789 1 97.44 49 ILE B O 1
ATOM 3050 N N . ALA B 1 50 ? -11.25 -23 -7.609 1 97.94 50 ALA B N 1
ATOM 3051 C CA . ALA B 1 50 ? -10.773 -24.328 -7.25 1 97.94 50 ALA B CA 1
ATOM 3052 C C . ALA B 1 50 ? -11.57 -25.406 -7.98 1 97.94 50 ALA B C 1
ATOM 3054 O O . ALA B 1 50 ? -10.992 -26.328 -8.562 1 97.94 50 ALA B O 1
ATOM 3055 N N . MET B 1 51 ? -12.836 -25.266 -7.984 1 96.31 51 MET B N 1
ATOM 3056 C CA . MET B 1 51 ? -13.719 -26.219 -8.648 1 96.31 51 MET B CA 1
ATOM 3057 C C . MET B 1 51 ? -13.477 -26.234 -10.148 1 96.31 51 MET B C 1
ATOM 3059 O O . MET B 1 51 ? -13.398 -27.297 -10.758 1 96.31 51 MET B O 1
ATOM 3063 N N . LYS B 1 52 ? -13.359 -25.094 -10.719 1 96.75 52 LYS B N 1
ATOM 3064 C CA . LYS B 1 52 ? -13.156 -25 -12.164 1 96.75 52 LYS B CA 1
ATOM 3065 C C . LYS B 1 52 ? -11.852 -25.688 -12.578 1 96.75 52 LYS B C 1
ATOM 3067 O O . LYS B 1 52 ? -11.812 -26.422 -13.555 1 96.75 52 LYS B O 1
ATOM 3072 N N . CYS B 1 53 ? -10.789 -25.438 -11.859 1 97.94 53 CYS B N 1
ATOM 3073 C CA . CYS B 1 53 ? -9.508 -26.062 -12.156 1 97.94 53 CYS B CA 1
ATOM 3074 C C . CYS B 1 53 ? -9.609 -27.578 -12.039 1 97.94 53 CYS B C 1
ATOM 3076 O O . CYS B 1 53 ? -9.172 -28.297 -12.945 1 97.94 53 CYS B O 1
ATOM 3078 N N . ALA B 1 54 ? -10.219 -28.047 -10.961 1 97.62 54 ALA B N 1
ATOM 3079 C CA . ALA B 1 54 ? -10.344 -29.469 -10.734 1 97.62 54 ALA B CA 1
ATOM 3080 C C . ALA B 1 54 ? -11.195 -30.125 -11.82 1 97.62 54 ALA B C 1
ATOM 3082 O O . ALA B 1 54 ? -10.852 -31.203 -12.32 1 97.62 54 ALA B O 1
ATOM 3083 N N . GLN B 1 55 ? -12.25 -29.469 -12.156 1 96.06 55 GLN B N 1
ATOM 3084 C CA . GLN B 1 55 ? -13.148 -29.984 -13.188 1 96.06 55 GLN B CA 1
ATOM 3085 C C . GLN B 1 55 ? -12.438 -30.094 -14.531 1 96.06 55 GLN B C 1
ATOM 3087 O O . GLN B 1 55 ? -12.781 -30.953 -15.352 1 96.06 55 GLN B O 1
ATOM 3092 N N . ASN B 1 56 ? -11.477 -29.281 -14.75 1 95.69 56 ASN B N 1
ATOM 3093 C CA . ASN B 1 56 ? -10.75 -29.266 -16.016 1 95.69 56 ASN B CA 1
ATOM 3094 C C . ASN B 1 56 ? -9.5 -30.141 -15.945 1 95.69 56 ASN B C 1
ATOM 3096 O O . ASN B 1 56 ? -8.664 -30.109 -16.859 1 95.69 56 ASN B O 1
ATOM 3100 N N . GLY B 1 57 ? -9.32 -30.844 -14.828 1 95.31 57 GLY B N 1
ATOM 3101 C CA . GLY B 1 57 ? -8.305 -31.891 -14.758 1 95.31 57 GLY B CA 1
ATOM 3102 C C . GLY B 1 57 ? -7.031 -31.422 -14.086 1 95.31 57 GLY B C 1
ATOM 3103 O O . GLY B 1 57 ? -6.055 -32.188 -14.008 1 95.31 57 GLY B O 1
ATOM 3104 N N . MET B 1 58 ? -6.938 -30.219 -13.594 1 97.62 58 MET B N 1
ATOM 3105 C CA . MET B 1 58 ? -5.754 -29.75 -12.875 1 97.62 58 MET B CA 1
ATOM 3106 C C . MET B 1 58 ? -5.777 -30.219 -11.43 1 97.62 58 MET B C 1
ATOM 3108 O O . MET B 1 58 ? -6.766 -30.016 -10.719 1 97.62 58 MET B O 1
ATOM 3112 N N . PRO B 1 59 ? -4.703 -30.922 -10.977 1 97.88 59 PRO B N 1
ATOM 3113 C CA . PRO B 1 59 ? -4.664 -31.188 -9.539 1 97.88 59 PRO B CA 1
ATOM 3114 C C . PRO B 1 59 ? -4.777 -29.922 -8.695 1 97.88 59 PRO B C 1
ATOM 3116 O O . PRO B 1 59 ? -4.012 -28.969 -8.898 1 97.88 59 PRO B O 1
ATOM 3119 N N . THR B 1 60 ? -5.738 -29.891 -7.762 1 98.5 60 THR B N 1
ATOM 3120 C CA . THR B 1 60 ? -6.078 -28.641 -7.098 1 98.5 60 THR B CA 1
ATOM 3121 C C . THR B 1 60 ? -6.051 -28.812 -5.582 1 98.5 60 THR B C 1
ATOM 3123 O O . THR B 1 60 ? -6.676 -29.719 -5.039 1 98.5 60 THR B O 1
ATOM 3126 N N . PHE B 1 61 ? -5.258 -28 -4.938 1 98.62 61 PHE B N 1
ATOM 3127 C CA . PHE B 1 61 ? -5.227 -27.875 -3.486 1 98.62 61 PHE B CA 1
ATOM 3128 C C . PHE B 1 61 ? -5.961 -26.609 -3.035 1 98.62 61 PHE B C 1
ATOM 3130 O O . PHE B 1 61 ? -5.559 -25.5 -3.375 1 98.62 61 PHE B O 1
ATOM 3137 N N . ALA B 1 62 ? -7.039 -26.812 -2.248 1 98.69 62 ALA B N 1
ATOM 3138 C CA . ALA B 1 62 ? -7.898 -25.719 -1.804 1 98.69 62 ALA B CA 1
ATOM 3139 C C . ALA B 1 62 ? -7.621 -25.359 -0.347 1 98.69 62 ALA B C 1
ATOM 3141 O O . ALA B 1 62 ? -8.008 -26.094 0.564 1 98.69 62 ALA B O 1
ATOM 3142 N N . GLY B 1 63 ? -6.996 -24.219 -0.164 1 98.56 63 GLY B N 1
ATOM 3143 C CA . GLY B 1 63 ? -6.727 -23.75 1.187 1 98.56 63 GLY B CA 1
ATOM 3144 C C . GLY B 1 63 ? -7.953 -23.188 1.881 1 98.56 63 GLY B C 1
ATOM 3145 O O . GLY B 1 63 ? -8.586 -22.266 1.377 1 98.56 63 GLY B O 1
ATOM 3146 N N . CYS B 1 64 ? -8.242 -23.703 3.09 1 98.12 64 CYS B N 1
ATOM 3147 C CA . CYS B 1 64 ? -9.391 -23.266 3.889 1 98.12 64 CYS B CA 1
ATOM 3148 C C . CYS B 1 64 ? -8.953 -22.844 5.281 1 98.12 64 CYS B C 1
ATOM 3150 O O . CYS B 1 64 ? -8.039 -23.422 5.859 1 98.12 64 CYS B O 1
ATOM 3152 N N . LEU B 1 65 ? -9.586 -21.812 5.711 1 96.94 65 LEU B N 1
ATOM 3153 C CA . LEU B 1 65 ? -9.32 -21.328 7.062 1 96.94 65 LEU B CA 1
ATOM 3154 C C . LEU B 1 65 ? -10.109 -22.141 8.094 1 96.94 65 LEU B C 1
ATOM 3156 O O . LEU B 1 65 ? -9.609 -22.438 9.18 1 96.94 65 LEU B O 1
ATOM 3160 N N . THR B 1 66 ? -11.359 -22.516 7.738 1 96.75 66 THR B N 1
ATOM 3161 C CA . THR B 1 66 ? -12.258 -23.156 8.695 1 96.75 66 THR B CA 1
ATOM 3162 C C . THR B 1 66 ? -12.453 -24.625 8.367 1 96.75 66 THR B C 1
ATOM 3164 O O . THR B 1 66 ? -12.383 -25.016 7.199 1 96.75 66 THR B O 1
ATOM 3167 N N . GLU B 1 67 ? -12.773 -25.359 9.375 1 97.12 67 GLU B N 1
ATOM 3168 C CA . GLU B 1 67 ? -13.102 -26.766 9.18 1 97.12 67 GLU B CA 1
ATOM 3169 C C . GLU B 1 67 ? -14.352 -26.922 8.32 1 97.12 67 GLU B C 1
ATOM 3171 O O . GLU B 1 67 ? -14.445 -27.844 7.508 1 97.12 67 GLU B O 1
ATOM 3176 N N . LYS B 1 68 ? -15.258 -26.078 8.578 1 96.62 68 LYS B N 1
ATOM 3177 C CA . LYS B 1 68 ? -16.484 -26.094 7.789 1 96.62 68 LYS B CA 1
ATOM 3178 C C . LYS B 1 68 ? -16.188 -25.922 6.305 1 96.62 68 LYS B C 1
ATOM 3180 O O . LYS B 1 68 ? -16.734 -26.625 5.461 1 96.62 68 LYS B O 1
ATOM 3185 N N . GLY B 1 69 ? -15.352 -24.984 6 1 96.06 69 GLY B N 1
ATOM 3186 C CA . GLY B 1 69 ? -14.938 -24.766 4.621 1 96.06 69 GLY B CA 1
ATOM 3187 C C . GLY B 1 69 ? -14.234 -25.969 4.016 1 96.06 69 GLY B C 1
ATOM 3188 O O . GLY B 1 69 ? -14.523 -26.359 2.883 1 96.06 69 GLY B O 1
ATOM 3189 N N . ALA B 1 70 ? -13.367 -26.594 4.77 1 97.25 70 ALA B N 1
ATOM 3190 C CA . ALA B 1 70 ? -12.609 -27.75 4.301 1 97.25 70 ALA B CA 1
ATOM 3191 C C . ALA B 1 70 ? -13.539 -28.922 3.998 1 97.25 70 ALA B C 1
ATOM 3193 O O . ALA B 1 70 ? -13.391 -29.594 2.973 1 97.25 70 ALA B O 1
ATOM 3194 N N . LYS B 1 71 ? -14.484 -29.141 4.855 1 96.62 71 LYS B N 1
ATOM 3195 C CA . LYS B 1 71 ? -15.438 -30.234 4.664 1 96.62 71 LYS B CA 1
ATOM 3196 C C . LYS B 1 71 ? -16.297 -30 3.422 1 96.62 71 LYS B C 1
ATOM 3198 O O . LYS B 1 71 ? -16.625 -30.938 2.701 1 96.62 71 LYS B O 1
ATOM 3203 N N . SER B 1 72 ? -16.641 -28.781 3.268 1 95.44 72 SER B N 1
ATOM 3204 C CA . SER B 1 72 ? -17.422 -28.422 2.088 1 95.44 72 SER B CA 1
ATOM 3205 C C . SER B 1 72 ? -16.641 -28.703 0.806 1 95.44 72 SER B C 1
ATOM 3207 O O . SER B 1 72 ? -17.203 -29.203 -0.17 1 95.44 72 SER B O 1
ATOM 3209 N N . VAL B 1 73 ? -15.383 -28.344 0.793 1 95.19 73 VAL B N 1
ATOM 3210 C CA . VAL B 1 73 ? -14.516 -28.609 -0.349 1 95.19 73 VAL B CA 1
ATOM 3211 C C . VAL B 1 73 ? -14.445 -30.109 -0.616 1 95.19 73 VAL B C 1
ATOM 3213 O O . VAL B 1 73 ? -14.562 -30.547 -1.763 1 95.19 73 VAL B O 1
ATOM 3216 N N . GLU B 1 74 ? -14.258 -30.875 0.365 1 94 74 GLU B N 1
ATOM 3217 C CA . GLU B 1 74 ? -14.156 -32.312 0.235 1 94 74 GLU B CA 1
ATOM 3218 C C . GLU B 1 74 ? -15.453 -32.906 -0.304 1 94 74 GLU B C 1
ATOM 3220 O O . GLU B 1 74 ? -15.43 -33.844 -1.114 1 94 74 GLU B O 1
ATOM 3225 N N . SER B 1 75 ? -16.516 -32.375 0.217 1 94.12 75 SER B N 1
ATOM 3226 C CA . SER B 1 75 ? -17.812 -32.844 -0.266 1 94.12 75 SER B CA 1
ATOM 3227 C C . SER B 1 75 ? -17.969 -32.562 -1.759 1 94.12 75 SER B C 1
ATOM 3229 O O . SER B 1 75 ? -18.438 -33.438 -2.502 1 94.12 75 SER B O 1
ATOM 3231 N N . GLU B 1 76 ? -17.625 -31.422 -2.16 1 91.94 76 GLU B N 1
ATOM 3232 C CA . GLU B 1 76 ? -17.703 -31.062 -3.574 1 91.94 76 GLU B CA 1
ATOM 3233 C C . GLU B 1 76 ? -16.75 -31.922 -4.406 1 91.94 76 GLU B C 1
ATOM 3235 O O . GLU B 1 76 ? -17.062 -32.281 -5.543 1 91.94 76 GLU B O 1
ATOM 3240 N N . ALA B 1 77 ? -15.609 -32.188 -3.918 1 90.38 77 ALA B N 1
ATOM 3241 C CA . ALA B 1 77 ? -14.617 -33.031 -4.594 1 90.38 77 ALA B CA 1
ATOM 3242 C C . ALA B 1 77 ? -15.195 -34.406 -4.957 1 90.38 77 ALA B C 1
ATOM 3244 O O . ALA B 1 77 ? -14.875 -34.938 -6.012 1 90.38 77 ALA B O 1
ATOM 3245 N N . SER B 1 78 ? -16.016 -34.844 -4.113 1 90.12 78 SER B N 1
ATOM 3246 C CA . SER B 1 78 ? -16.594 -36.156 -4.297 1 90.12 78 SER B CA 1
ATOM 3247 C C . SER B 1 78 ? -17.547 -36.188 -5.477 1 90.12 78 SER B C 1
ATOM 3249 O O . SER B 1 78 ? -17.875 -37.281 -5.992 1 90.12 78 SER B O 1
ATOM 3251 N N . THR B 1 79 ? -17.969 -35.031 -5.855 1 90.25 79 THR B N 1
ATOM 3252 C CA . THR B 1 79 ? -18.938 -34.969 -6.945 1 90.25 79 THR B CA 1
ATOM 3253 C C . THR B 1 79 ? -18.219 -34.812 -8.289 1 90.25 79 THR B C 1
ATOM 3255 O O . THR B 1 79 ? -18.859 -34.875 -9.344 1 90.25 79 THR B O 1
ATOM 3258 N N . LEU B 1 80 ? -16.984 -34.625 -8.266 1 90.81 80 LEU B N 1
ATOM 3259 C CA . LEU B 1 80 ? -16.203 -34.438 -9.492 1 90.81 80 LEU B CA 1
ATOM 3260 C C . LEU B 1 80 ? -15.977 -35.75 -10.211 1 90.81 80 LEU B C 1
ATOM 3262 O O . LEU B 1 80 ? -16.156 -36.844 -9.625 1 90.81 80 LEU B O 1
ATOM 3266 N N . ARG B 1 81 ? -15.672 -35.625 -11.477 1 86.38 81 ARG B N 1
ATOM 3267 C CA . ARG B 1 81 ? -15.445 -36.812 -12.297 1 86.38 81 ARG B CA 1
ATOM 3268 C C . ARG B 1 81 ? -14.242 -37.594 -11.789 1 86.38 81 ARG B C 1
ATOM 3270 O O . ARG B 1 81 ? -13.375 -37.062 -11.102 1 86.38 81 ARG B O 1
ATOM 3277 N N . GLU B 1 82 ? -14.211 -38.812 -12.266 1 83 82 GLU B N 1
ATOM 3278 C CA . GLU B 1 82 ? -13.086 -39.688 -11.922 1 83 82 GLU B CA 1
ATOM 3279 C C . GLU B 1 82 ? -11.781 -39.125 -12.484 1 83 82 GLU B C 1
ATOM 3281 O O . GLU B 1 82 ? -11.742 -38.656 -13.617 1 83 82 GLU B O 1
ATOM 3286 N N . GLY B 1 83 ? -10.828 -39.031 -11.688 1 83.31 83 GLY B N 1
ATOM 3287 C CA . GLY B 1 83 ? -9.539 -38.562 -12.141 1 83.31 83 GLY B CA 1
ATOM 3288 C C . GLY B 1 83 ? -9.25 -37.125 -11.695 1 83.31 83 GLY B C 1
ATOM 3289 O O . GLY B 1 83 ? -8.102 -36.688 -11.727 1 83.31 83 GLY B O 1
ATOM 3290 N N . SER B 1 84 ? -10.352 -36.5 -11.266 1 87.19 84 SER B N 1
ATOM 3291 C CA . SER B 1 84 ? -10.156 -35.156 -10.75 1 87.19 84 SER B CA 1
ATOM 3292 C C . SER B 1 84 ? -9.547 -35.188 -9.352 1 87.19 84 SER B C 1
ATOM 3294 O O . SER B 1 84 ? -9.766 -36.125 -8.594 1 87.19 84 SER B O 1
ATOM 3296 N N . SER B 1 85 ? -8.742 -34.25 -9.133 1 93.44 85 SER B N 1
ATOM 3297 C CA . SER B 1 85 ? -8.102 -34.156 -7.824 1 93.44 85 SER B CA 1
ATOM 3298 C C . SER B 1 85 ? -8.359 -32.781 -7.195 1 93.44 85 SER B C 1
ATOM 3300 O O . SER B 1 85 ? -7.906 -31.766 -7.719 1 93.44 85 SER B O 1
ATOM 3302 N N . LEU B 1 86 ? -9.125 -32.781 -6.168 1 96.88 86 LEU B N 1
ATOM 3303 C CA . LEU B 1 86 ? -9.398 -31.625 -5.336 1 96.88 86 LEU B CA 1
ATOM 3304 C C . LEU B 1 86 ? -9.234 -31.969 -3.857 1 96.88 86 LEU B C 1
ATOM 3306 O O . LEU B 1 86 ? -9.961 -32.812 -3.324 1 96.88 86 LEU B O 1
ATOM 3310 N N . ARG B 1 87 ? -8.297 -31.328 -3.221 1 96.62 87 ARG B N 1
ATOM 3311 C CA . ARG B 1 87 ? -8 -31.609 -1.821 1 96.62 87 ARG B CA 1
ATOM 3312 C C . ARG B 1 87 ? -8.031 -30.344 -0.977 1 96.62 87 ARG B C 1
ATOM 3314 O O . ARG B 1 87 ? -7.465 -29.328 -1.367 1 96.62 87 ARG B O 1
ATOM 3321 N N . ALA B 1 88 ? -8.641 -30.453 0.181 1 97.75 88 ALA B N 1
ATOM 3322 C CA . ALA B 1 88 ? -8.648 -29.344 1.12 1 97.75 88 ALA B CA 1
ATOM 3323 C C . ALA B 1 88 ? -7.348 -29.281 1.915 1 97.75 88 ALA B C 1
ATOM 3325 O O . ALA B 1 88 ? -6.797 -30.312 2.297 1 97.75 88 ALA B O 1
ATOM 3326 N N . VAL B 1 89 ? -6.848 -28.094 2.137 1 98.19 89 VAL B N 1
ATOM 3327 C CA . VAL B 1 89 ? -5.664 -27.828 2.949 1 98.19 89 VAL B CA 1
ATOM 3328 C C . VAL B 1 89 ? -5.984 -26.766 3.998 1 98.19 89 VAL B C 1
ATOM 3330 O O . VAL B 1 89 ? -6.402 -25.656 3.656 1 98.19 89 VAL B O 1
ATOM 3333 N N . MET B 1 90 ? -5.84 -27.094 5.266 1 98.12 90 MET B N 1
ATOM 3334 C CA . MET B 1 90 ? -6.035 -26.094 6.316 1 98.12 90 MET B CA 1
ATOM 3335 C C . MET B 1 90 ? -4.902 -25.078 6.316 1 98.12 90 MET B C 1
ATOM 3337 O O . MET B 1 90 ? -3.727 -25.438 6.297 1 98.12 90 MET B O 1
ATOM 3341 N N . ILE B 1 91 ? -5.277 -23.797 6.387 1 98.44 91 ILE B N 1
ATOM 3342 C CA . ILE B 1 91 ? -4.234 -22.781 6.367 1 98.44 91 ILE B CA 1
ATOM 3343 C C . ILE B 1 91 ? -4.758 -21.484 7 1 98.44 91 ILE B C 1
ATOM 3345 O O . ILE B 1 91 ? -5.863 -21.047 6.684 1 98.44 91 ILE B O 1
ATOM 3349 N N . ASP B 1 92 ? -4.027 -20.984 7.898 1 98.12 92 ASP B N 1
ATOM 3350 C CA . ASP B 1 92 ? -4.203 -19.641 8.453 1 98.12 92 ASP B CA 1
ATOM 3351 C C . ASP B 1 92 ? -3.09 -18.703 7.992 1 98.12 92 ASP B C 1
ATOM 3353 O O . ASP B 1 92 ? -1.955 -18.797 8.461 1 98.12 92 ASP B O 1
ATOM 3357 N N . LEU B 1 93 ? -3.473 -17.734 7.184 1 97 93 LEU B N 1
ATOM 3358 C CA . LEU B 1 93 ? -2.5 -16.875 6.52 1 97 93 LEU B CA 1
ATOM 3359 C C . LEU B 1 93 ? -1.784 -15.984 7.535 1 97 93 LEU B C 1
ATOM 3361 O O . LEU B 1 93 ? -0.746 -15.398 7.223 1 97 93 LEU B O 1
ATOM 3365 N N . THR B 1 94 ? -2.369 -15.82 8.734 1 96.5 94 THR B N 1
ATOM 3366 C CA . THR B 1 94 ? -1.786 -14.922 9.719 1 96.5 94 THR B CA 1
ATOM 3367 C C . THR B 1 94 ? -0.774 -15.656 10.594 1 96.5 94 THR B C 1
ATOM 3369 O O . THR B 1 94 ? -0.174 -15.062 11.492 1 96.5 94 THR B O 1
ATOM 3372 N N . ASN B 1 95 ? -0.629 -16.922 10.336 1 97.44 95 ASN B N 1
ATOM 3373 C CA . ASN B 1 95 ? 0.261 -17.75 11.133 1 97.44 95 ASN B CA 1
ATOM 3374 C C . ASN B 1 95 ? 1.378 -18.344 10.273 1 97.44 95 ASN B C 1
ATOM 3376 O O . ASN B 1 95 ? 1.121 -19.172 9.398 1 97.44 95 ASN B O 1
ATOM 3380 N N . ASP B 1 96 ? 2.615 -18.016 10.625 1 96.69 96 ASP B N 1
ATOM 3381 C CA . ASP B 1 96 ? 3.771 -18.438 9.836 1 96.69 96 ASP B CA 1
ATOM 3382 C C . ASP B 1 96 ? 3.867 -19.953 9.758 1 96.69 96 ASP B C 1
ATOM 3384 O O . ASP B 1 96 ? 4.098 -20.516 8.688 1 96.69 96 ASP B O 1
ATOM 3388 N N . ASP B 1 97 ? 3.707 -20.609 10.828 1 97.31 97 ASP B N 1
ATOM 3389 C CA . ASP B 1 97 ? 3.828 -22.062 10.875 1 97.31 97 ASP B CA 1
ATOM 3390 C C . ASP B 1 97 ? 2.723 -22.734 10.07 1 97.31 97 ASP B C 1
ATOM 3392 O O . ASP B 1 97 ? 2.961 -23.734 9.391 1 97.31 97 ASP B O 1
ATOM 3396 N N . SER B 1 98 ? 1.541 -22.188 10.172 1 98.38 98 SER B N 1
ATOM 3397 C CA . SER B 1 98 ? 0.42 -22.719 9.406 1 98.38 98 SER B CA 1
ATOM 3398 C C . SER B 1 98 ? 0.703 -22.688 7.91 1 98.38 98 SER B C 1
ATOM 3400 O O . SER B 1 98 ? 0.464 -23.672 7.207 1 98.38 98 SER B O 1
ATOM 3402 N N . VAL B 1 99 ? 1.256 -21.641 7.434 1 98.38 99 VAL B N 1
ATOM 3403 C CA . VAL B 1 99 ? 1.534 -21.469 6.012 1 98.38 99 VAL B CA 1
ATOM 3404 C C . VAL B 1 99 ? 2.668 -22.406 5.59 1 98.38 99 VAL B C 1
ATOM 3406 O O . VAL B 1 99 ? 2.6 -23.031 4.535 1 98.38 99 VAL B O 1
ATOM 3409 N N . LYS B 1 100 ? 3.645 -22.484 6.391 1 97.19 100 LYS B N 1
ATOM 3410 C CA . LYS B 1 100 ? 4.754 -23.391 6.105 1 97.19 100 LYS B CA 1
ATOM 3411 C C . LYS B 1 100 ? 4.281 -24.828 6.016 1 97.19 100 LYS B C 1
ATOM 3413 O O . LYS B 1 100 ? 4.688 -25.578 5.117 1 97.19 100 LYS B O 1
ATOM 3418 N N . MET B 1 101 ? 3.465 -25.219 6.934 1 98.06 101 MET B N 1
ATOM 3419 C CA . MET B 1 101 ? 2.936 -26.578 6.957 1 98.06 101 MET B CA 1
ATOM 3420 C C . MET B 1 101 ? 2.082 -26.844 5.723 1 98.06 101 MET B C 1
ATOM 3422 O O . MET B 1 101 ? 2.107 -27.953 5.18 1 98.06 101 MET B O 1
ATOM 3426 N N . ALA B 1 102 ? 1.322 -25.875 5.328 1 98.5 102 ALA B N 1
ATOM 3427 C CA . ALA B 1 102 ? 0.516 -26.031 4.121 1 98.5 102 ALA B CA 1
ATOM 3428 C C . ALA B 1 102 ? 1.398 -26.25 2.896 1 98.5 102 ALA B C 1
ATOM 3430 O O . ALA B 1 102 ? 1.097 -27.094 2.055 1 98.5 102 ALA B O 1
ATOM 3431 N N . ALA B 1 103 ? 2.48 -25.484 2.777 1 98.12 103 ALA B N 1
ATOM 3432 C CA . ALA B 1 103 ? 3.398 -25.641 1.652 1 98.12 103 ALA B CA 1
ATOM 3433 C C . ALA B 1 103 ? 4.035 -27.031 1.644 1 98.12 103 ALA B C 1
ATOM 3435 O O . ALA B 1 103 ? 4.148 -27.656 0.591 1 98.12 103 ALA B O 1
ATOM 3436 N N . GLU B 1 104 ? 4.434 -27.469 2.785 1 97.62 104 GLU B N 1
ATOM 3437 C CA . GLU B 1 104 ? 5.016 -28.797 2.91 1 97.62 104 GLU B CA 1
ATOM 3438 C C . GLU B 1 104 ? 4.008 -29.875 2.545 1 97.62 104 GLU B C 1
ATOM 3440 O O . GLU B 1 104 ? 4.348 -30.844 1.87 1 97.62 104 GLU B O 1
ATOM 3445 N N . PHE B 1 105 ? 2.832 -29.688 3.014 1 97.94 105 PHE B N 1
ATOM 3446 C CA . PHE B 1 105 ? 1.767 -30.641 2.703 1 97.94 105 PHE B CA 1
ATOM 3447 C C . PHE B 1 105 ? 1.561 -30.75 1.198 1 97.94 105 PHE B C 1
ATOM 3449 O O . PHE B 1 105 ? 1.509 -31.859 0.65 1 97.94 105 PHE B O 1
ATOM 3456 N N . VAL B 1 106 ? 1.448 -29.625 0.53 1 98.12 106 VAL B N 1
ATOM 3457 C CA . VAL B 1 106 ? 1.233 -29.594 -0.913 1 98.12 106 VAL B CA 1
ATOM 3458 C C . VAL B 1 106 ? 2.396 -30.281 -1.624 1 98.12 106 VAL B C 1
ATOM 3460 O O . VAL B 1 106 ? 2.186 -31.109 -2.514 1 98.12 106 VAL B O 1
ATOM 3463 N N . LYS B 1 107 ? 3.58 -29.938 -1.234 1 97.06 107 LYS B N 1
ATOM 3464 C CA . LYS B 1 107 ? 4.777 -30.531 -1.816 1 97.06 107 LYS B CA 1
ATOM 3465 C C . LYS B 1 107 ? 4.75 -32.062 -1.688 1 97.06 107 LYS B C 1
ATOM 3467 O O . LYS B 1 107 ? 5.031 -32.781 -2.652 1 97.06 107 LYS B O 1
ATOM 3472 N N . ASN B 1 108 ? 4.367 -32.531 -0.538 1 96.81 108 ASN B N 1
ATOM 3473 C CA . ASN B 1 108 ? 4.414 -33.969 -0.236 1 96.81 108 ASN B CA 1
ATOM 3474 C C . ASN B 1 108 ? 3.264 -34.719 -0.9 1 96.81 108 ASN B C 1
ATOM 3476 O O . ASN B 1 108 ? 3.379 -35.906 -1.19 1 96.81 108 ASN B O 1
ATOM 3480 N N . GLU B 1 109 ? 2.168 -34 -1.137 1 95.62 109 GLU B N 1
ATOM 3481 C CA . GLU B 1 109 ? 0.966 -34.688 -1.64 1 95.62 109 GLU B CA 1
ATOM 3482 C C . GLU B 1 109 ? 0.924 -34.656 -3.164 1 95.62 109 GLU B C 1
ATOM 3484 O O . GLU B 1 109 ? 0.077 -35.312 -3.775 1 95.62 109 GLU B O 1
ATOM 3489 N N . MET B 1 110 ? 1.778 -33.875 -3.762 1 94.56 110 MET B N 1
ATOM 3490 C CA . MET B 1 110 ? 1.82 -33.844 -5.223 1 94.56 110 MET B CA 1
ATOM 3491 C C . MET B 1 110 ? 2.322 -35.156 -5.785 1 94.56 110 MET B C 1
ATOM 3493 O O . MET B 1 110 ? 3.314 -35.719 -5.301 1 94.56 110 MET B O 1
ATOM 3497 N N . GLN B 1 111 ? 1.677 -35.688 -6.727 1 91.25 111 GLN B N 1
ATOM 3498 C CA . GLN B 1 111 ? 2.035 -36.938 -7.375 1 91.25 111 GLN B CA 1
ATOM 3499 C C . GLN B 1 111 ? 3.316 -36.812 -8.188 1 91.25 111 GLN B C 1
ATOM 3501 O O . GLN B 1 111 ? 3.699 -35.688 -8.562 1 91.25 111 GLN B O 1
ATOM 3506 N N . ALA B 1 112 ? 3.85 -37.969 -8.5 1 92.44 112 ALA B N 1
ATOM 3507 C CA . ALA B 1 112 ? 5.035 -37.969 -9.344 1 92.44 112 ALA B CA 1
ATOM 3508 C C . ALA B 1 112 ? 4.738 -37.375 -10.719 1 92.44 112 ALA B C 1
ATOM 3510 O O . ALA B 1 112 ? 3.689 -37.656 -11.305 1 92.44 112 ALA B O 1
ATOM 3511 N N . GLY B 1 113 ? 5.59 -36.531 -11.109 1 94.19 113 GLY B N 1
ATOM 3512 C CA . GLY B 1 113 ? 5.43 -35.906 -12.422 1 94.19 113 GLY B CA 1
ATOM 3513 C C . GLY B 1 113 ? 4.617 -34.625 -12.383 1 94.19 113 GLY B C 1
ATOM 3514 O O . GLY B 1 113 ? 4.578 -33.875 -13.367 1 94.19 113 GLY B O 1
ATOM 3515 N N . VAL B 1 114 ? 3.922 -34.438 -11.328 1 96.81 114 VAL B N 1
ATOM 3516 C CA . VAL B 1 114 ? 3.143 -33.219 -11.164 1 96.81 114 VAL B CA 1
ATOM 3517 C C . VAL B 1 114 ? 3.998 -32.156 -10.492 1 96.81 114 VAL B C 1
ATOM 3519 O O . VAL B 1 114 ? 4.766 -32.438 -9.57 1 96.81 114 VAL B O 1
ATOM 3522 N N . LYS B 1 115 ? 3.961 -30.938 -10.969 1 97.88 115 LYS B N 1
ATOM 3523 C CA . LYS B 1 115 ? 4.645 -29.797 -10.359 1 97.88 115 LYS B CA 1
ATOM 3524 C C . LYS B 1 115 ? 3.656 -28.703 -9.984 1 97.88 115 LYS B C 1
ATOM 3526 O O . LYS B 1 115 ? 2.594 -28.578 -10.602 1 97.88 115 LYS B O 1
ATOM 3531 N N . LEU B 1 116 ? 3.984 -27.969 -8.984 1 98.62 116 LEU B N 1
ATOM 3532 C CA . LEU B 1 116 ? 3.15 -26.812 -8.656 1 98.62 116 LEU B CA 1
ATOM 3533 C C . LEU B 1 116 ? 3.268 -25.734 -9.727 1 98.62 116 LEU B C 1
ATOM 3535 O O . LEU B 1 116 ? 4.352 -25.203 -9.945 1 98.62 116 LEU B O 1
ATOM 3539 N N . TRP B 1 117 ? 2.178 -25.469 -10.328 1 98.69 117 TRP B N 1
ATOM 3540 C CA . TRP B 1 117 ? 2.148 -24.562 -11.469 1 98.69 117 TRP B CA 1
ATOM 3541 C C . TRP B 1 117 ? 1.748 -23.156 -11.023 1 98.69 117 TRP B C 1
ATOM 3543 O O . TRP B 1 117 ? 2.307 -22.156 -11.5 1 98.69 117 TRP B O 1
ATOM 3553 N N . ALA B 1 118 ? 0.788 -23.094 -10.094 1 98.88 118 ALA B N 1
ATOM 3554 C CA . ALA B 1 118 ? 0.299 -21.766 -9.719 1 98.88 118 ALA B CA 1
ATOM 3555 C C . ALA B 1 118 ? -0.103 -21.719 -8.242 1 98.88 118 ALA B C 1
ATOM 3557 O O . ALA B 1 118 ? -0.674 -22.688 -7.727 1 98.88 118 ALA B O 1
ATOM 3558 N N . VAL B 1 119 ? 0.231 -20.641 -7.652 1 98.88 119 VAL B N 1
ATOM 3559 C CA . VAL B 1 119 ? -0.3 -20.266 -6.348 1 98.88 119 VAL B CA 1
ATOM 3560 C C . VAL B 1 119 ? -1.223 -19.047 -6.496 1 98.88 119 VAL B C 1
ATOM 3562 O O . VAL B 1 119 ? -0.847 -18.047 -7.105 1 98.88 119 VAL B O 1
ATOM 3565 N N . ILE B 1 120 ? -2.441 -19.203 -5.965 1 98.81 120 ILE B N 1
ATOM 3566 C CA . ILE B 1 120 ? -3.436 -18.141 -6.047 1 98.81 120 ILE B CA 1
ATOM 3567 C C . ILE B 1 120 ? -3.717 -17.594 -4.648 1 98.81 120 ILE B C 1
ATOM 3569 O O . ILE B 1 120 ? -4.383 -18.25 -3.84 1 98.81 120 ILE B O 1
ATOM 3573 N N . ASN B 1 121 ? -3.18 -16.422 -4.434 1 98.62 121 ASN B N 1
ATOM 3574 C CA . ASN B 1 121 ? -3.539 -15.656 -3.238 1 98.62 121 ASN B CA 1
ATOM 3575 C C . ASN B 1 121 ? -4.918 -15.016 -3.377 1 98.62 121 ASN B C 1
AT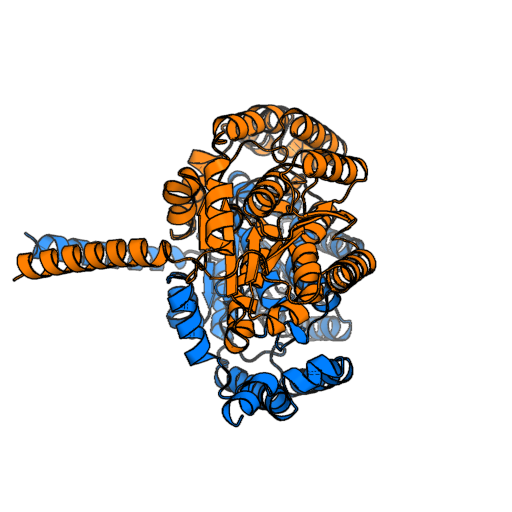OM 3577 O O . ASN B 1 121 ? -5.043 -13.914 -3.908 1 98.62 121 ASN B O 1
ATOM 3581 N N . ASN B 1 122 ? -5.883 -15.664 -2.787 1 97.31 122 ASN B N 1
ATOM 3582 C CA . ASN B 1 122 ? -7.262 -15.211 -2.969 1 97.31 122 ASN B CA 1
ATOM 3583 C C . ASN B 1 122 ? -7.898 -14.812 -1.642 1 97.31 122 ASN B C 1
ATOM 3585 O O . ASN B 1 122 ? -8.875 -14.062 -1.619 1 97.31 122 ASN B O 1
ATOM 3589 N N . ALA B 1 123 ? -7.344 -15.32 -0.551 1 92.88 123 ALA B N 1
ATOM 3590 C CA . ALA B 1 123 ? -7.906 -15.008 0.758 1 92.88 123 ALA B CA 1
ATOM 3591 C C . ALA B 1 123 ? -7.887 -13.5 1.016 1 92.88 123 ALA B C 1
ATOM 3593 O O . ALA B 1 123 ? -6.922 -12.82 0.66 1 92.88 123 ALA B O 1
ATOM 3594 N N . GLY B 1 124 ? -8.914 -13 1.56 1 90.88 124 GLY B N 1
ATOM 3595 C CA . GLY B 1 124 ? -8.969 -11.578 1.884 1 90.88 124 GLY B CA 1
ATOM 3596 C C . GLY B 1 124 ? -10.109 -11.227 2.818 1 90.88 124 GLY B C 1
ATOM 3597 O O . GLY B 1 124 ? -11.078 -11.977 2.945 1 90.88 124 GLY B O 1
ATOM 3598 N N . VAL B 1 125 ? -9.953 -10.102 3.473 1 85.81 125 VAL B N 1
ATOM 3599 C CA . VAL B 1 125 ? -10.992 -9.625 4.387 1 85.81 125 VAL B CA 1
ATOM 3600 C C . VAL B 1 125 ? -11.242 -8.141 4.152 1 85.81 125 VAL B C 1
ATOM 3602 O O . VAL B 1 125 ? -10.344 -7.414 3.721 1 85.81 125 VAL B O 1
ATOM 3605 N N . PHE B 1 126 ? -12.414 -7.789 4.297 1 82.06 126 PHE B N 1
ATOM 3606 C CA . PHE B 1 126 ? -12.828 -6.395 4.398 1 82.06 126 PHE B CA 1
ATOM 3607 C C . PHE B 1 126 ? -13.383 -6.094 5.785 1 82.06 126 PHE B C 1
ATOM 3609 O O . PHE B 1 126 ? -14.57 -6.285 6.035 1 82.06 126 PHE B O 1
ATOM 3616 N N . THR B 1 127 ? -12.594 -5.621 6.676 1 69.81 127 THR B N 1
ATOM 3617 C CA . THR B 1 127 ? -12.898 -5.645 8.102 1 69.81 127 THR B CA 1
ATOM 3618 C C . THR B 1 127 ? -13.688 -4.402 8.508 1 69.81 127 THR B C 1
ATOM 3620 O O . THR B 1 127 ? -14.492 -4.453 9.438 1 69.81 127 THR B O 1
ATOM 3623 N N . THR B 1 128 ? -13.383 -3.314 7.988 1 72.81 128 THR B N 1
ATOM 3624 C CA . THR B 1 128 ? -14.008 -2.117 8.531 1 72.81 128 THR B CA 1
ATOM 3625 C C . THR B 1 128 ? -14.344 -1.126 7.426 1 72.81 128 THR B C 1
ATOM 3627 O O . THR B 1 128 ? -13.57 -0.954 6.48 1 72.81 128 THR B O 1
ATOM 3630 N N . TYR B 1 129 ? -15.594 -0.643 7.668 1 76.5 129 TYR B N 1
ATOM 3631 C CA . TYR B 1 129 ? -16.047 0.464 6.84 1 76.5 129 TYR B CA 1
ATOM 3632 C C . TYR B 1 129 ? -16.375 1.688 7.688 1 76.5 129 TYR B C 1
ATOM 3634 O O . TYR B 1 129 ? -16.891 1.56 8.797 1 76.5 129 TYR B O 1
ATOM 3642 N N . GLY B 1 130 ? -16.062 2.754 7.199 1 87.25 130 GLY B N 1
ATOM 3643 C CA . GLY B 1 130 ? -16.297 4.027 7.859 1 87.25 130 GLY B CA 1
ATOM 3644 C C . GLY B 1 130 ? -15.094 4.953 7.801 1 87.25 130 GLY B C 1
ATOM 3645 O O . GLY B 1 130 ? -14.016 4.551 7.352 1 87.25 130 GLY B O 1
ATOM 3646 N N . PRO B 1 131 ? -15.375 6.164 8.25 1 92.56 131 PRO B N 1
ATOM 3647 C CA . PRO B 1 131 ? -14.25 7.098 8.25 1 92.56 131 PRO B CA 1
ATOM 3648 C C . PRO B 1 131 ? -13.094 6.625 9.125 1 92.56 131 PRO B C 1
ATOM 3650 O O . PRO B 1 131 ? -13.297 5.832 10.047 1 92.56 131 PRO B O 1
ATOM 3653 N N . ASP B 1 132 ? -11.906 7.062 8.789 1 95.75 132 ASP B N 1
ATOM 3654 C CA . ASP B 1 132 ? -10.711 6.746 9.555 1 95.75 132 ASP B CA 1
ATOM 3655 C C . ASP B 1 132 ? -10.922 7.051 11.039 1 95.75 132 ASP B C 1
ATOM 3657 O O . ASP B 1 132 ? -10.375 6.359 11.906 1 95.75 132 ASP B O 1
ATOM 3661 N N . ASP B 1 133 ? -11.734 8 11.336 1 94.88 133 ASP B N 1
ATOM 3662 C CA . ASP B 1 133 ? -12.039 8.383 12.711 1 94.88 133 ASP B CA 1
ATOM 3663 C C . ASP B 1 133 ? -12.648 7.211 13.477 1 94.88 133 ASP B C 1
ATOM 3665 O O . ASP B 1 133 ? -12.602 7.18 14.711 1 94.88 133 ASP B O 1
ATOM 3669 N N . TRP B 1 134 ? -13.266 6.301 12.703 1 93.25 134 TRP B N 1
ATOM 3670 C CA . TRP B 1 134 ? -13.922 5.16 13.336 1 93.25 134 TRP B CA 1
ATOM 3671 C C . TRP B 1 134 ? -12.992 3.951 13.383 1 93.25 134 TRP B C 1
ATOM 3673 O O . TRP B 1 134 ? -13.344 2.914 13.945 1 93.25 134 TRP B O 1
ATOM 3683 N N . CYS B 1 135 ? -11.82 4.062 12.859 1 93.38 135 CYS B N 1
ATOM 3684 C CA . CYS B 1 135 ? -10.906 2.93 12.742 1 93.38 135 CYS B CA 1
ATOM 3685 C C . CYS B 1 135 ? -9.789 3.018 13.773 1 93.38 135 CYS B C 1
ATOM 3687 O O . CYS B 1 135 ? -9.281 4.102 14.047 1 93.38 135 CYS B O 1
ATOM 3689 N N . SER B 1 136 ? -9.461 1.897 14.328 1 92.44 136 SER B N 1
ATOM 3690 C CA . SER B 1 136 ? -8.312 1.795 15.219 1 92.44 136 SER B CA 1
ATOM 3691 C C . SER B 1 136 ? -7.074 1.318 14.461 1 92.44 136 SER B C 1
ATOM 3693 O O . SER B 1 136 ? -7.172 0.861 13.32 1 92.44 136 SER B O 1
ATOM 3695 N N . ILE B 1 137 ? -5.957 1.441 15.125 1 95.12 137 ILE B N 1
ATOM 3696 C CA . ILE B 1 137 ? -4.715 0.936 14.539 1 95.12 137 ILE B CA 1
ATOM 3697 C C . ILE B 1 137 ? -4.82 -0.573 14.336 1 95.12 137 ILE B C 1
ATOM 3699 O O . ILE B 1 137 ? -4.297 -1.11 13.359 1 95.12 137 ILE B O 1
ATOM 3703 N N . ASP B 1 138 ? -5.48 -1.232 15.227 1 93.56 138 ASP B N 1
ATOM 3704 C CA . ASP B 1 138 ? -5.621 -2.684 15.148 1 93.56 138 ASP B CA 1
ATOM 3705 C C . ASP B 1 138 ? -6.441 -3.092 13.93 1 93.56 138 ASP B C 1
ATOM 3707 O O . ASP B 1 138 ? -6.199 -4.145 13.336 1 93.56 138 ASP B O 1
ATOM 3711 N N . ASP B 1 139 ? -7.41 -2.279 13.531 1 93.06 139 ASP B N 1
ATOM 3712 C CA . ASP B 1 139 ? -8.172 -2.549 12.312 1 93.06 139 ASP B CA 1
ATOM 3713 C C . ASP B 1 139 ? -7.258 -2.559 11.094 1 93.06 139 ASP B C 1
ATOM 3715 O O . ASP B 1 139 ? -7.371 -3.438 10.234 1 93.06 139 ASP B O 1
ATOM 3719 N N . TYR B 1 140 ? -6.387 -1.576 11.023 1 96.5 140 TYR B N 1
ATOM 3720 C CA . TYR B 1 140 ? -5.422 -1.521 9.93 1 96.5 140 TYR B CA 1
ATOM 3721 C C . TYR B 1 140 ? -4.469 -2.709 9.984 1 96.5 140 TYR B C 1
ATOM 3723 O O . TYR B 1 140 ? -4.203 -3.35 8.969 1 96.5 140 TYR B O 1
ATOM 3731 N N . ARG B 1 141 ? -3.984 -2.977 11.18 1 95.56 141 ARG B N 1
ATOM 3732 C CA . ARG B 1 141 ? -3.043 -4.074 11.367 1 95.56 141 ARG B CA 1
ATOM 3733 C C . ARG B 1 141 ? -3.65 -5.402 10.922 1 95.56 141 ARG B C 1
ATOM 3735 O O . ARG B 1 141 ? -2.994 -6.191 10.242 1 95.56 141 ARG B O 1
ATOM 3742 N N . PHE B 1 142 ? -4.84 -5.625 11.312 1 94.19 142 PHE B N 1
ATOM 3743 C CA . PHE B 1 142 ? -5.508 -6.871 10.953 1 94.19 142 PHE B CA 1
ATOM 3744 C C . PHE B 1 142 ? -5.688 -6.977 9.445 1 94.19 142 PHE B C 1
ATOM 3746 O O . PHE B 1 142 ? -5.449 -8.031 8.859 1 94.19 142 PHE B O 1
ATOM 3753 N N . SER B 1 143 ? -6.133 -5.918 8.836 1 94.88 143 SER B N 1
ATOM 3754 C CA . SER B 1 143 ? -6.289 -5.891 7.387 1 94.88 143 SER B CA 1
ATOM 3755 C C . SER B 1 143 ? -4.973 -6.207 6.684 1 94.88 143 SER B C 1
ATOM 3757 O O . SER B 1 143 ? -4.949 -6.988 5.73 1 94.88 143 SER B O 1
ATOM 3759 N N . PHE B 1 144 ? -3.857 -5.641 7.145 1 96.88 144 PHE B N 1
ATOM 3760 C CA . PHE B 1 144 ? -2.543 -5.902 6.57 1 96.88 144 PHE B CA 1
ATOM 3761 C C . PHE B 1 144 ? -2.143 -7.359 6.773 1 96.88 144 PHE B C 1
ATOM 3763 O O . PHE B 1 144 ? -1.59 -7.988 5.871 1 96.88 144 PHE B O 1
ATOM 3770 N N . GLU B 1 145 ? -2.42 -7.824 7.938 1 96.81 145 GLU B N 1
ATOM 3771 C CA . GLU B 1 145 ? -1.992 -9.172 8.297 1 96.81 145 GLU B CA 1
ATOM 3772 C C . GLU B 1 145 ? -2.607 -10.211 7.367 1 96.81 145 GLU B C 1
ATOM 3774 O O . GLU B 1 145 ? -1.964 -11.211 7.027 1 96.81 145 GLU B O 1
ATOM 3779 N N . VAL B 1 146 ? -3.766 -9.992 6.949 1 96.06 146 VAL B N 1
ATOM 3780 C CA . VAL B 1 146 ? -4.461 -10.969 6.113 1 96.06 146 VAL B CA 1
ATOM 3781 C C . VAL B 1 146 ? -4.238 -10.641 4.641 1 96.06 146 VAL B C 1
ATOM 3783 O O . VAL B 1 146 ? -3.727 -11.469 3.885 1 96.06 146 VAL B O 1
ATOM 3786 N N . ASN B 1 147 ? -4.535 -9.414 4.242 1 96.88 147 ASN B N 1
ATOM 3787 C CA . ASN B 1 147 ? -4.629 -9.047 2.832 1 96.88 147 ASN B CA 1
ATOM 3788 C C . ASN B 1 147 ? -3.25 -8.852 2.211 1 96.88 147 ASN B C 1
ATOM 3790 O O . ASN B 1 147 ? -3.1 -8.914 0.99 1 96.88 147 ASN B O 1
ATOM 3794 N N . THR B 1 148 ? -2.262 -8.516 3.021 1 98.31 148 THR B N 1
ATOM 3795 C CA . THR B 1 148 ? -0.941 -8.203 2.484 1 98.31 148 THR B CA 1
ATOM 3796 C C . THR B 1 148 ? 0.096 -9.203 2.984 1 98.31 148 THR B C 1
ATOM 3798 O O . THR B 1 148 ? 0.586 -10.031 2.215 1 98.31 148 THR B O 1
ATOM 3801 N N . LEU B 1 149 ? 0.299 -9.219 4.289 1 98.38 149 LEU B N 1
ATOM 3802 C CA . LEU B 1 149 ? 1.333 -10.078 4.848 1 98.38 149 LEU B CA 1
ATOM 3803 C C . LEU B 1 149 ? 0.98 -11.547 4.648 1 98.38 149 LEU B C 1
ATOM 3805 O O . LEU B 1 149 ? 1.868 -12.383 4.461 1 98.38 149 LEU B O 1
ATOM 3809 N N . GLY B 1 150 ? -0.32 -11.844 4.727 1 98.38 150 GLY B N 1
ATOM 3810 C CA . GLY B 1 150 ? -0.747 -13.203 4.43 1 98.38 150 GLY B CA 1
ATOM 3811 C C . GLY B 1 150 ? -0.349 -13.664 3.037 1 98.38 150 GLY B C 1
ATOM 3812 O O . GLY B 1 150 ? 0.154 -14.773 2.863 1 98.38 150 GLY B O 1
ATOM 3813 N N . HIS B 1 151 ? -0.553 -12.836 2.043 1 98.44 151 HIS B N 1
ATOM 3814 C CA . HIS B 1 151 ? -0.192 -13.141 0.663 1 98.44 151 HIS B CA 1
ATOM 3815 C C . HIS B 1 151 ? 1.32 -13.242 0.498 1 98.44 151 HIS B C 1
ATOM 3817 O O . HIS B 1 151 ? 1.812 -14.086 -0.261 1 98.44 151 HIS B O 1
ATOM 3823 N N . ILE B 1 152 ? 2.057 -12.375 1.191 1 98.5 152 ILE B N 1
ATOM 3824 C CA . ILE B 1 152 ? 3.514 -12.422 1.162 1 98.5 152 ILE B CA 1
ATOM 3825 C C . ILE B 1 152 ? 4 -13.742 1.748 1 98.5 152 ILE B C 1
ATOM 3827 O O . ILE B 1 152 ? 4.852 -14.414 1.161 1 98.5 152 ILE B O 1
ATOM 3831 N N . ARG B 1 153 ? 3.41 -14.156 2.875 1 98.12 153 ARG B N 1
ATOM 3832 C CA . ARG B 1 153 ? 3.768 -15.398 3.553 1 98.12 153 ARG B CA 1
ATOM 3833 C C . ARG B 1 153 ? 3.578 -16.594 2.631 1 98.12 153 ARG B C 1
ATOM 3835 O O . ARG B 1 153 ? 4.461 -17.453 2.527 1 98.12 153 ARG B O 1
ATOM 3842 N N . VAL B 1 154 ? 2.475 -16.625 2.016 1 98.62 154 VAL B N 1
ATOM 3843 C CA . VAL B 1 154 ? 2.158 -17.734 1.125 1 98.62 154 VAL B CA 1
ATOM 3844 C C . VAL B 1 154 ? 3.113 -17.734 -0.067 1 98.62 154 VAL B C 1
ATOM 3846 O O . VAL B 1 154 ? 3.67 -18.766 -0.428 1 98.62 154 VAL B O 1
ATOM 3849 N N . SER B 1 155 ? 3.301 -16.578 -0.692 1 98.56 155 SER B N 1
ATOM 3850 C CA . SER B 1 155 ? 4.195 -16.469 -1.84 1 98.56 155 SER B CA 1
ATOM 3851 C C . SER B 1 155 ? 5.605 -16.938 -1.49 1 98.56 155 SER B C 1
ATOM 3853 O O . SER B 1 155 ? 6.227 -17.672 -2.254 1 98.56 155 SER B O 1
ATOM 3855 N N . GLN B 1 156 ? 6.07 -16.516 -0.34 1 97.31 156 GLN B N 1
ATOM 3856 C CA . GLN B 1 156 ? 7.422 -16.875 0.081 1 97.31 156 GLN B CA 1
ATOM 3857 C C . GLN B 1 156 ? 7.543 -18.359 0.372 1 97.31 156 GLN B C 1
ATOM 3859 O O . GLN B 1 156 ? 8.562 -18.984 0.063 1 97.31 156 GLN B O 1
ATOM 3864 N N . ALA B 1 157 ? 6.52 -18.938 0.952 1 97.56 157 ALA B N 1
ATOM 3865 C CA . ALA B 1 157 ? 6.547 -20.344 1.338 1 97.56 157 ALA B CA 1
ATOM 3866 C C . ALA B 1 157 ? 6.539 -21.25 0.109 1 97.56 157 ALA B C 1
ATOM 3868 O O . ALA B 1 157 ? 7.09 -22.359 0.139 1 97.56 157 ALA B O 1
ATOM 3869 N N . PHE B 1 158 ? 5.922 -20.797 -0.988 1 98 158 PHE B N 1
ATOM 3870 C CA . PHE B 1 158 ? 5.703 -21.672 -2.137 1 98 158 PHE B CA 1
ATOM 3871 C C . PHE B 1 158 ? 6.652 -21.312 -3.275 1 98 158 PHE B C 1
ATOM 3873 O O . PHE B 1 158 ? 6.699 -22.016 -4.293 1 98 158 PHE B O 1
ATOM 3880 N N . LYS B 1 159 ? 7.375 -20.297 -3.119 1 96.31 159 LYS B N 1
ATOM 3881 C CA . LYS B 1 159 ? 8.156 -19.688 -4.195 1 96.31 159 LYS B CA 1
ATOM 3882 C C . LYS B 1 159 ? 9.172 -20.672 -4.758 1 96.31 159 LYS B C 1
ATOM 3884 O O . LYS B 1 159 ? 9.398 -20.719 -5.969 1 96.31 159 LYS B O 1
ATOM 3889 N N . SER B 1 160 ? 9.836 -21.438 -3.93 1 95.12 160 SER B N 1
ATOM 3890 C CA . SER B 1 160 ? 10.836 -22.391 -4.395 1 95.12 160 SER B CA 1
ATOM 3891 C C . SER B 1 160 ? 10.227 -23.422 -5.34 1 95.12 160 SER B C 1
ATOM 3893 O O . SER B 1 160 ? 10.852 -23.797 -6.34 1 95.12 160 SER B O 1
ATOM 3895 N N . LEU B 1 161 ? 9.07 -23.891 -5.066 1 96.75 161 LEU B N 1
ATOM 3896 C CA . LEU B 1 161 ? 8.375 -24.844 -5.922 1 96.75 161 LEU B CA 1
ATOM 3897 C C . LEU B 1 161 ? 8.016 -24.203 -7.262 1 96.75 161 LEU B C 1
ATOM 3899 O O . LEU B 1 161 ? 8.094 -24.859 -8.305 1 96.75 161 LEU B O 1
ATOM 3903 N N . LEU B 1 162 ? 7.664 -22.969 -7.215 1 97.94 162 LEU B N 1
ATOM 3904 C CA . LEU B 1 162 ? 7.262 -22.266 -8.43 1 97.94 162 LEU B CA 1
ATOM 3905 C C . LEU B 1 162 ? 8.461 -22 -9.32 1 97.94 162 LEU B C 1
ATOM 3907 O O . LEU B 1 162 ? 8.344 -22 -10.547 1 97.94 162 LEU B O 1
ATOM 3911 N N . LYS B 1 163 ? 9.586 -21.703 -8.727 1 95.81 163 LYS B N 1
ATOM 3912 C CA . LYS B 1 163 ? 10.805 -21.531 -9.508 1 95.81 163 LYS B CA 1
ATOM 3913 C C . LYS B 1 163 ? 11.156 -22.812 -10.266 1 95.81 163 LYS B C 1
ATOM 3915 O O . LYS B 1 163 ? 11.578 -22.75 -11.422 1 95.81 163 LYS B O 1
ATOM 3920 N N . GLN B 1 164 ? 10.922 -23.938 -9.656 1 94.31 164 GLN B N 1
ATOM 3921 C CA . GLN B 1 164 ? 11.219 -25.219 -10.281 1 94.31 164 GLN B CA 1
ATOM 3922 C C . GLN B 1 164 ? 10.328 -25.453 -11.492 1 94.31 164 GLN B C 1
ATOM 3924 O O . GLN B 1 164 ? 10.773 -26 -12.508 1 94.31 164 GLN B O 1
ATOM 3929 N N . SER B 1 165 ? 9.133 -25.062 -11.398 1 97.12 165 SER B N 1
ATOM 3930 C CA . SER B 1 165 ? 8.18 -25.344 -12.461 1 97.12 165 SER B CA 1
ATOM 3931 C C . SER B 1 165 ? 8.094 -24.172 -13.438 1 97.12 165 SER B C 1
ATOM 3933 O O . SER B 1 165 ? 7.418 -24.266 -14.469 1 97.12 165 SER B O 1
ATOM 3935 N N . LYS B 1 166 ? 8.828 -23.062 -13.086 1 97.38 166 LYS B N 1
ATOM 3936 C CA . LYS B 1 166 ? 8.633 -21.828 -13.836 1 97.38 166 LYS B CA 1
ATOM 3937 C C . LYS B 1 166 ? 7.156 -21.469 -13.922 1 97.38 166 LYS B C 1
ATOM 3939 O O . LYS B 1 166 ? 6.645 -21.188 -15.008 1 97.38 166 LYS B O 1
ATOM 3944 N N . GLY B 1 167 ? 6.488 -21.531 -12.766 1 98.31 167 GLY B N 1
ATOM 3945 C CA . GLY B 1 167 ? 5.051 -21.359 -12.648 1 98.31 167 GLY B CA 1
ATOM 3946 C C . GLY B 1 167 ? 4.633 -19.922 -12.43 1 98.31 167 GLY B C 1
ATOM 3947 O O . GLY B 1 167 ? 5.207 -19 -13.023 1 98.31 167 GLY B O 1
ATOM 3948 N N . ARG B 1 168 ? 3.451 -19.781 -11.633 1 98.31 168 ARG B N 1
ATOM 3949 C CA . ARG B 1 168 ? 2.902 -18.422 -11.555 1 98.31 168 ARG B CA 1
ATOM 3950 C C . ARG B 1 168 ? 2.359 -18.141 -10.164 1 98.31 168 ARG B C 1
ATOM 3952 O O . ARG B 1 168 ? 1.938 -19.047 -9.453 1 98.31 168 ARG B O 1
ATOM 3959 N N . ILE B 1 169 ? 2.436 -16.953 -9.797 1 98.81 169 ILE B N 1
ATOM 3960 C CA . ILE B 1 169 ? 1.78 -16.422 -8.609 1 98.81 169 ILE B CA 1
ATOM 3961 C C . ILE B 1 169 ? 0.663 -15.461 -9.016 1 98.81 169 ILE B C 1
ATOM 3963 O O . ILE B 1 169 ? 0.907 -14.477 -9.719 1 98.81 169 ILE B O 1
ATOM 3967 N N . LEU B 1 170 ? -0.547 -15.789 -8.688 1 98.81 170 LEU B N 1
ATOM 3968 C CA . LEU B 1 170 ? -1.696 -14.914 -8.883 1 98.81 170 LEU B CA 1
ATOM 3969 C C . LEU B 1 170 ? -2.178 -14.336 -7.555 1 98.81 170 LEU B C 1
ATOM 3971 O O . LEU B 1 170 ? -2.27 -15.055 -6.559 1 98.81 170 LEU B O 1
ATOM 3975 N N . THR B 1 171 ? -2.447 -13.07 -7.543 1 98.62 171 THR B N 1
ATOM 3976 C CA . THR B 1 171 ? -2.992 -12.438 -6.348 1 98.62 171 THR B CA 1
ATOM 3977 C C . THR B 1 171 ? -4.191 -11.562 -6.695 1 98.62 171 THR B C 1
ATOM 3979 O O . THR B 1 171 ? -4.145 -10.789 -7.652 1 98.62 171 THR B O 1
ATOM 3982 N N . VAL B 1 172 ? -5.234 -11.773 -5.91 1 96.56 172 VAL B N 1
ATOM 3983 C CA . VAL B 1 172 ? -6.414 -10.938 -6.102 1 96.56 172 VAL B CA 1
ATOM 3984 C C . VAL B 1 172 ? -6.336 -9.719 -5.188 1 96.56 172 VAL B C 1
ATOM 3986 O O . VAL B 1 172 ? -6.098 -9.852 -3.984 1 96.56 172 VAL B O 1
ATOM 3989 N N . THR B 1 173 ? -6.398 -8.641 -5.762 1 95.25 173 THR B N 1
ATOM 3990 C CA . THR B 1 173 ? -6.516 -7.395 -5.008 1 95.25 173 THR B CA 1
ATOM 3991 C C . THR B 1 173 ? -7.91 -6.793 -5.164 1 95.25 173 THR B C 1
ATOM 3993 O O . THR B 1 173 ? -8.883 -7.332 -4.637 1 95.25 173 THR B O 1
ATOM 3996 N N . SER B 1 174 ? -8.062 -5.676 -5.797 1 90.69 174 SER B N 1
ATOM 3997 C CA . SER B 1 174 ? -9.305 -4.934 -6.008 1 90.69 174 SER B CA 1
ATOM 3998 C C . SER B 1 174 ? -9.047 -3.625 -6.75 1 90.69 174 SER B C 1
ATOM 4000 O O . SER B 1 174 ? -7.895 -3.195 -6.879 1 90.69 174 SER B O 1
ATOM 4002 N N . VAL B 1 175 ? -10.125 -3.143 -7.273 1 90.19 175 VAL B N 1
ATOM 4003 C CA . VAL B 1 175 ? -10.023 -1.771 -7.762 1 90.19 175 VAL B CA 1
ATOM 4004 C C . VAL B 1 175 ? -9.586 -0.848 -6.625 1 90.19 175 VAL B C 1
ATOM 4006 O O . VAL B 1 175 ? -9 0.207 -6.867 1 90.19 175 VAL B O 1
ATOM 4009 N N . ALA B 1 176 ? -9.797 -1.294 -5.406 1 90 176 ALA B N 1
ATOM 4010 C CA . ALA B 1 176 ? -9.375 -0.55 -4.223 1 90 176 ALA B CA 1
ATOM 4011 C C . ALA B 1 176 ? -7.859 -0.602 -4.051 1 90 176 ALA B C 1
ATOM 4013 O O . ALA B 1 176 ? -7.309 0.031 -3.145 1 90 176 ALA B O 1
ATOM 4014 N N . GLY B 1 177 ? -7.18 -1.288 -4.867 1 92.69 177 GLY B N 1
ATOM 4015 C CA . GLY B 1 177 ? -5.727 -1.274 -4.93 1 92.69 177 GLY B CA 1
ATOM 4016 C C . GLY B 1 177 ? -5.184 -0.28 -5.938 1 92.69 177 GLY B C 1
ATOM 4017 O O . GLY B 1 177 ? -3.969 -0.096 -6.047 1 92.69 177 GLY B O 1
ATOM 4018 N N . ARG B 1 178 ? -6.086 0.37 -6.629 1 91.88 178 ARG B N 1
ATOM 4019 C CA . ARG B 1 178 ? -5.723 1.327 -7.668 1 91.88 178 ARG B CA 1
ATOM 4020 C C . ARG B 1 178 ? -6.238 2.723 -7.332 1 91.88 178 ARG B C 1
ATOM 4022 O O . ARG B 1 178 ? -5.617 3.723 -7.691 1 91.88 178 ARG B O 1
ATOM 4029 N N . VAL B 1 179 ? -7.379 2.736 -6.719 1 93.56 179 VAL B N 1
ATOM 4030 C CA . VAL B 1 179 ? -7.961 3.975 -6.215 1 93.56 179 VAL B CA 1
ATOM 4031 C C . VAL B 1 179 ? -8.289 3.83 -4.73 1 93.56 179 VAL B C 1
ATOM 4033 O O . VAL B 1 179 ? -8.984 2.889 -4.332 1 93.56 179 VAL B O 1
ATOM 4036 N N . SER B 1 180 ? -7.777 4.773 -3.973 1 94.12 180 SER B N 1
ATOM 4037 C CA . SER B 1 180 ? -8.086 4.738 -2.547 1 94.12 180 SER B CA 1
ATOM 4038 C C . SER B 1 180 ? -9.516 5.191 -2.281 1 94.12 180 SER B C 1
ATOM 4040 O O . SER B 1 180 ? -9.844 6.371 -2.441 1 94.12 180 SER B O 1
ATOM 4042 N N . LEU B 1 181 ? -10.352 4.293 -1.825 1 89.56 181 LEU B N 1
ATOM 4043 C CA . LEU B 1 181 ? -11.758 4.582 -1.562 1 89.56 181 LEU B CA 1
ATOM 4044 C C . LEU B 1 181 ? -11.922 5.27 -0.211 1 89.56 181 LEU B C 1
ATOM 4046 O O . LEU B 1 181 ? -11.414 4.785 0.804 1 89.56 181 LEU B O 1
ATOM 4050 N N . PRO B 1 182 ? -12.633 6.418 -0.222 1 91.5 182 PRO B N 1
ATOM 4051 C CA . PRO B 1 182 ? -12.969 6.973 1.092 1 91.5 182 PRO B CA 1
ATOM 4052 C C . PRO B 1 182 ? -13.812 6.02 1.938 1 91.5 182 PRO B C 1
ATOM 4054 O O . PRO B 1 182 ? -14.641 5.281 1.4 1 91.5 182 PRO B O 1
ATOM 4057 N N . TYR B 1 183 ? -13.531 6.023 3.299 1 89.81 183 TYR B N 1
ATOM 4058 C CA . TYR B 1 183 ? -14.289 5.242 4.273 1 89.81 183 TYR B CA 1
ATOM 4059 C C . TYR B 1 183 ? -13.945 3.762 4.168 1 89.81 183 TYR B C 1
ATOM 4061 O O . TYR B 1 183 ? -14.711 2.908 4.617 1 89.81 183 TYR B O 1
ATOM 4069 N N . ALA B 1 184 ? -12.852 3.455 3.486 1 91.12 184 ALA B N 1
ATOM 4070 C CA . ALA B 1 184 ? -12.344 2.09 3.393 1 91.12 184 ALA B CA 1
ATOM 4071 C C . ALA B 1 184 ? -10.836 2.051 3.629 1 91.12 184 ALA B C 1
ATOM 4073 O O . ALA B 1 184 ? -10.117 1.288 2.979 1 91.12 184 ALA B O 1
ATOM 4074 N N . GLY B 1 185 ? -10.367 2.844 4.52 1 94.94 185 GLY B N 1
ATOM 4075 C CA . GLY B 1 185 ? -8.953 3.043 4.793 1 94.94 185 GLY B CA 1
ATOM 4076 C C . GLY B 1 185 ? -8.195 1.743 4.973 1 94.94 185 GLY B C 1
ATOM 4077 O O . GLY B 1 185 ? -7.258 1.458 4.227 1 94.94 185 GLY B O 1
ATOM 4078 N N . PRO B 1 186 ? -8.625 0.909 5.965 1 95.31 186 PRO B N 1
ATOM 4079 C CA . PRO B 1 186 ? -7.898 -0.337 6.215 1 95.31 186 PRO B CA 1
ATOM 4080 C C . PRO B 1 186 ? -7.832 -1.239 4.984 1 95.31 186 PRO B C 1
ATOM 4082 O O . PRO B 1 186 ? -6.781 -1.815 4.691 1 95.31 186 PRO B O 1
ATOM 4085 N N . TYR B 1 187 ? -8.852 -1.347 4.258 1 94.12 187 TYR B N 1
ATOM 4086 C CA . TYR B 1 187 ? -8.914 -2.207 3.082 1 94.12 187 TYR B CA 1
ATOM 4087 C C . TYR B 1 187 ? -8.062 -1.646 1.948 1 94.12 187 TYR B C 1
ATOM 4089 O O . TYR B 1 187 ? -7.215 -2.35 1.396 1 94.12 187 TYR B O 1
ATOM 4097 N N . SER B 1 188 ? -8.242 -0.351 1.59 1 95.94 188 SER B N 1
ATOM 4098 C CA . SER B 1 188 ? -7.504 0.278 0.496 1 95.94 188 SER B CA 1
ATOM 4099 C C . SER B 1 188 ? -6 0.24 0.746 1 95.94 188 SER B C 1
ATOM 4101 O O . SER B 1 188 ? -5.227 -0.079 -0.157 1 95.94 188 SER B O 1
ATOM 4103 N N . THR B 1 189 ? -5.578 0.563 1.962 1 97.69 189 THR B N 1
ATOM 4104 C CA . THR B 1 189 ? -4.152 0.573 2.275 1 97.69 189 THR B CA 1
ATOM 4105 C C . THR B 1 189 ? -3.543 -0.812 2.07 1 97.69 189 THR B C 1
ATOM 4107 O O . THR B 1 189 ? -2.471 -0.942 1.478 1 97.69 189 THR B O 1
ATOM 4110 N N . SER B 1 190 ? -4.23 -1.842 2.502 1 97.5 190 SER B N 1
ATOM 4111 C CA . SER B 1 190 ? -3.717 -3.201 2.367 1 97.5 190 SER B CA 1
ATOM 4112 C C . SER B 1 190 ? -3.654 -3.627 0.905 1 97.5 190 SER B C 1
ATOM 4114 O O . SER B 1 190 ? -2.709 -4.297 0.488 1 97.5 190 SER B O 1
ATOM 4116 N N . LYS B 1 191 ? -4.664 -3.273 0.169 1 97.5 191 LYS B N 1
ATOM 4117 C CA . LYS B 1 191 ? -4.707 -3.688 -1.23 1 97.5 191 LYS B CA 1
ATOM 4118 C C . LYS B 1 191 ? -3.656 -2.947 -2.055 1 97.5 191 LYS B C 1
ATOM 4120 O O . LYS B 1 191 ? -3.049 -3.525 -2.957 1 97.5 191 LYS B O 1
ATOM 4125 N N . PHE B 1 192 ? -3.416 -1.646 -1.779 1 98.19 192 PHE B N 1
ATOM 4126 C CA . PHE B 1 192 ? -2.326 -0.921 -2.42 1 98.19 192 PHE B CA 1
ATOM 4127 C C . PHE B 1 192 ? -0.985 -1.578 -2.113 1 98.19 192 PHE B C 1
ATOM 4129 O O . PHE B 1 192 ? -0.149 -1.739 -3.006 1 98.19 192 PHE B O 1
ATOM 4136 N N . ALA B 1 193 ? -0.797 -1.909 -0.896 1 98.5 193 ALA B N 1
ATOM 4137 C CA . ALA B 1 193 ? 0.438 -2.574 -0.492 1 98.5 193 ALA B CA 1
ATOM 4138 C C . ALA B 1 193 ? 0.62 -3.895 -1.237 1 98.5 193 ALA B C 1
ATOM 4140 O O . ALA B 1 193 ? 1.727 -4.223 -1.672 1 98.5 193 ALA B O 1
ATOM 4141 N N . THR B 1 194 ? -0.433 -4.625 -1.381 1 98.5 194 THR B N 1
ATOM 4142 C CA . THR B 1 194 ? -0.385 -5.922 -2.041 1 98.5 194 THR B CA 1
ATOM 4143 C C . THR B 1 194 ? -0.029 -5.77 -3.516 1 98.5 194 THR B C 1
ATOM 4145 O O . THR B 1 194 ? 0.747 -6.559 -4.059 1 98.5 194 THR B O 1
ATOM 4148 N N . GLU B 1 195 ? -0.603 -4.773 -4.172 1 98.25 195 GLU B N 1
ATOM 4149 C CA . GLU B 1 195 ? -0.234 -4.504 -5.559 1 98.25 195 GLU B CA 1
ATOM 4150 C C . GLU B 1 195 ? 1.256 -4.199 -5.684 1 98.25 195 GLU B C 1
ATOM 4152 O O . GLU B 1 195 ? 1.92 -4.691 -6.598 1 98.25 195 GLU B O 1
ATOM 4157 N N . ALA B 1 196 ? 1.729 -3.383 -4.781 1 98.25 196 ALA B N 1
ATOM 4158 C CA . ALA B 1 196 ? 3.145 -3.021 -4.801 1 98.25 196 ALA B CA 1
ATOM 4159 C C . ALA B 1 196 ? 4.027 -4.254 -4.633 1 98.25 196 ALA B C 1
ATOM 4161 O O . ALA B 1 196 ? 5.062 -4.379 -5.297 1 98.25 196 ALA B O 1
ATOM 4162 N N . TYR B 1 197 ? 3.605 -5.145 -3.729 1 98.62 197 TYR B N 1
ATOM 4163 C CA . TYR B 1 197 ? 4.359 -6.379 -3.521 1 98.62 197 TYR B CA 1
ATOM 4164 C C . TYR B 1 197 ? 4.438 -7.191 -4.809 1 98.62 197 TYR B C 1
ATOM 4166 O O . TYR B 1 197 ? 5.516 -7.633 -5.207 1 98.62 197 TYR B O 1
ATOM 4174 N N . MET B 1 198 ? 3.334 -7.336 -5.43 1 98.69 198 MET B N 1
ATOM 4175 C CA . MET B 1 198 ? 3.262 -8.141 -6.645 1 98.69 198 MET B CA 1
ATOM 4176 C C . MET B 1 198 ? 4.094 -7.52 -7.762 1 98.69 198 MET B C 1
ATOM 4178 O O . MET B 1 198 ? 4.77 -8.234 -8.508 1 98.69 198 MET B O 1
ATOM 4182 N N . ASP B 1 199 ? 4.008 -6.23 -7.914 1 97.88 199 ASP B N 1
ATOM 4183 C CA . ASP B 1 199 ? 4.812 -5.547 -8.922 1 97.88 199 ASP B CA 1
ATOM 4184 C C . ASP B 1 199 ? 6.305 -5.727 -8.648 1 97.88 199 ASP B C 1
ATOM 4186 O O . ASP B 1 199 ? 7.105 -5.82 -9.578 1 97.88 199 ASP B O 1
ATOM 4190 N N . CYS B 1 200 ? 6.645 -5.742 -7.383 1 97.06 200 CYS B N 1
ATOM 4191 C CA . CYS B 1 200 ? 8.039 -5.926 -7 1 97.06 200 CYS B CA 1
ATOM 4192 C C . CYS B 1 200 ? 8.523 -7.324 -7.359 1 97.06 200 CYS B C 1
ATOM 4194 O O . CYS B 1 200 ? 9.508 -7.48 -8.094 1 97.06 200 CYS B O 1
ATOM 4196 N N . ILE B 1 201 ? 7.789 -8.312 -6.949 1 97.88 201 ILE B N 1
ATOM 4197 C CA . ILE B 1 201 ? 8.289 -9.672 -7.102 1 97.88 201 ILE B CA 1
ATOM 4198 C C . ILE B 1 201 ? 8.156 -10.109 -8.562 1 97.88 201 ILE B C 1
ATOM 4200 O O . ILE B 1 201 ? 8.914 -10.961 -9.031 1 97.88 201 ILE B O 1
ATOM 4204 N N . ARG B 1 202 ? 7.207 -9.539 -9.312 1 97.81 202 ARG B N 1
ATOM 4205 C CA . ARG B 1 202 ? 7.137 -9.82 -10.742 1 97.81 202 ARG B CA 1
ATOM 4206 C C . ARG B 1 202 ? 8.469 -9.547 -11.422 1 97.81 202 ARG B C 1
ATOM 4208 O O . ARG B 1 202 ? 8.945 -10.359 -12.219 1 97.81 202 ARG B O 1
ATOM 4215 N N . GLN B 1 203 ? 9.031 -8.43 -11.117 1 95.38 203 GLN B N 1
ATOM 4216 C CA . GLN B 1 203 ? 10.305 -8.023 -11.711 1 95.38 203 GLN B CA 1
ATOM 4217 C C . GLN B 1 203 ? 11.445 -8.922 -11.227 1 95.38 203 GLN B C 1
ATOM 4219 O O . GLN B 1 203 ? 12.32 -9.297 -12.016 1 95.38 203 GLN B O 1
ATOM 4224 N N . GLU B 1 204 ? 11.43 -9.289 -10 1 94.56 204 GLU B N 1
ATOM 4225 C CA . GLU B 1 204 ? 12.508 -10.055 -9.383 1 94.56 204 GLU B CA 1
ATOM 4226 C C . GLU B 1 204 ? 12.484 -11.508 -9.836 1 94.56 204 GLU B C 1
ATOM 4228 O O . GLU B 1 204 ? 13.531 -12.148 -9.953 1 94.56 204 GLU B O 1
ATOM 4233 N N . LEU B 1 205 ? 11.297 -12.047 -10.125 1 96.5 205 LEU B N 1
ATOM 4234 C CA . LEU B 1 205 ? 11.141 -13.469 -10.406 1 96.5 205 LEU B CA 1
ATOM 4235 C C . LEU B 1 205 ? 11.164 -13.734 -11.906 1 96.5 205 LEU B C 1
ATOM 4237 O O . LEU B 1 205 ? 11.297 -14.883 -12.336 1 96.5 205 LEU B O 1
ATOM 4241 N N . LYS B 1 206 ? 11.055 -12.695 -12.664 1 94.62 206 LYS B N 1
ATOM 4242 C CA . LYS B 1 206 ? 11.031 -12.82 -14.125 1 94.62 206 LYS B CA 1
ATOM 4243 C C . LYS B 1 206 ? 12.219 -13.633 -14.625 1 94.62 206 LYS B C 1
ATOM 4245 O O . LYS B 1 206 ? 12.062 -14.547 -15.438 1 94.62 206 LYS B O 1
ATOM 4250 N N . PRO B 1 207 ? 13.422 -13.391 -14.094 1 92.31 207 PRO B N 1
ATOM 4251 C CA . PRO B 1 207 ? 14.562 -14.18 -14.562 1 92.31 207 PRO B CA 1
ATOM 4252 C C . PRO B 1 207 ? 14.406 -15.672 -14.258 1 92.31 207 PRO B C 1
ATOM 4254 O O . PRO B 1 207 ? 14.977 -16.516 -14.969 1 92.31 207 PRO B O 1
ATOM 4257 N N . PHE B 1 208 ? 13.672 -16.016 -13.25 1 94.69 208 PHE B N 1
ATOM 4258 C CA . PHE B 1 208 ? 13.484 -17.406 -12.859 1 94.69 208 PHE B CA 1
ATOM 4259 C C . PHE B 1 208 ? 12.359 -18.047 -13.656 1 94.69 208 PHE B C 1
ATOM 4261 O O . PHE B 1 208 ? 12.062 -19.234 -13.492 1 94.69 208 PHE B O 1
ATOM 4268 N N . GLY B 1 209 ? 11.68 -17.203 -14.508 1 96.06 209 GLY B N 1
ATOM 4269 C CA . GLY B 1 209 ? 10.617 -17.719 -15.352 1 96.06 209 GLY B CA 1
ATOM 4270 C C . GLY B 1 209 ? 9.266 -17.75 -14.656 1 96.06 209 GLY B C 1
ATOM 4271 O O . GLY B 1 209 ? 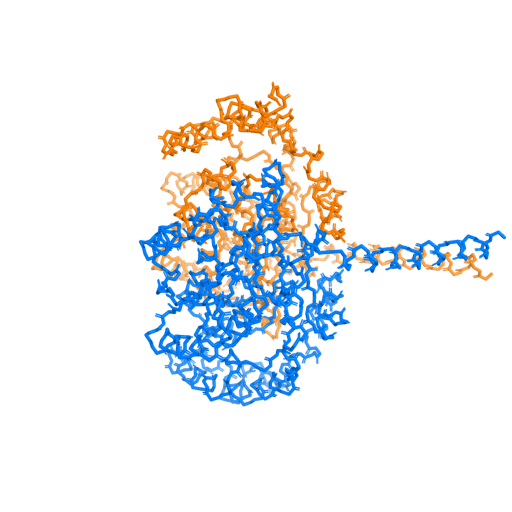8.297 -18.297 -15.188 1 96.06 209 GLY B O 1
ATOM 4272 N N . VAL B 1 210 ? 9.211 -17.234 -13.445 1 97.88 210 VAL B N 1
ATOM 4273 C CA . VAL B 1 210 ? 7.957 -17.203 -12.695 1 97.88 210 VAL B CA 1
ATOM 4274 C C . VAL B 1 210 ? 7.16 -15.953 -13.086 1 97.88 210 VAL B C 1
ATOM 4276 O O . VAL B 1 210 ? 7.699 -14.844 -13.102 1 97.88 210 VAL B O 1
ATOM 4279 N N . THR B 1 211 ? 5.883 -16.141 -13.438 1 98.06 211 THR B N 1
ATOM 4280 C CA . THR B 1 211 ? 5.008 -15.047 -13.82 1 98.06 211 THR B CA 1
ATOM 4281 C C . THR B 1 211 ? 4.148 -14.602 -12.648 1 98.06 211 THR B C 1
ATOM 4283 O O . THR B 1 211 ? 3.68 -15.43 -11.859 1 98.06 211 THR B O 1
ATOM 4286 N N . CYS B 1 212 ? 4 -13.328 -12.492 1 98.5 212 CYS B N 1
ATOM 4287 C CA . CYS B 1 212 ? 3.152 -12.766 -11.445 1 98.5 212 CYS B CA 1
ATOM 4288 C C . CYS B 1 212 ? 2.004 -11.961 -12.047 1 98.5 212 CYS B C 1
ATOM 4290 O O . CYS B 1 212 ? 2.23 -11.047 -12.844 1 98.5 212 CYS B O 1
ATOM 4292 N N . CYS B 1 213 ? 0.776 -12.32 -11.641 1 98.44 213 CYS B N 1
ATOM 4293 C CA . CYS B 1 213 ? -0.421 -11.664 -12.156 1 98.44 213 CYS B CA 1
ATOM 4294 C C . CYS B 1 213 ? -1.262 -11.094 -11.016 1 98.44 213 CYS B C 1
ATOM 4296 O O . CYS B 1 213 ? -1.357 -11.695 -9.945 1 98.44 213 CYS B O 1
ATOM 4298 N N . ILE B 1 214 ? -1.857 -9.969 -11.297 1 98.56 214 ILE B N 1
ATOM 4299 C CA . ILE B 1 214 ? -2.777 -9.344 -10.352 1 98.56 214 ILE B CA 1
ATOM 4300 C C . ILE B 1 214 ? -4.188 -9.344 -10.93 1 98.56 214 ILE B C 1
ATOM 4302 O O . ILE B 1 214 ? -4.387 -8.992 -12.094 1 98.56 214 ILE B O 1
ATOM 4306 N N . LEU B 1 215 ? -5.148 -9.828 -10.203 1 98 215 LEU B N 1
ATOM 4307 C CA . LEU B 1 215 ? -6.551 -9.641 -10.539 1 98 215 LEU B CA 1
ATOM 4308 C C . LEU B 1 215 ? -7.145 -8.461 -9.789 1 98 215 LEU B C 1
ATOM 4310 O O . LEU B 1 215 ? -7.008 -8.367 -8.562 1 98 215 LEU B O 1
ATOM 4314 N N . GLU B 1 216 ? -7.777 -7.586 -10.477 1 97.25 216 GLU B N 1
ATOM 4315 C CA . GLU B 1 216 ? -8.367 -6.375 -9.914 1 97.25 216 GLU B CA 1
ATOM 4316 C C . GLU B 1 216 ? -9.875 -6.348 -10.133 1 97.25 216 GLU B C 1
ATOM 4318 O O . GLU B 1 216 ? -10.375 -5.594 -10.977 1 97.25 216 GLU B O 1
ATOM 4323 N N . PRO B 1 217 ? -10.602 -7.09 -9.32 1 94.44 217 PRO B N 1
ATOM 4324 C CA . PRO B 1 217 ? -12.062 -7.086 -9.461 1 94.44 217 PRO B CA 1
ATOM 4325 C C . PRO B 1 217 ? -12.688 -5.762 -9.031 1 94.44 217 PRO B C 1
ATOM 4327 O O . PRO B 1 217 ? -12.219 -5.125 -8.086 1 94.44 217 PRO B O 1
ATOM 4330 N N . GLY B 1 218 ? -13.734 -5.391 -9.773 1 92.38 218 GLY B N 1
ATOM 4331 C CA . GLY B 1 218 ? -14.617 -4.348 -9.273 1 92.38 218 GLY B CA 1
ATOM 4332 C C . GLY B 1 218 ? -15.516 -4.812 -8.141 1 92.38 218 GLY B C 1
ATOM 4333 O O . GLY B 1 218 ? -15.078 -5.555 -7.262 1 92.38 218 GLY B O 1
ATOM 4334 N N . VAL B 1 219 ? -16.719 -4.355 -8.086 1 86.5 219 VAL B N 1
ATOM 4335 C CA . VAL B 1 219 ? -17.656 -4.727 -7.035 1 86.5 219 VAL B CA 1
ATOM 4336 C C . VAL B 1 219 ? -18.5 -5.914 -7.488 1 86.5 219 VAL B C 1
ATOM 4338 O O . VAL B 1 219 ? -19.172 -5.852 -8.523 1 86.5 219 VAL B O 1
ATOM 4341 N N . PHE B 1 220 ? -18.359 -6.961 -6.723 1 86.12 220 PHE B N 1
ATOM 4342 C CA . PHE B 1 220 ? -19.125 -8.164 -7.008 1 86.12 220 PHE B CA 1
ATOM 4343 C C . PHE B 1 220 ? -19.875 -8.633 -5.773 1 86.12 220 PHE B C 1
ATOM 4345 O O . PHE B 1 220 ? -19.469 -8.344 -4.645 1 86.12 220 PHE B O 1
ATOM 4352 N N . LYS B 1 221 ? -20.938 -9.273 -5.992 1 78.25 221 LYS B N 1
ATOM 4353 C CA . LYS B 1 221 ? -21.734 -9.797 -4.887 1 78.25 221 LYS B CA 1
ATOM 4354 C C . LYS B 1 221 ? -21.062 -11.023 -4.27 1 78.25 221 LYS B C 1
ATOM 4356 O O . LYS B 1 221 ? -21.141 -12.125 -4.824 1 78.25 221 LYS B O 1
ATOM 4361 N N . THR B 1 222 ? -20.312 -10.828 -3.189 1 75.31 222 THR B N 1
ATOM 4362 C CA . THR B 1 222 ? -19.688 -11.883 -2.406 1 75.31 222 THR B CA 1
ATOM 4363 C C . THR B 1 222 ? -19.922 -11.664 -0.914 1 75.31 222 THR B C 1
ATOM 4365 O O . THR B 1 222 ? -20.516 -10.656 -0.516 1 75.31 222 THR B O 1
ATOM 4368 N N . THR B 1 223 ? -19.5 -12.617 -0.177 1 72.56 223 THR B N 1
ATOM 4369 C CA . THR B 1 223 ? -19.656 -12.523 1.271 1 72.56 223 THR B CA 1
ATOM 4370 C C . THR B 1 223 ? -18.859 -11.344 1.82 1 72.56 223 THR B C 1
ATOM 4372 O O . THR B 1 223 ? -19.094 -10.891 2.939 1 72.56 223 THR B O 1
ATOM 4375 N N . LEU B 1 224 ? -18.031 -10.828 1.071 1 69 224 LEU B N 1
ATOM 4376 C CA . LEU B 1 224 ? -17.188 -9.719 1.502 1 69 224 LEU B CA 1
ATOM 4377 C C . LEU B 1 224 ? -18.031 -8.469 1.752 1 69 224 LEU B C 1
ATOM 4379 O O . LEU B 1 224 ? -17.703 -7.652 2.617 1 69 224 LEU B O 1
ATOM 4383 N N . ILE B 1 225 ? -19.156 -8.352 1.007 1 69.31 225 ILE B N 1
ATOM 4384 C CA . ILE B 1 225 ? -19.938 -7.129 1.142 1 69.31 225 ILE B CA 1
ATOM 4385 C C . ILE B 1 225 ? -21.312 -7.465 1.699 1 69.31 225 ILE B C 1
ATOM 4387 O O . ILE B 1 225 ? -22.312 -6.801 1.368 1 69.31 225 ILE B O 1
ATOM 4391 N N . ASP B 1 226 ? -21.359 -8.414 2.531 1 73.56 226 ASP B N 1
ATOM 4392 C CA . ASP B 1 226 ? -22.625 -8.828 3.123 1 73.56 226 ASP B CA 1
ATOM 4393 C C . ASP B 1 226 ? -23.25 -7.707 3.957 1 73.56 226 ASP B C 1
ATOM 4395 O O . ASP B 1 226 ? -22.609 -7.203 4.891 1 73.56 226 ASP B O 1
ATOM 4399 N N . ARG B 1 227 ? -24.484 -7.445 3.697 1 75.56 227 ARG B N 1
ATOM 4400 C CA . ARG B 1 227 ? -25.188 -6.312 4.289 1 75.56 227 ARG B CA 1
ATOM 4401 C C . ARG B 1 227 ? -25.344 -6.488 5.797 1 75.56 227 ARG B C 1
ATOM 4403 O O . ARG B 1 227 ? -25.172 -5.531 6.559 1 75.56 227 ARG B O 1
ATOM 4410 N N . VAL B 1 228 ? -25.719 -7.637 6.168 1 76.81 228 VAL B N 1
ATOM 4411 C CA . VAL B 1 228 ? -25.984 -7.898 7.582 1 76.81 228 VAL B CA 1
ATOM 4412 C C . VAL B 1 228 ? -24.672 -7.781 8.375 1 76.81 228 VAL B C 1
ATOM 4414 O O . VAL B 1 228 ? -24.641 -7.145 9.43 1 76.81 228 VAL B O 1
ATOM 4417 N N . GLU B 1 229 ? -23.641 -8.328 7.844 1 75.75 229 GLU B N 1
ATOM 4418 C CA . GLU B 1 229 ? -22.344 -8.297 8.516 1 75.75 229 GLU B CA 1
ATOM 4419 C C . GLU B 1 229 ? -21.812 -6.875 8.586 1 75.75 229 GLU B C 1
ATOM 4421 O O . GLU B 1 229 ? -21.203 -6.488 9.594 1 75.75 229 GLU B O 1
ATOM 4426 N N . MET B 1 230 ? -22.062 -6.156 7.594 1 76.31 230 MET B N 1
ATOM 4427 C CA . MET B 1 230 ? -21.562 -4.785 7.555 1 76.31 230 MET B CA 1
ATOM 4428 C C . MET B 1 230 ? -22.297 -3.912 8.57 1 76.31 230 MET B C 1
ATOM 4430 O O . MET B 1 230 ? -21.672 -3.104 9.258 1 76.31 230 MET B O 1
ATOM 4434 N N . LYS B 1 231 ? -23.609 -4.062 8.578 1 80.25 231 LYS B N 1
ATOM 4435 C CA . LYS B 1 231 ? -24.391 -3.301 9.547 1 80.25 231 LYS B CA 1
ATOM 4436 C C . LYS B 1 231 ? -23.938 -3.607 10.977 1 80.25 231 LYS B C 1
ATOM 4438 O O . LYS B 1 231 ? -23.781 -2.697 11.789 1 80.25 231 LYS B O 1
ATOM 4443 N N . GLN B 1 232 ? -23.75 -4.855 11.211 1 81.56 232 GLN B N 1
ATOM 4444 C CA . GLN B 1 232 ? -23.328 -5.27 12.547 1 81.56 232 GLN B CA 1
ATOM 4445 C C . GLN B 1 232 ? -21.938 -4.703 12.883 1 81.56 232 GLN B C 1
ATOM 4447 O O . GLN B 1 232 ? -21.703 -4.297 14.023 1 81.56 232 GLN B O 1
ATOM 4452 N N . ARG B 1 233 ? -21.172 -4.656 11.969 1 79.44 233 ARG B N 1
ATOM 4453 C CA . ARG B 1 233 ? -19.828 -4.129 12.18 1 79.44 233 ARG B CA 1
ATOM 4454 C C . ARG B 1 233 ? -19.859 -2.641 12.5 1 79.44 233 ARG B C 1
ATOM 4456 O O . ARG B 1 233 ? -19.156 -2.176 13.398 1 79.44 233 ARG B O 1
ATOM 4463 N N . ILE B 1 234 ? -20.625 -1.903 11.758 1 84 234 ILE B N 1
ATOM 4464 C CA . ILE B 1 234 ? -20.75 -0.466 11.977 1 84 234 ILE B CA 1
ATOM 4465 C C . ILE B 1 234 ? -21.266 -0.199 13.383 1 84 234 ILE B C 1
ATOM 4467 O O . ILE B 1 234 ? -20.766 0.681 14.086 1 84 234 ILE B O 1
ATOM 4471 N N . GLU B 1 235 ? -22.25 -0.999 13.75 1 85.12 235 GLU B N 1
ATOM 4472 C CA . GLU B 1 235 ? -22.812 -0.836 15.094 1 85.12 235 GLU B CA 1
ATOM 4473 C C . GLU B 1 235 ? -21.766 -1.129 16.172 1 85.12 235 GLU B C 1
ATOM 4475 O O . GLU B 1 235 ? -21.672 -0.405 17.156 1 85.12 235 GLU B O 1
ATOM 4480 N N . ARG B 1 236 ? -21.016 -2.143 15.953 1 84 236 ARG B N 1
ATOM 4481 C CA . ARG B 1 236 ? -19.984 -2.523 16.906 1 84 236 ARG B CA 1
ATOM 4482 C C . ARG B 1 236 ? -18.906 -1.445 17.016 1 84 236 ARG B C 1
ATOM 4484 O O . ARG B 1 236 ? -18.453 -1.122 18.125 1 84 236 ARG B O 1
ATOM 4491 N N . VAL B 1 237 ? -18.562 -0.878 15.961 1 86 237 VAL B N 1
ATOM 4492 C CA . VAL B 1 237 ? -17.516 0.147 15.938 1 86 237 VAL B CA 1
ATOM 4493 C C . VAL B 1 237 ? -18.047 1.43 16.578 1 86 237 VAL B C 1
ATOM 4495 O O . VAL B 1 237 ? -17.328 2.09 17.328 1 86 237 VAL B O 1
ATOM 4498 N N . TRP B 1 238 ? -19.234 1.724 16.234 1 87.62 238 TRP B N 1
ATOM 4499 C CA . TRP B 1 238 ? -19.859 2.938 16.766 1 87.62 238 TRP B CA 1
ATOM 4500 C C . TRP B 1 238 ? -19.859 2.934 18.281 1 87.62 238 TRP B C 1
ATOM 4502 O O . TRP B 1 238 ? -19.625 3.969 18.906 1 8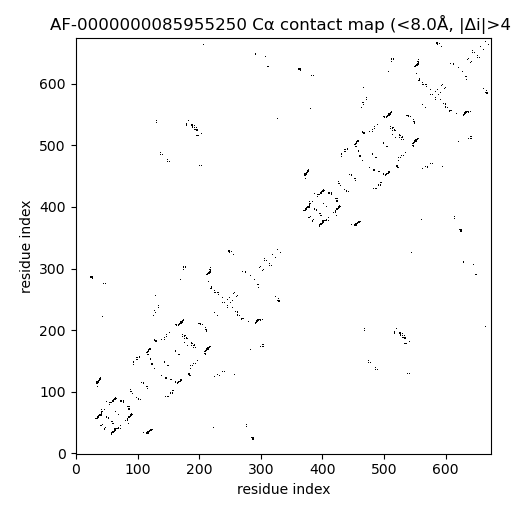7.62 238 TRP B O 1
ATOM 4512 N N . GLU B 1 239 ? -20.078 1.747 18.828 1 87.62 239 GLU B N 1
ATOM 4513 C CA . GLU B 1 239 ? -20.172 1.604 20.281 1 87.62 239 GLU B CA 1
ATOM 4514 C C . GLU B 1 239 ? -18.812 1.843 20.953 1 87.62 239 GLU B C 1
ATOM 4516 O O . GLU B 1 239 ? -18.75 2.221 22.125 1 87.62 239 GLU B O 1
ATOM 4521 N N . LYS B 1 240 ? -17.781 1.703 20.234 1 86.75 240 LYS B N 1
ATOM 4522 C CA . LYS B 1 240 ? -16.438 1.806 20.797 1 86.75 240 LYS B CA 1
ATOM 4523 C C . LYS B 1 240 ? -15.867 3.207 20.594 1 86.75 240 LYS B C 1
ATOM 4525 O O . LYS B 1 240 ? -14.789 3.521 21.109 1 86.75 240 LYS B O 1
ATOM 4530 N N . LEU B 1 241 ? -16.562 3.988 19.875 1 90.06 241 LEU B N 1
ATOM 4531 C CA . LEU B 1 241 ? -16.078 5.332 19.578 1 90.06 241 LEU B CA 1
ATOM 4532 C C . LEU B 1 241 ? -16.172 6.215 20.828 1 90.06 241 LEU B C 1
ATOM 4534 O O . LEU B 1 241 ? -17 5.984 21.703 1 90.06 241 LEU B O 1
ATOM 4538 N N . THR B 1 242 ? -15.25 7.195 20.906 1 88.94 242 THR B N 1
ATOM 4539 C CA . THR B 1 242 ? -15.344 8.203 21.969 1 88.94 242 THR B CA 1
ATOM 4540 C C . THR B 1 242 ? -16.562 9.102 21.75 1 88.94 242 THR B C 1
ATOM 4542 O O . THR B 1 242 ? -17.094 9.164 20.641 1 88.94 242 THR B O 1
ATOM 4545 N N . ASP B 1 243 ? -16.953 9.812 22.75 1 90.88 243 ASP B N 1
ATOM 4546 C CA . ASP B 1 243 ? -18.078 10.75 22.641 1 90.88 243 ASP B CA 1
ATOM 4547 C C . ASP B 1 243 ? -17.781 11.82 21.594 1 90.88 243 ASP B C 1
ATOM 4549 O O . ASP B 1 243 ? -18.672 12.203 20.828 1 90.88 243 ASP B O 1
ATOM 4553 N N . GLU B 1 244 ? -16.578 12.266 21.578 1 88.31 244 GLU B N 1
ATOM 4554 C CA . GLU B 1 244 ? -16.188 13.297 20.625 1 88.31 244 GLU B CA 1
ATOM 4555 C C . GLU B 1 244 ? -16.344 12.805 19.188 1 88.31 244 GLU B C 1
ATOM 4557 O O . GLU B 1 244 ? -16.859 13.523 18.328 1 88.31 244 GLU B O 1
ATOM 4562 N N . GLN B 1 245 ? -15.945 11.625 18.984 1 89.06 245 GLN B N 1
ATOM 4563 C CA . GLN B 1 245 ? -16.047 11.031 17.656 1 89.06 245 GLN B CA 1
ATOM 4564 C C . GLN B 1 245 ? -17.5 10.852 17.234 1 89.06 245 GLN B C 1
ATOM 4566 O O . GLN B 1 245 ? -17.859 11.109 16.078 1 89.06 245 GLN B O 1
ATOM 4571 N N . ARG B 1 246 ? -18.312 10.406 18.125 1 92 246 ARG B N 1
ATOM 4572 C CA . ARG B 1 246 ? -19.734 10.227 17.859 1 92 246 ARG B CA 1
ATOM 4573 C C . ARG B 1 246 ? -20.406 11.562 17.547 1 92 246 ARG B C 1
ATOM 4575 O O . ARG B 1 246 ? -21.25 11.648 16.656 1 92 246 ARG B O 1
ATOM 4582 N N . GLN B 1 247 ? -19.969 12.555 18.266 1 90.62 247 GLN B N 1
ATOM 4583 C CA . GLN B 1 247 ? -20.547 13.883 18.062 1 90.62 247 GLN B CA 1
ATOM 4584 C C . GLN B 1 247 ? -20.109 14.469 16.719 1 90.62 247 GLN B C 1
ATOM 4586 O O . GLN B 1 247 ? -20.891 15.164 16.062 1 90.62 247 GLN B O 1
ATOM 4591 N N . ASP B 1 248 ? -18.938 14.227 16.359 1 91.44 248 ASP B N 1
ATOM 4592 C CA . ASP B 1 248 ? -18.406 14.734 15.094 1 91.44 248 ASP B CA 1
ATOM 4593 C C . ASP B 1 248 ? -19.25 14.258 13.914 1 91.44 248 ASP B C 1
ATOM 4595 O O . ASP B 1 248 ? -19.484 15.016 12.969 1 91.44 248 ASP B O 1
ATOM 4599 N N . TYR B 1 249 ? -19.672 13.055 13.945 1 91.81 249 TYR B N 1
ATOM 4600 C CA . TYR B 1 249 ? -20.312 12.477 12.766 1 91.81 249 TYR B CA 1
ATOM 4601 C C . TYR B 1 249 ? -21.828 12.406 12.945 1 91.81 249 TYR B C 1
ATOM 4603 O O . TYR B 1 249 ? -22.594 12.656 12.008 1 91.81 249 TYR B O 1
ATOM 4611 N N . GLY B 1 250 ? -22.297 12.062 14.156 1 92.38 250 GLY B N 1
ATOM 4612 C CA . GLY B 1 250 ? -23.719 11.992 14.445 1 92.38 250 GLY B CA 1
ATOM 4613 C C . GLY B 1 250 ? -24.359 10.695 13.992 1 92.38 250 GLY B C 1
ATOM 4614 O O . GLY B 1 250 ? -23.828 10 13.125 1 92.38 250 GLY B O 1
ATOM 4615 N N . GLU B 1 251 ? -25.5 10.391 14.531 1 89.88 251 GLU B N 1
ATOM 4616 C CA . GLU B 1 251 ? -26.219 9.148 14.289 1 89.88 251 GLU B CA 1
ATOM 4617 C C . GLU B 1 251 ? -26.719 9.07 12.852 1 89.88 251 GLU B C 1
ATOM 4619 O O . GLU B 1 251 ? -26.766 7.984 12.266 1 89.88 251 GLU B O 1
ATOM 4624 N N . ASP B 1 252 ? -27.062 10.18 12.328 1 87.69 252 ASP B N 1
ATOM 4625 C CA . ASP B 1 252 ? -27.531 10.188 10.953 1 87.69 252 ASP B CA 1
ATOM 4626 C C . ASP B 1 252 ? -26.453 9.703 9.992 1 87.69 252 ASP B C 1
ATOM 4628 O O . ASP B 1 252 ? -26.734 8.938 9.07 1 87.69 252 ASP B O 1
ATOM 4632 N N . PHE B 1 253 ? -25.297 10.219 10.227 1 89.38 253 PHE B N 1
ATOM 4633 C CA . PHE B 1 253 ? -24.172 9.797 9.398 1 89.38 253 PHE B CA 1
ATOM 4634 C C . PHE B 1 253 ? -23.891 8.312 9.586 1 89.38 253 PHE B C 1
ATOM 4636 O O . PHE B 1 253 ? -23.625 7.598 8.617 1 89.38 253 PHE B O 1
ATOM 4643 N N . LYS B 1 254 ? -23.922 7.828 10.805 1 88.25 254 LYS B N 1
ATOM 4644 C CA . LYS B 1 254 ? -23.781 6.41 11.102 1 88.25 254 LYS B CA 1
ATOM 4645 C C . LYS B 1 254 ? -24.812 5.574 10.344 1 88.25 254 LYS B C 1
ATOM 4647 O O . LYS B 1 254 ? -24.469 4.559 9.734 1 88.25 254 LYS B O 1
ATOM 4652 N N . ASN B 1 255 ? -26 6.043 10.383 1 83.75 255 ASN B N 1
ATOM 4653 C CA . ASN B 1 255 ? -27.094 5.309 9.742 1 83.75 255 ASN B CA 1
ATOM 4654 C C . ASN B 1 255 ? -26.953 5.297 8.227 1 83.75 255 ASN B C 1
ATOM 4656 O O . ASN B 1 255 ? -27.328 4.324 7.566 1 83.75 255 ASN B O 1
ATOM 4660 N N . PHE B 1 256 ? -26.453 6.352 7.738 1 79.31 256 PHE B N 1
ATOM 4661 C CA . PHE B 1 256 ? -26.156 6.383 6.309 1 79.31 256 PHE B CA 1
ATOM 4662 C C . PHE B 1 256 ? -25.203 5.262 5.93 1 79.31 256 PHE B C 1
ATOM 4664 O O . PHE B 1 256 ? -25.438 4.539 4.957 1 79.31 256 PHE B O 1
ATOM 4671 N N . PHE B 1 257 ? -24.094 5.113 6.66 1 79.44 257 PHE B N 1
ATOM 4672 C CA . PHE B 1 257 ? -23.094 4.098 6.344 1 79.44 257 PHE B CA 1
ATOM 4673 C C . PHE B 1 257 ? -23.641 2.699 6.629 1 79.44 257 PHE B C 1
ATOM 4675 O O . PHE B 1 257 ? -23.312 1.747 5.918 1 79.44 257 PHE B O 1
ATOM 4682 N N . ALA B 1 258 ? -24.438 2.607 7.652 1 76.5 258 ALA B N 1
ATOM 4683 C CA . ALA B 1 258 ? -24.984 1.304 8.016 1 76.5 258 ALA B CA 1
ATOM 4684 C C . ALA B 1 258 ? -26 0.826 6.984 1 76.5 258 ALA B C 1
ATOM 4686 O O . ALA B 1 258 ? -26.109 -0.373 6.707 1 76.5 258 ALA B O 1
ATOM 4687 N N . VAL B 1 259 ? -26.656 1.76 6.41 1 75 259 VAL B N 1
ATOM 4688 C CA . VAL B 1 259 ? -27.766 1.366 5.543 1 75 259 VAL B CA 1
ATOM 4689 C C . VAL B 1 259 ? -27.422 1.66 4.09 1 75 259 VAL B C 1
ATOM 4691 O O . VAL B 1 259 ? -27.375 0.75 3.256 1 75 259 VAL B O 1
ATOM 4694 N N . TYR B 1 260 ? -27.031 2.863 3.869 1 69.56 260 TYR B N 1
ATOM 4695 C CA . TYR B 1 260 ? -26.953 3.332 2.488 1 69.56 260 TYR B CA 1
ATOM 4696 C C . TYR B 1 260 ? -25.688 2.814 1.804 1 69.56 260 TYR B C 1
ATOM 4698 O O . TYR B 1 260 ? -25.734 2.383 0.649 1 69.56 260 TYR B O 1
ATOM 4706 N N . TRP B 1 261 ? -24.625 2.789 2.504 1 72.06 261 TRP B N 1
ATOM 4707 C CA . TRP B 1 261 ? -23.391 2.346 1.88 1 72.06 261 TRP B CA 1
ATOM 4708 C C . TRP B 1 261 ? -23.453 0.865 1.525 1 72.06 261 TRP B C 1
ATOM 4710 O O . TRP B 1 261 ? -23.078 0.467 0.42 1 72.06 261 TRP B O 1
ATOM 4720 N N . SER B 1 262 ? -24.016 0.066 2.434 1 70.19 262 SER B N 1
ATOM 4721 C CA . SER B 1 262 ? -24.203 -1.36 2.176 1 70.19 262 SER B CA 1
ATOM 4722 C C . SER B 1 262 ? -25.125 -1.599 0.992 1 70.19 262 SER B C 1
ATOM 4724 O O . SER B 1 262 ? -24.875 -2.477 0.163 1 70.19 262 SER B O 1
ATOM 4726 N N . GLU B 1 263 ? -26.078 -0.744 0.932 1 72.25 263 GLU B N 1
ATOM 4727 C CA . GLU B 1 263 ? -27.031 -0.862 -0.163 1 72.25 263 GLU B CA 1
ATOM 4728 C C . GLU B 1 263 ? -26.406 -0.449 -1.492 1 72.25 263 GLU B C 1
ATOM 4730 O O . GLU B 1 263 ? -26.672 -1.071 -2.525 1 72.25 263 GLU B O 1
ATOM 4735 N N . THR B 1 264 ? -25.672 0.56 -1.414 1 71.94 264 THR B N 1
ATOM 4736 C CA . THR B 1 264 ? -25.031 1.062 -2.619 1 71.94 264 THR B CA 1
ATOM 4737 C C . THR B 1 264 ? -24.062 0.018 -3.191 1 71.94 264 THR B C 1
ATOM 4739 O O . THR B 1 264 ? -24.094 -0.259 -4.395 1 71.94 264 THR B O 1
ATOM 4742 N N . PHE B 1 265 ? -23.328 -0.647 -2.377 1 75.12 265 PHE B N 1
ATOM 4743 C CA . PHE B 1 265 ? -22.359 -1.634 -2.861 1 75.12 265 PHE B CA 1
ATOM 4744 C C . PHE B 1 265 ? -23.078 -2.895 -3.336 1 75.12 265 PHE B C 1
ATOM 4746 O O . PHE B 1 265 ? -22.641 -3.539 -4.289 1 75.12 265 PHE B O 1
ATOM 4753 N N . ASN B 1 266 ? -24.141 -3.182 -2.633 1 74.81 266 ASN B N 1
ATOM 4754 C CA . ASN B 1 266 ? -24.938 -4.32 -3.092 1 74.81 266 ASN B CA 1
ATOM 4755 C C . ASN B 1 266 ? -25.562 -4.051 -4.457 1 74.81 266 ASN B C 1
ATOM 4757 O O . ASN B 1 266 ? -25.641 -4.949 -5.293 1 74.81 266 ASN B O 1
ATOM 4761 N N . LYS B 1 267 ? -25.969 -2.83 -4.605 1 75.31 267 LYS B N 1
ATOM 4762 C CA . LYS B 1 267 ? -26.594 -2.453 -5.871 1 75.31 267 LYS B CA 1
ATOM 4763 C C . LYS B 1 267 ? -25.547 -2.359 -6.984 1 75.31 267 LYS B C 1
ATOM 4765 O O . LYS B 1 267 ? -25.828 -2.709 -8.133 1 75.31 267 LYS B O 1
ATOM 4770 N N . LEU B 1 268 ? -24.375 -1.928 -6.613 1 75.38 268 LEU B N 1
ATOM 4771 C CA . LEU B 1 268 ? -23.297 -1.768 -7.59 1 75.38 268 LEU B CA 1
ATOM 4772 C C . LEU B 1 268 ? -22.641 -3.107 -7.898 1 75.38 268 LEU B C 1
ATOM 4774 O O . LEU B 1 268 ? -22 -3.264 -8.938 1 75.38 268 LEU B O 1
ATOM 4778 N N . GLY B 1 269 ? -22.844 -4.004 -6.98 1 82.19 269 GLY B N 1
ATOM 4779 C CA . GLY B 1 269 ? -22.172 -5.289 -7.137 1 82.19 269 GLY B CA 1
ATOM 4780 C C . GLY B 1 269 ? -22.734 -6.117 -8.273 1 82.19 269 GLY B C 1
ATOM 4781 O O . GLY B 1 269 ? -23.953 -6.254 -8.406 1 82.19 269 GLY B O 1
ATOM 4782 N N . SER B 1 270 ? -21.859 -6.59 -9.133 1 86.44 270 SER B N 1
ATOM 4783 C CA . SER B 1 270 ? -22.25 -7.477 -10.227 1 86.44 270 SER B CA 1
ATOM 4784 C C . SER B 1 270 ? -22.484 -8.898 -9.727 1 86.44 270 SER B C 1
ATOM 4786 O O . SER B 1 270 ? -21.75 -9.398 -8.883 1 86.44 270 SER B O 1
ATOM 4788 N N . ALA B 1 271 ? -23.531 -9.516 -10.188 1 84.06 271 ALA B N 1
ATOM 4789 C CA . ALA B 1 271 ? -23.812 -10.914 -9.883 1 84.06 271 ALA B CA 1
ATOM 4790 C C . ALA B 1 271 ? -23.016 -11.844 -10.797 1 84.06 271 ALA B C 1
ATOM 4792 O O . ALA B 1 271 ? -23 -13.062 -10.602 1 84.06 271 ALA B O 1
ATOM 4793 N N . HIS B 1 272 ? -22.328 -11.258 -11.75 1 89.44 272 HIS B N 1
ATOM 4794 C CA . HIS B 1 272 ? -21.625 -12.047 -12.758 1 89.44 272 HIS B CA 1
ATOM 4795 C C . HIS B 1 272 ? -20.203 -12.367 -12.312 1 89.44 272 HIS B C 1
ATOM 4797 O O . HIS B 1 272 ? -19.234 -11.969 -12.969 1 89.44 272 HIS B O 1
ATOM 4803 N N . THR B 1 273 ? -20.109 -13.227 -11.305 1 91.12 273 THR B N 1
ATOM 4804 C CA . THR B 1 273 ? -18.812 -13.617 -10.742 1 91.12 273 THR B CA 1
ATOM 4805 C C . THR B 1 273 ? -17.984 -14.383 -11.773 1 91.12 273 THR B C 1
ATOM 4807 O O . THR B 1 273 ? -16.766 -14.523 -11.609 1 91.12 273 THR B O 1
ATOM 4810 N N . LYS B 1 274 ? -18.641 -14.836 -12.844 1 92.44 274 LYS B N 1
ATOM 4811 C CA . LYS B 1 274 ? -17.969 -15.57 -13.906 1 92.44 274 LYS B CA 1
ATOM 4812 C C . LYS B 1 274 ? -16.859 -14.734 -14.539 1 92.44 274 LYS B C 1
ATOM 4814 O O . LYS B 1 274 ? -15.836 -15.273 -14.977 1 92.44 274 LYS B O 1
ATOM 4819 N N . TYR B 1 275 ? -17.016 -13.438 -14.539 1 92.75 275 TYR B N 1
ATOM 4820 C CA . TYR B 1 275 ? -15.992 -12.555 -15.094 1 92.75 275 TYR B CA 1
ATOM 4821 C C . TYR B 1 275 ? -14.68 -12.703 -14.336 1 92.75 275 TYR B C 1
ATOM 4823 O O . TYR B 1 275 ? -13.602 -12.719 -14.938 1 92.75 275 TYR B O 1
ATOM 4831 N N . VAL B 1 276 ? -14.797 -12.828 -13.07 1 95.44 276 VAL B N 1
ATOM 4832 C CA . VAL B 1 276 ? -13.609 -12.953 -12.242 1 95.44 276 VAL B CA 1
ATOM 4833 C C . VAL B 1 276 ? -13.008 -14.352 -12.406 1 95.44 276 VAL B C 1
ATOM 4835 O O . VAL B 1 276 ? -11.797 -14.5 -12.578 1 95.44 276 VAL B O 1
ATOM 4838 N N . ILE B 1 277 ? -13.867 -15.32 -12.414 1 97.06 277 ILE B N 1
ATOM 4839 C CA . ILE B 1 277 ? -13.422 -16.703 -12.477 1 97.06 277 ILE B CA 1
ATOM 4840 C C . ILE B 1 277 ? -12.766 -16.984 -13.82 1 97.06 277 ILE B C 1
ATOM 4842 O O . ILE B 1 277 ? -11.734 -17.656 -13.891 1 97.06 277 ILE B O 1
ATOM 4846 N N . ASP B 1 278 ? -13.336 -16.438 -14.883 1 96.81 278 ASP B N 1
ATOM 4847 C CA . ASP B 1 278 ? -12.758 -16.609 -16.219 1 96.81 278 ASP B CA 1
ATOM 4848 C C . ASP B 1 278 ? -11.383 -15.945 -16.312 1 96.81 278 ASP B C 1
ATOM 4850 O O . ASP B 1 278 ? -10.484 -16.453 -16.969 1 96.81 278 ASP B O 1
ATOM 4854 N N . ASN B 1 279 ? -11.281 -14.82 -15.711 1 97.12 279 ASN B N 1
ATOM 4855 C CA . ASN B 1 279 ? -9.992 -14.148 -15.672 1 97.12 279 ASN B CA 1
ATOM 4856 C C . ASN B 1 279 ? -8.961 -14.945 -14.891 1 97.12 279 ASN B C 1
ATOM 4858 O O . ASN B 1 279 ? -7.805 -15.055 -15.312 1 97.12 279 ASN B O 1
ATOM 4862 N N . TYR B 1 280 ? -9.359 -15.523 -13.75 1 97.94 280 TYR B N 1
ATOM 4863 C CA . TYR B 1 280 ? -8.484 -16.406 -13 1 97.94 280 TYR B CA 1
ATOM 4864 C C . TYR B 1 280 ? -8 -17.562 -13.867 1 97.94 280 TYR B C 1
ATOM 4866 O O . TYR B 1 280 ? -6.797 -17.828 -13.945 1 97.94 280 TYR B O 1
ATOM 4874 N N . TYR B 1 281 ? -8.945 -18.188 -14.445 1 98.31 281 TYR B N 1
ATOM 4875 C CA . TYR B 1 281 ? -8.625 -19.391 -15.219 1 98.31 281 TYR B CA 1
ATOM 4876 C C . TYR B 1 281 ? -7.707 -19.047 -16.391 1 98.31 281 TYR B C 1
ATOM 4878 O O . TYR B 1 281 ? -6.777 -19.797 -16.688 1 98.31 281 TYR B O 1
ATOM 4886 N N . HIS B 1 282 ? -7.969 -17.922 -17.062 1 97.81 282 HIS B N 1
ATOM 4887 C CA . HIS B 1 282 ? -7.066 -17.484 -18.109 1 97.81 282 HIS B CA 1
ATOM 4888 C C . HIS B 1 282 ? -5.66 -17.25 -17.578 1 97.81 282 HIS B C 1
ATOM 4890 O O . HIS B 1 282 ? -4.68 -17.688 -18.172 1 97.81 282 HIS B O 1
ATOM 4896 N N . ALA B 1 283 ? -5.574 -16.594 -16.484 1 98.06 283 ALA B N 1
ATOM 4897 C CA . ALA B 1 283 ? -4.273 -16.297 -15.875 1 98.06 283 ALA B CA 1
ATOM 4898 C C . ALA B 1 283 ? -3.516 -17.594 -15.562 1 98.06 283 ALA B C 1
ATOM 4900 O O . ALA B 1 283 ? -2.287 -17.625 -15.656 1 98.06 283 ALA B O 1
ATOM 4901 N N . ILE B 1 284 ? -4.234 -18.609 -15.188 1 98.44 284 ILE B N 1
ATOM 4902 C CA . ILE B 1 284 ? -3.645 -19.891 -14.797 1 98.44 284 ILE B CA 1
ATOM 4903 C C . ILE B 1 284 ? -3.215 -20.656 -16.047 1 98.44 284 ILE B C 1
ATOM 4905 O O . ILE B 1 284 ? -2.137 -21.25 -16.078 1 98.44 284 ILE B O 1
ATOM 4909 N N . THR B 1 285 ? -3.98 -20.547 -17.125 1 98.06 285 THR B N 1
ATOM 4910 C CA . THR B 1 285 ? -3.816 -21.531 -18.203 1 98.06 285 THR B CA 1
ATOM 4911 C C . THR B 1 285 ? -3.234 -20.859 -19.453 1 98.06 285 THR B C 1
ATOM 4913 O O . THR B 1 285 ? -2.785 -21.547 -20.375 1 98.06 285 THR B O 1
ATOM 4916 N N . ALA B 1 286 ? -3.281 -19.547 -19.531 1 97.5 286 ALA B N 1
ATOM 4917 C CA . ALA B 1 286 ? -2.793 -18.875 -20.734 1 97.5 286 ALA B CA 1
ATOM 4918 C C . ALA B 1 286 ? -1.285 -19.047 -20.891 1 97.5 286 ALA B C 1
ATOM 4920 O O . ALA B 1 286 ? -0.543 -19.016 -19.906 1 97.5 286 ALA B O 1
ATOM 4921 N N . ARG B 1 287 ? -0.819 -19.234 -22.094 1 96.31 287 ARG B N 1
ATOM 4922 C CA . ARG B 1 287 ? 0.615 -19.25 -22.359 1 96.31 287 ARG B CA 1
ATOM 4923 C C . ARG B 1 287 ? 1.249 -17.891 -22.078 1 96.31 287 ARG B C 1
ATOM 4925 O O . ARG B 1 287 ? 2.385 -17.812 -21.609 1 96.31 287 ARG B O 1
ATOM 4932 N N . TYR B 1 288 ? 0.469 -16.875 -22.422 1 94.19 288 TYR B N 1
ATOM 4933 C CA . TYR B 1 288 ? 0.907 -15.5 -22.203 1 94.19 288 TYR B CA 1
ATOM 4934 C C . TYR B 1 288 ? -0.101 -14.734 -21.359 1 94.19 288 TYR B C 1
ATOM 4936 O O . TYR B 1 288 ? -0.864 -13.914 -21.875 1 94.19 288 TYR B O 1
ATOM 4944 N N . PRO B 1 289 ? -0.059 -14.906 -20.078 1 96 289 PRO B N 1
ATOM 4945 C CA . PRO B 1 289 ? -1.01 -14.211 -19.203 1 96 289 PRO B CA 1
ATOM 4946 C C . PRO B 1 289 ? -0.726 -12.711 -19.109 1 96 289 PRO B C 1
ATOM 4948 O O . PRO B 1 289 ? 0.363 -12.258 -19.469 1 96 289 PRO B O 1
ATOM 4951 N N . ARG B 1 290 ? -1.721 -11.984 -18.703 1 95 290 ARG B N 1
ATOM 4952 C CA . ARG B 1 290 ? -1.585 -10.547 -18.469 1 95 290 ARG B CA 1
ATOM 4953 C C . ARG B 1 290 ? -0.971 -10.273 -17.094 1 95 290 ARG B C 1
ATOM 4955 O O . ARG B 1 290 ? -1.036 -11.117 -16.203 1 95 290 ARG B O 1
ATOM 4962 N N . TYR B 1 291 ? -0.377 -9.117 -17.016 1 95.94 291 TYR B N 1
ATOM 4963 C CA . TYR B 1 291 ? 0.136 -8.719 -15.703 1 95.94 291 TYR B CA 1
ATOM 4964 C C . TYR B 1 291 ? -0.999 -8.312 -14.773 1 95.94 291 TYR B C 1
ATOM 4966 O O . TYR B 1 291 ? -0.912 -8.492 -13.555 1 95.94 291 TYR B O 1
ATOM 4974 N N . ARG B 1 292 ? -2.004 -7.688 -15.359 1 96.81 292 ARG B N 1
ATOM 4975 C CA . ARG B 1 292 ? -3.162 -7.227 -14.594 1 96.81 292 ARG B CA 1
ATOM 4976 C C . ARG B 1 292 ? -4.461 -7.582 -15.305 1 96.81 292 ARG B C 1
ATOM 4978 O O . ARG B 1 292 ? -4.621 -7.305 -16.5 1 96.81 292 ARG B O 1
ATOM 4985 N N . TYR B 1 293 ? -5.32 -8.234 -14.578 1 96.69 293 TYR B N 1
ATOM 4986 C CA . TYR B 1 293 ? -6.664 -8.555 -15.047 1 96.69 293 TYR B CA 1
ATOM 4987 C C . TYR B 1 293 ? -7.699 -7.645 -14.406 1 96.69 293 TYR B C 1
ATOM 4989 O O . TYR B 1 293 ? -7.914 -7.695 -13.188 1 96.69 293 TYR B O 1
ATOM 4997 N N . ARG B 1 294 ? -8.312 -6.805 -15.203 1 95.19 294 ARG B N 1
ATOM 4998 C CA . ARG B 1 294 ? -9.391 -5.93 -14.742 1 95.19 294 ARG B CA 1
ATOM 4999 C C . ARG B 1 294 ? -10.742 -6.633 -14.836 1 95.19 294 ARG B C 1
ATOM 5001 O O . ARG B 1 294 ? -11.289 -6.801 -15.93 1 95.19 294 ARG B O 1
ATOM 5008 N N . CYS B 1 295 ? -11.203 -7.039 -13.734 1 94.94 295 CYS B N 1
ATOM 5009 C CA . CYS B 1 295 ? -12.367 -7.926 -13.727 1 94.94 295 CYS B CA 1
ATOM 5010 C C . CYS B 1 295 ? -13.648 -7.137 -13.5 1 94.94 295 CYS B C 1
ATOM 5012 O O . CYS B 1 295 ? -13.875 -6.594 -12.422 1 94.94 295 CYS B O 1
ATOM 5014 N N . GLY B 1 296 ? -14.547 -7.152 -14.469 1 92.5 296 GLY B N 1
ATOM 5015 C CA . GLY B 1 296 ? -15.82 -6.449 -14.391 1 92.5 296 GLY B CA 1
ATOM 5016 C C . GLY B 1 296 ? -15.828 -5.148 -15.164 1 92.5 296 GLY B C 1
ATOM 5017 O O . GLY B 1 296 ? -14.805 -4.473 -15.273 1 92.5 296 GLY B O 1
ATOM 5018 N N . TRP B 1 297 ? -17.016 -4.738 -15.555 1 90.06 297 TRP B N 1
ATOM 5019 C CA . TRP B 1 297 ? -17.156 -3.545 -16.375 1 90.06 297 TRP B CA 1
ATOM 5020 C C . TRP B 1 297 ? -16.844 -2.285 -15.578 1 90.06 297 TRP B C 1
ATOM 5022 O O . TRP B 1 297 ? -16.312 -1.313 -16.109 1 90.06 297 TRP B O 1
ATOM 5032 N N . ASP B 1 298 ? -17.25 -2.322 -14.352 1 89.81 298 ASP B N 1
ATOM 5033 C CA . ASP B 1 298 ? -16.969 -1.161 -13.516 1 89.81 298 ASP B CA 1
ATOM 5034 C C . ASP B 1 298 ? -15.461 -0.98 -13.32 1 89.81 298 ASP B C 1
ATOM 5036 O O . ASP B 1 298 ? -14.961 0.147 -13.312 1 89.81 298 ASP B O 1
ATOM 5040 N N . ALA B 1 299 ? -14.75 -2.076 -13.18 1 92.06 299 ALA B N 1
ATOM 5041 C CA . ALA B 1 299 ? -13.289 -1.996 -13.094 1 92.06 299 ALA B CA 1
ATOM 5042 C C . ALA B 1 299 ? -12.695 -1.458 -14.391 1 92.06 299 ALA B C 1
ATOM 5044 O O . ALA B 1 299 ? -11.875 -0.536 -14.367 1 92.06 299 ALA B O 1
ATOM 5045 N N . LEU B 1 300 ? -13.148 -1.958 -15.508 1 91.62 300 LEU B N 1
ATOM 5046 C CA . LEU B 1 300 ? -12.57 -1.674 -16.812 1 91.62 300 LEU B CA 1
ATOM 5047 C C . LEU B 1 300 ? -12.883 -0.246 -17.25 1 91.62 300 LEU B C 1
ATOM 5049 O O . LEU B 1 300 ? -12.023 0.438 -17.812 1 91.62 300 LEU B O 1
ATOM 5053 N N . LEU B 1 301 ? -14.078 0.215 -16.938 1 91.69 301 LEU B N 1
ATOM 5054 C CA . LEU B 1 301 ? -14.531 1.443 -17.578 1 91.69 301 LEU B CA 1
ATOM 5055 C C . LEU B 1 301 ? -14.594 2.592 -16.578 1 91.69 301 LEU B C 1
ATOM 5057 O O . LEU B 1 301 ? -14.672 3.76 -16.969 1 91.69 301 LEU B O 1
ATOM 5061 N N . LEU B 1 302 ? -14.562 2.258 -15.344 1 92.44 302 LEU B N 1
ATOM 5062 C CA . LEU B 1 302 ? -14.758 3.318 -14.367 1 92.44 302 LEU B CA 1
ATOM 5063 C C . LEU B 1 302 ? -13.539 3.453 -13.453 1 92.44 302 LEU B C 1
ATOM 5065 O O . LEU B 1 302 ? -12.711 4.344 -13.648 1 92.44 302 LEU B O 1
ATOM 5069 N N . PHE B 1 303 ? -13.266 2.48 -12.641 1 92.25 303 PHE B N 1
ATOM 5070 C CA . PHE B 1 303 ? -12.312 2.654 -11.555 1 92.25 303 PHE B CA 1
ATOM 5071 C C . PHE B 1 303 ? -10.883 2.699 -12.086 1 92.25 303 PHE B C 1
ATOM 5073 O O . PHE B 1 303 ? -10.078 3.52 -11.641 1 92.25 303 PHE B O 1
ATOM 5080 N N . ILE B 1 304 ? -10.516 1.831 -13.016 1 92.75 304 ILE B N 1
ATOM 5081 C CA . ILE B 1 304 ? -9.141 1.799 -13.516 1 92.75 304 ILE B CA 1
ATOM 5082 C C . ILE B 1 304 ? -8.852 3.068 -14.312 1 92.75 304 ILE B C 1
ATOM 5084 O O . ILE B 1 304 ? -7.84 3.734 -14.086 1 92.75 304 ILE B O 1
ATOM 5088 N N . PRO B 1 305 ? -9.727 3.523 -15.203 1 92.56 305 PRO B N 1
ATOM 5089 C CA . PRO B 1 305 ? -9.484 4.805 -15.867 1 92.56 305 PRO B CA 1
ATOM 5090 C C . PRO B 1 305 ? -9.359 5.969 -14.883 1 92.56 305 PRO B C 1
ATOM 5092 O O . PRO B 1 305 ? -8.508 6.844 -15.055 1 92.56 305 PRO B O 1
ATOM 5095 N N . ILE B 1 306 ? -10.188 5.98 -13.875 1 93 306 ILE B N 1
ATOM 5096 C CA . ILE B 1 306 ? -10.148 7.027 -12.859 1 93 306 ILE B CA 1
ATOM 5097 C C . ILE B 1 306 ? -8.773 7.055 -12.195 1 93 306 ILE B C 1
ATOM 5099 O O . ILE B 1 306 ? -8.266 8.125 -11.859 1 93 306 ILE B O 1
ATOM 5103 N N . SER B 1 307 ? -8.141 5.891 -12.023 1 93.5 307 SER B N 1
ATOM 5104 C CA . SER B 1 307 ? -6.875 5.777 -11.312 1 93.5 307 SER B CA 1
ATOM 5105 C C . SER B 1 307 ? -5.754 6.492 -12.055 1 93.5 307 SER B C 1
ATOM 5107 O O . SER B 1 307 ? -4.691 6.754 -11.492 1 93.5 307 SER B O 1
ATOM 5109 N N . TYR B 1 308 ? -5.957 6.883 -13.297 1 91.31 308 TYR B N 1
ATOM 5110 C CA . TYR B 1 308 ? -4.922 7.535 -14.086 1 91.31 308 TYR B CA 1
ATOM 5111 C C . TYR B 1 308 ? -5.141 9.047 -14.141 1 91.31 308 TYR B C 1
ATOM 5113 O O . TYR B 1 308 ? -4.344 9.773 -14.727 1 91.31 308 TYR B O 1
ATOM 5121 N N . LEU B 1 309 ? -6.156 9.531 -13.508 1 92.06 309 LEU B N 1
ATOM 5122 C CA . LEU B 1 309 ? -6.461 10.961 -13.484 1 92.06 309 LEU B CA 1
ATOM 5123 C C . LEU B 1 309 ? -5.656 11.672 -12.406 1 92.06 309 LEU B C 1
ATOM 5125 O O . LEU B 1 309 ? -5.121 11.031 -11.5 1 92.06 309 LEU B O 1
ATOM 5129 N N . PRO B 1 310 ? -5.559 13.023 -12.586 1 90.94 310 PRO B N 1
ATOM 5130 C CA . PRO B 1 310 ? -4.961 13.766 -11.477 1 90.94 310 PRO B CA 1
ATOM 5131 C C . PRO B 1 310 ? -5.73 13.602 -10.172 1 90.94 310 PRO B C 1
ATOM 5133 O O . PRO B 1 310 ? -6.949 13.414 -10.188 1 90.94 310 PRO B O 1
ATOM 5136 N N . THR B 1 311 ? -5.043 13.758 -9.094 1 94 311 THR B N 1
ATOM 5137 C CA . THR B 1 311 ? -5.562 13.453 -7.762 1 94 311 THR B CA 1
ATOM 5138 C C . THR B 1 311 ? -6.887 14.18 -7.52 1 94 311 THR B C 1
ATOM 5140 O O . THR B 1 311 ? -7.848 13.578 -7.031 1 94 311 THR B O 1
ATOM 5143 N N . ALA B 1 312 ? -6.984 15.453 -7.836 1 93.5 312 ALA B N 1
ATOM 5144 C CA . ALA B 1 312 ? -8.203 16.234 -7.609 1 93.5 312 ALA B CA 1
ATOM 5145 C C . ALA B 1 312 ? -9.375 15.648 -8.383 1 93.5 312 ALA B C 1
ATOM 5147 O O . ALA B 1 312 ? -10.508 15.625 -7.883 1 93.5 312 ALA B O 1
ATOM 5148 N N . ALA B 1 313 ? -9.102 15.227 -9.609 1 94.69 313 ALA B N 1
ATOM 5149 C CA . ALA B 1 313 ? -10.141 14.633 -10.438 1 94.69 313 ALA B CA 1
ATOM 5150 C C . ALA B 1 313 ? -10.578 13.281 -9.883 1 94.69 313 ALA B C 1
ATOM 5152 O O . ALA B 1 313 ? -11.766 12.938 -9.93 1 94.69 313 ALA B O 1
ATOM 5153 N N . VAL B 1 314 ? -9.656 12.516 -9.375 1 95.06 314 VAL B N 1
ATOM 5154 C CA . VAL B 1 314 ? -9.984 11.25 -8.742 1 95.06 314 VAL B CA 1
ATOM 5155 C C . VAL B 1 314 ? -10.93 11.484 -7.562 1 95.06 314 VAL B C 1
ATOM 5157 O O . VAL B 1 314 ? -11.969 10.836 -7.449 1 95.06 314 VAL B O 1
ATOM 5160 N N . ASP B 1 315 ? -10.555 12.453 -6.734 1 94.81 315 ASP B N 1
ATOM 5161 C CA . ASP B 1 315 ? -11.367 12.773 -5.566 1 94.81 315 ASP B CA 1
ATOM 5162 C C . ASP B 1 315 ? -12.789 13.156 -5.977 1 94.81 315 ASP B C 1
ATOM 5164 O O . ASP B 1 315 ? -13.758 12.734 -5.34 1 94.81 315 ASP B O 1
ATOM 5168 N N . LEU B 1 316 ? -12.867 13.945 -6.988 1 93.88 316 LEU B N 1
ATOM 5169 C CA . LEU B 1 316 ? -14.172 14.398 -7.457 1 93.88 316 LEU B CA 1
ATOM 5170 C C . LEU B 1 316 ? -15.008 13.219 -7.949 1 93.88 316 LEU B C 1
ATOM 5172 O O . LEU B 1 316 ? -16.188 13.109 -7.625 1 93.88 316 LEU B O 1
ATOM 5176 N N . CYS B 1 317 ? -14.414 12.383 -8.75 1 93.56 317 CYS B N 1
ATOM 5177 C CA . CYS B 1 317 ? -15.109 11.203 -9.258 1 93.56 317 CYS B CA 1
ATOM 5178 C C . CYS B 1 317 ? -15.609 10.328 -8.117 1 93.56 317 CYS B C 1
ATOM 5180 O O . CYS B 1 317 ? -16.766 9.883 -8.125 1 93.56 317 CYS B O 1
ATOM 5182 N N . LEU B 1 318 ? -14.789 10.125 -7.145 1 91 318 LEU B N 1
ATOM 5183 C CA . LEU B 1 318 ? -15.141 9.25 -6.031 1 91 318 LEU B CA 1
ATOM 5184 C C . LEU B 1 318 ? -16.219 9.883 -5.16 1 91 318 LEU B C 1
ATOM 5186 O O . LEU B 1 318 ? -17.094 9.195 -4.648 1 91 318 LEU B O 1
ATOM 5190 N N . LYS B 1 319 ? -16.141 11.172 -4.961 1 89.62 319 LYS B N 1
ATOM 5191 C CA . LYS B 1 319 ? -17.172 11.883 -4.223 1 89.62 319 LYS B CA 1
ATOM 5192 C C . LYS B 1 319 ? -18.531 11.711 -4.891 1 89.62 319 LYS B C 1
ATOM 5194 O O . LYS B 1 319 ? -19.531 11.477 -4.215 1 89.62 319 LYS B O 1
ATOM 5199 N N . LEU B 1 320 ? -18.547 11.812 -6.184 1 87 320 LEU B N 1
ATOM 5200 C CA . LEU B 1 320 ? -19.781 11.703 -6.945 1 87 320 LEU B CA 1
ATOM 5201 C C . LEU B 1 320 ? -20.312 10.273 -6.922 1 87 320 LEU B C 1
ATOM 5203 O O . LEU B 1 320 ? -21.531 10.062 -6.883 1 87 320 LEU B O 1
ATOM 5207 N N . LEU B 1 321 ? -19.438 9.375 -6.883 1 82.81 321 LEU B N 1
ATOM 5208 C CA . LEU B 1 321 ? -19.812 7.973 -6.984 1 82.81 321 LEU B CA 1
ATOM 5209 C C . LEU B 1 321 ? -20.172 7.402 -5.617 1 82.81 321 LEU B C 1
ATOM 5211 O O . LEU B 1 321 ? -21.109 6.613 -5.496 1 82.81 321 LEU B O 1
ATOM 5215 N N . LEU B 1 322 ? -19.359 7.82 -4.59 1 77.25 322 LEU B N 1
ATOM 5216 C CA . LEU B 1 322 ? -19.422 7.098 -3.326 1 77.25 322 LEU B CA 1
ATOM 5217 C C . LEU B 1 322 ? -19.703 8.047 -2.168 1 77.25 322 LEU B C 1
ATOM 5219 O O . LEU B 1 322 ? -19.969 7.605 -1.047 1 77.25 322 LEU B O 1
ATOM 5223 N N . GLY B 1 323 ? -19.625 9.266 -2.402 1 75.75 323 GLY B N 1
ATOM 5224 C CA . GLY B 1 323 ? -19.75 10.234 -1.329 1 75.75 323 GLY B CA 1
ATOM 5225 C C . GLY B 1 323 ? -21.125 10.25 -0.689 1 75.75 323 GLY B C 1
ATOM 5226 O O . GLY B 1 323 ? -22.141 10.047 -1.369 1 75.75 323 GLY B O 1
ATOM 5227 N N . PRO B 1 324 ? -21 10.375 0.653 1 73.81 324 PRO B N 1
ATOM 5228 C CA . PRO B 1 324 ? -22.281 10.508 1.334 1 73.81 324 PRO B CA 1
ATOM 5229 C C . PRO B 1 324 ? -23.062 11.742 0.886 1 73.81 324 PRO B C 1
ATOM 5231 O O . PRO B 1 324 ? -22.453 12.766 0.548 1 73.81 324 PRO B O 1
ATOM 5234 N N . ASN B 1 325 ? -24.25 11.555 0.892 1 73.75 325 ASN B N 1
ATOM 5235 C CA . ASN B 1 325 ? -25.109 12.68 0.546 1 73.75 325 ASN B CA 1
ATOM 5236 C C . ASN B 1 325 ? -25.375 13.578 1.752 1 73.75 325 ASN B C 1
ATOM 5238 O O . ASN B 1 325 ? -26.312 14.383 1.74 1 73.75 325 ASN B O 1
ATOM 5242 N N . MET B 1 326 ? -24.609 13.273 2.826 1 80.25 326 MET B N 1
ATOM 5243 C CA . MET B 1 326 ? -24.75 14.078 4.039 1 80.25 326 MET B CA 1
ATOM 5244 C C . MET B 1 326 ? -23.391 14.422 4.621 1 80.25 326 MET B C 1
ATOM 5246 O O . MET B 1 326 ? -22.406 13.711 4.387 1 80.25 326 MET B O 1
ATOM 5250 N N . LYS B 1 327 ? -23.422 15.523 5.352 1 85.69 327 LYS B N 1
ATOM 5251 C CA . LYS B 1 327 ? -22.203 15.945 6.023 1 85.69 327 LYS B CA 1
ATOM 5252 C C . LYS B 1 327 ? -22.172 15.461 7.473 1 85.69 327 LYS B C 1
ATOM 5254 O O . LYS B 1 327 ? -23.234 15.242 8.078 1 85.69 327 LYS B O 1
ATOM 5259 N N . PRO B 1 328 ? -20.953 15.211 8.008 1 90.19 328 PRO B N 1
ATOM 5260 C CA . PRO B 1 328 ? -20.859 14.938 9.445 1 90.19 328 PRO B CA 1
ATOM 5261 C C . PRO B 1 328 ? -21.547 15.992 10.297 1 90.19 328 PRO B C 1
ATOM 5263 O O . PRO B 1 328 ? -21.656 17.141 9.883 1 90.19 328 PRO B O 1
ATOM 5266 N N . ALA B 1 329 ? -21.938 15.586 11.414 1 89.94 329 ALA B N 1
ATOM 5267 C CA . ALA B 1 329 ? -22.734 16.438 12.289 1 89.94 329 ALA B CA 1
ATOM 5268 C C . ALA B 1 329 ? -21.969 17.703 12.664 1 89.94 329 ALA B C 1
ATOM 5270 O O . ALA B 1 329 ? -22.562 18.797 12.742 1 89.94 329 ALA B O 1
ATOM 5271 N N . ALA B 1 330 ? -20.766 17.609 12.906 1 88.62 330 ALA B N 1
ATOM 5272 C CA . ALA B 1 330 ? -19.938 18.734 13.336 1 88.62 330 ALA B CA 1
ATOM 5273 C C . ALA B 1 330 ? -19.938 19.844 12.297 1 88.62 330 ALA B C 1
ATOM 5275 O O . ALA B 1 330 ? -19.719 21.016 12.625 1 88.62 330 ALA B O 1
ATOM 5276 N N . ILE B 1 331 ? -20.234 19.5 11.094 1 86.75 331 ILE B N 1
ATOM 5277 C CA . ILE B 1 331 ? -20.203 20.453 9.992 1 86.75 331 ILE B CA 1
ATOM 5278 C C . ILE B 1 331 ? -21.625 20.906 9.648 1 86.75 331 ILE B C 1
ATOM 5280 O O . ILE B 1 331 ? -21.844 22.031 9.211 1 86.75 331 ILE B O 1
ATOM 5284 N N . ALA B 1 332 ? -22.516 20.031 9.688 1 77.12 332 ALA B N 1
ATOM 5285 C CA . ALA B 1 332 ? -23.891 20.359 9.375 1 77.12 332 ALA B CA 1
ATOM 5286 C C . ALA B 1 332 ? -24.422 21.453 10.297 1 77.12 332 ALA B C 1
ATOM 5288 O O . ALA B 1 332 ? -25.172 22.328 9.859 1 77.12 332 ALA B O 1
ATOM 5289 N N . HIS B 1 333 ? -24.125 21.391 11.531 1 62.66 333 HIS B N 1
ATOM 5290 C CA . HIS B 1 333 ? -24.625 22.375 12.477 1 62.66 333 HIS B CA 1
ATOM 5291 C C . HIS B 1 333 ? -23.922 23.719 12.305 1 62.66 333 HIS B C 1
ATOM 5293 O O . HIS B 1 333 ? -24.422 24.75 12.75 1 62.66 333 HIS B O 1
ATOM 5299 N N . SER B 1 334 ? -22.703 23.766 11.875 1 50.94 334 SER B N 1
ATOM 5300 C CA . SER B 1 334 ? -22.016 25.047 11.781 1 50.94 334 SER B CA 1
ATOM 5301 C C . SER B 1 334 ? -22.688 25.969 10.758 1 50.94 334 SER B C 1
ATOM 5303 O O . SER B 1 334 ? -22.391 27.156 10.703 1 50.94 334 SER B O 1
ATOM 5305 N N . LYS B 1 335 ? -23.422 25.625 9.773 1 46.28 335 LYS B N 1
ATOM 5306 C CA . LYS B 1 335 ? -24.156 26.531 8.891 1 46.28 335 LYS B CA 1
ATOM 5307 C C . LYS B 1 335 ? -25.25 27.266 9.648 1 46.28 335 LYS B C 1
ATOM 5309 O O . LYS B 1 335 ? -25.844 28.219 9.133 1 46.28 335 LYS B O 1
ATOM 5314 N N . HIS B 1 336 ? -25.844 26.781 10.617 1 37.81 336 HIS B N 1
ATOM 5315 C CA . HIS B 1 336 ? -26.906 27.562 11.242 1 37.81 336 HIS B CA 1
ATOM 5316 C C . HIS B 1 336 ? -26.344 28.484 12.32 1 37.81 336 HIS B C 1
ATOM 5318 O O . HIS B 1 336 ? -27.109 29.203 12.977 1 37.81 336 HIS B O 1
ATOM 5324 N N . LYS B 1 337 ? -25.062 28.531 12.625 1 35.25 337 LYS B N 1
ATOM 5325 C CA . LYS B 1 337 ? -24.703 29.641 13.5 1 35.25 337 LYS B CA 1
ATOM 5326 C C . LYS B 1 337 ? -24.094 30.797 12.711 1 35.25 337 LYS B C 1
ATOM 5328 O O . LYS B 1 337 ? -23.297 30.578 11.789 1 35.25 337 LYS B O 1
#

Radius of gyration: 25.93 Å; Cα contacts (8 Å, |Δi|>4): 1266; chains: 2; bounding box: 56×75×72 Å

Foldseek 3Di:
DVVVVVVVVVVVVVVVVVVVVVQLPAWDPDQLQEEEEEEPCLDDLQVVLQLVSQLVNHAYEREDQDPNSQVVQVVSQVVHDPNGHYHYQYADLLDLVRLLVSLVVCVVPRDPSHAHAEYEAEDAAQQFFFAPLLDDPVLLVVRQSTLPSSLVSNCVSNVVRCLVVLHEYEYEAALLLLAPAGRRVSRSVNSVNNVVVQVVVQVVCVVSNYHYAYEYEYQADDPRLDLVVRLVSLVVSLVVHDPVSCQQADPVNSVCCSPVQSVLSVVVHHHPSVQVSVLVVSQRIRPDHDRYHQGDPCSVPPSNVLSPDPPVSNVVSSCVRRNDPDHGNNPVVVVVD/DVVVVVVVVVVVVVVVVVVVVVQLPAWDPDQLQEEEEEEPCLDDLQVVLQLVSQLVNHAYEREDQDPNSQVVQVVSQVVHDPNGHYHYQYADLLDLVRLLVSLVVCVVPRDPSHAHAEYEAEDAAQQFFFAPLLDDPVLLVVRQSTLPSSLVSNCVSNVVRCLVVLHEYEYEAALLLLAPAGRRVSRSVNSVNNVVVQVVVQVVCVVSNYHYAYEYEYQADDPNLDLVVHLVSLVVSLVVHDPVSCQQADPVNSVCCSPVQSVLSVVVHDHPSVQVSVLVVSQRIRPDHDRYHQGDPCSVPPSNVLSPDPPVSNVVSSCVRRNDPDHGNNPVVVVVD

InterPro domains:
  IPR002347 Short-chain dehydrogenase/reductase SDR [PF00106] (34-228)
  IPR002347 Short-chain dehydrogenase/reductase SDR [PR00081] (35-52)
  IPR002347 Short-chain dehydrogenase/reductase SDR [PR00081] (114-125)
  IPR002347 Short-chain dehydrogenase/reductase SDR [PR00081] (161-177)
  IPR002347 Short-chain dehydrogenase/reductase SDR [PR00081] (187-206)
  IPR002347 Short-chain dehydrogenase/reductase SDR [PR00081] (208-225)
  IPR020904 Short-chain dehydrogenase/reductase, conserved site [PS00061] (174-202)
  IPR036291 NAD(P)-binding domain superfamily [SSF51735] (34-256)

pLDDT: mean 90.83, std 9.39, range [35.25, 98.88]

Solvent-accessible surface area (backbone atoms only — not comparable to full-atom values): 33502 Å² total; per-residue (Å²): 110,68,64,59,52,50,50,49,50,51,48,51,51,50,50,48,52,52,51,48,52,57,48,52,66,38,57,57,76,68,51,63,37,32,24,37,39,32,30,36,25,52,44,61,69,30,32,53,41,45,49,53,42,14,75,72,37,15,36,26,38,32,20,8,72,44,68,68,23,31,52,51,45,42,57,53,41,70,72,48,61,89,84,44,34,54,41,57,37,70,36,42,56,77,35,71,65,38,36,47,51,39,39,51,47,53,63,69,67,49,52,89,85,41,38,50,30,34,39,35,39,49,45,67,67,65,86,59,72,40,51,66,87,69,53,52,71,64,53,36,49,51,30,28,36,42,41,24,51,12,42,50,49,48,49,64,54,42,40,68,53,23,47,75,54,37,16,34,42,36,36,58,60,25,42,38,34,62,35,48,42,64,37,24,39,36,42,16,19,16,24,20,18,33,50,27,38,47,52,9,47,29,64,65,31,43,81,53,48,26,46,46,28,36,36,23,37,39,57,55,72,43,80,74,60,35,52,69,62,47,29,51,48,41,54,55,44,58,71,70,47,51,71,66,57,47,53,39,32,30,68,66,46,51,48,40,53,41,48,50,49,37,47,49,50,55,68,62,20,39,83,63,58,61,50,47,44,52,50,51,50,41,54,72,39,26,64,57,50,61,58,64,41,61,21,46,66,58,14,59,70,42,49,54,57,41,48,73,46,58,68,72,56,33,52,51,52,46,43,75,73,66,44,70,95,65,65,40,36,60,55,57,58,55,73,78,105,110,68,64,59,53,51,50,47,50,51,48,52,51,50,50,48,52,52,51,48,52,56,49,52,66,39,58,56,77,68,50,64,37,33,23,35,38,32,30,36,26,53,46,62,71,32,33,54,42,44,49,51,40,16,75,72,36,15,36,25,36,33,20,8,72,44,68,70,22,30,52,50,46,43,56,54,39,69,71,46,62,92,83,45,34,54,42,58,36,69,36,42,58,78,34,73,66,39,37,46,50,39,39,51,48,51,65,70,67,49,53,88,84,42,38,48,31,34,40,35,38,49,46,70,69,65,85,60,69,41,49,66,89,67,54,54,72,63,53,37,48,50,31,28,36,42,40,23,51,12,44,50,49,48,49,64,54,43,40,68,52,23,46,75,55,38,16,33,42,36,36,57,59,25,41,38,34,60,35,46,42,63,37,24,40,37,44,15,16,17,23,19,17,34,49,27,38,48,52,10,49,30,63,67,31,42,82,54,48,27,44,45,30,37,36,23,36,40,58,53,72,42,79,73,60,36,50,68,61,47,30,52,47,41,54,57,42,60,70,69,47,52,71,68,56,47,51,40,33,31,68,67,47,51,48,40,55,38,48,48,49,36,47,50,50,56,68,62,20,39,82,63,59,60,48,47,43,52,50,51,50,40,54,72,38,25,63,58,51,61,59,64,43,63,21,46,67,58,14,58,71,42,48,55,58,42,48,73,45,58,69,70,57,34,51,50,54,45,43,74,74,67,45,70,96,64,65,40,37,59,54,57,57,55,74,79,105

Nearest PDB structures (foldseek):
  6gtb-assembly1_A  TM=9.568E-01  e=5.763E-14  Homo sapiens
  5jsf-assembly1_A  TM=9.150E-01  e=8.680E-15  Homo sapiens
  6h0m-assembly1_A  TM=9.410E-01  e=1.815E-13  Homo sapiens
  5l7w-assembly1_A  TM=9.317E-01  e=1.023E-13  Homo sapiens
  2yhu-assembly1_B  TM=6.937E-01  e=1.049E-09  Trypanosoma brucei

Organism: Parascaris univalens (NCBI:txid6257)

Sequence (674 aa):
CCLLASALVVFLTLAYYVLRYLWELLTVDNITTKAVFITGCDSGFGRMIAMKCAQNGMPTFAGCLTEKGAKSVESEASTLREGSSLRAVMIDLTNDDSVKMAAEFVKNEMQAGVKLWAVINNAGVFTTYGPDDWCSIDDYRFSFEVNTLGHIRVSQAFKSLLKQSKGRILTVTSVAGRVSLPYAGPYSTSKFATEAYMDCIRQELKPFGVTCCILEPGVFKTTLIDRVEMKQRIERVWEKLTDEQRQDYGEDFKNFFAVYWSETFNKLGSAHTKYVIDNYYHAITARYPRYRYRCGWDALLLFIPISYLPTAAVDLCLKLLLGPNMKPAAIAHSKHKCCLLASALVVFLTLAYYVLRYLWELLTVDNITTKAVFITGCDSGFGRMIAMKCAQNGMPTFAGCLTEKGAKSVESEASTLREGSSLRAVMIDLTNDDSVKMAAEFVKNEMQAGVKLWAVINNAGVFTTYGPDDWCSIDDYRFSFEVNTLGHIRVSQAFKSLLKQSKGRILTVTSVAGRVSLPYAGPYSTSKFATEAYMDCIRQELKPFGVTCCILEPGVFKTTLIDRVEMKQRIERVWEKLTDEQRQDYGEDFKNFFAVYWSETFNKLGSAHTKYVIDNYYHAITARYPRYRYRCGWDALLLFIPISYLPTAAVDLCLKLLLGPNMKPAAIAHSKHK

Secondary structure (DSSP, 8-state):
-HHHHHHHHHHHHHHHHHHHHHHHH-B-S-GGGEEEEES-TTSHHHHHHHHHHHHTT--EEEEESSHHHHHHHHHHHTTSPTT--EEEEE--TT-HHHHHHHHHHHHHHSPTT-EEEEEEE--------B-GGG--HHHHHHHHHHHTHHHHHHHHHHHHHHHHHT-EEEEE--GGGTS--TTBHHHHHHHHHHHHHHHHHHHHHGGGT-EEEEEEE--B-SGGG-HHHHHHHHHHHHHHS-HHHHHHHHHHHHHIIIIIIHHHHHHH-BS-THHHHHHHHHHHHBSS--SEEEESHHIIIIIHHHHTS-HHHHHHHHHHHH--SS--HHHHGGGG-/-HHHHHHHHHHHHHHHHHHHHHHHH-B-S-GGGEEEEES-TTSHHHHHHHHHHHHTT--EEEEESSHHHHHHHHHHHTTSPTT--EEEEE--TT-HHHHHHHHHHHHHHSPTT-EEEEEEE--------B-GGG--HHHHHHHHIIIIIHHHHHHHHHHHHHHHHT-EEEEE--GGGTS--TTBHHHHHHHHHHHHHHHHHHHHHGGGT-EEEEEEE--B-SGGG-HHHHHHHHHHHHHHS-HHHHHHHHHHHHHIIIIIIHHHHHHH-BS-THHHHHHHHHHHHBSS--SEEEESHHIIIIIHHHHTS-HHHHHHHHHHHH--SS--HHHHGGGG-